Protein AF-A0A6A3NY23-F1 (afdb_monomer)

InterPro domains:
  IPR010675 RNA methyltransferase bin3, C-terminal [PF06859] (257-362)
  IPR014720 Double-stranded RNA-binding domain [PF00035] (97-161)
  IPR014720 Double-stranded RNA-binding domain [PS50137] (95-163)
  IPR014720 Double-stranded RNA-binding domain [SM00358] (96-162)
  IPR024160 Bin3-type S-adenosyl-L-methionine binding domain [PS51515] (37-373)
  IPR029063 S-adenosyl-L-methionine-dependent methyltransferase superfamily [G3DSA:3.40.50.150] (9-116)
  IPR029063 S-adenosyl-L-methionine-dependent methyltransferase superfamily [G3DSA:3.40.50.150] (186-367)
  IPR029063 S-adenosyl-L-methionine-dependent methyltransferase superfamily [SSF53335] (190-290)
  IPR039772 RNA methyltransferase Bin3-like [PTHR12315] (4-365)

Sequence (603 aa):
MASDAEGHVLGNFHAYYSFNPVHERLRFMDVQTANALRRALLVRKSTGEAHETSTVIDIGCNEGDLTIGLYDALDGRATLADANQIDDVTNFDLTNISTLNERMQKEKRQVEYVIQDEGETSHRRRYVCELLIDGKTMGHGEGVSKKVAKAKAAEVALKALDGTDHKEKKQETEAVEKVVPEQLPLTGAELSARKPLMVLGVDIDEVLIERASKKLVQLTAGDAVQFRHVNVMTSKFGKEITPFLELAKRSTAERKFDLITCFSVTMWIHLNNGDDGLWKFLETVSDLTEHLIIEPQTWKCYRNAQTRLKRMRVEVPQSFREIKVRTDVVERIDAFLLDAGRFRFKAQLGKTNWLRNVVLYSRRPVPGITGMDASELFTVAHDTLTRTVLRVRDGEQHAAGSTPLGSDAIQAVALLFAITLLPVLVRVRILYTFCWVGFTVLAHVTESEAALGLATSMGLTIMMGWYSLRALDRTTFMGILQGWFGFLSKYRPFRLLANSVDLLLHMCVPLMLAFCYLPLVRFWMTAPILIFSQLWIKLVAGGDLCLTGNDVYHIYPPRPKAFWLAVRKIELIYNFTVPMLCVLANQAGVHELVVNCFLQPSA

Secondary structure (DSSP, 8-state):
-HHHHHHHHHT--TTGGGTS-TTTTTTTS-HHHHHHHHHHHHB--STT---SSEEEEEET-TTSHHHHHHHHHHHT-S-PPPTT----TT---THHHHHHHHHHHHTT--EEEEEEE--SSTTS--EEEEEEETTEEEEEEEESSHHHHHHHHHHHHHHHHHTTGGGS----------------PPPHHHHHTBPPEEEEEEES-HHHHHHHHTS-----TT-EEEEEE--TTSTTHHHHHHHHHHHTT--TTS-SEEEEEEES-HHHHHHHHHHHHHHHHHHHHHHHEEEEEEEPPPHHHHHHHHHHHHHHT----THHHH----TTHHHHHHHHHTSTTS-SEEEEEEE-TTS-EEEEEESS--TTTSS--HHHHHHHHHHHHHHHHHHHHHHHHHHTTS-SS-HHHHHHHHHHHHHHHHHHHHT----HHHHHHHHHHHHHHTT-HHHHHHHHHHHHHHHHHHHHHHHH-HHHHHHHHHHTTGGGGGSHHHHHHHHHHHHIIIIIHHHHHHHHHGGG--GGGHHHHHHHHHHIIIIIS-S-HHHHHHHHHT-SSPPPHHHHHHHHHHHHHHHHHHHHHHHHHHHTTHHHHHHHHHHS---

Radius of gyration: 34.03 Å; Cα contacts (8 Å, |Δi|>4): 812; chains: 1; bounding box: 72×58×101 Å

Organism: NCBI:txid129364

Solvent-accessible surface area (backbone atoms only — not comparable to full-atom values): 32968 Å² total; per-residue (Å²): 118,74,74,69,49,49,32,72,64,60,63,63,55,81,69,52,48,81,83,53,43,52,69,62,76,38,36,49,46,15,72,62,46,27,50,25,48,29,49,66,58,28,35,66,90,55,102,74,66,86,67,72,43,23,34,36,38,30,46,55,30,53,59,28,63,54,50,51,50,50,48,30,39,53,72,57,70,49,88,61,54,62,76,83,62,79,76,67,73,88,54,72,59,64,53,33,45,53,54,45,50,52,51,30,57,75,70,72,48,52,77,44,77,53,71,44,77,73,30,92,43,97,88,49,42,37,18,41,17,43,26,25,50,75,87,40,83,48,16,66,13,70,23,82,38,69,67,50,2,43,27,41,7,28,46,43,27,47,55,54,52,65,65,61,69,65,83,82,65,97,69,79,88,71,77,76,70,77,75,70,72,85,67,77,72,66,52,77,69,43,55,77,36,48,33,34,49,36,37,38,29,28,21,73,46,54,69,34,26,59,52,28,64,68,57,90,73,93,72,61,90,79,38,47,80,50,60,42,64,43,52,78,91,43,89,58,33,68,63,73,48,41,67,57,36,58,73,50,65,61,58,88,94,48,62,76,22,52,34,38,38,33,61,68,33,57,53,36,46,25,41,68,47,14,60,68,36,37,52,53,48,54,48,54,55,54,67,34,29,46,28,38,37,38,27,57,57,52,46,68,56,55,54,52,52,52,52,52,38,60,75,67,70,50,91,71,62,71,32,64,76,65,55,75,73,43,90,55,41,56,60,51,52,51,52,61,48,55,32,92,91,57,28,78,38,68,31,80,53,42,66,35,98,87,75,37,51,33,36,39,38,16,58,62,75,34,65,84,63,33,61,88,46,74,66,54,54,47,48,54,49,48,51,54,48,51,54,47,32,50,55,47,56,58,48,52,73,70,48,81,82,64,73,98,77,46,73,56,45,56,50,30,53,53,54,58,54,50,54,51,46,54,36,50,75,72,70,44,77,66,57,71,67,58,48,48,51,56,46,40,53,49,18,60,77,65,69,32,60,48,27,40,10,48,37,22,42,51,31,47,33,50,27,53,48,53,53,47,38,41,71,77,36,51,66,57,38,49,26,56,61,36,38,83,49,52,79,53,37,76,42,69,70,48,40,49,51,43,53,51,50,46,47,43,63,49,43,48,49,25,50,50,34,38,70,48,30,41,86,49,37,45,71,74,52,29,57,61,49,47,49,47,54,53,48,35,40,52,59,31,43,68,62,40,62,43,60,44,50,33,68,74,30,66,33,81,78,68,67,56,61,70,54,45,53,49,54,53,48,52,45,51,49,34,41,58,46,44,33,52,50,46,39,51,37,45,76,69,40,52,52,58,51,55,51,50,66,70,69,52,76,86,127

Foldseek 3Di:
DQVLLVCLLLVLADPPCVVVPLLLVCLLLAPLVLVLCLCLFWFDPDPPDPFLAAFEEEEACRLPPNLLLNVCSSVLNDDHDHNPDPDPVVDPPLCLLVVLVVVCVVVVKDKDWDWDQPAPDPSRGWIWIFIDINNHGQFIAIDPDPSRRSSRRSVSNVVSVVVVVPPPDDDDPPPPPPPPRPRPDDPPNRVVRTRAYEYEYEHQDPVSQVSSQPDDRDGDPRHDYHYDHDDLLDPCVVVRCVVSLVSSVHDPVDQSHAEYEAEANLLSQCQQPNPVSSLVSLVSVQRRYQKYKYFDDALVVLVVSVVVSVVVVHDHDPRSVVHPCHRCVVVVSVCSQCPPPGFPWKFFSDARPVRITIMMTGNDASPSTTDDDPVVVVVVVLVVLLVLQVVQVVVLVVCPPDDPDDPLLVVLLVLLQVLLVVCLVVVHFDDPLVSLVVQCVVCVVVVRLNSLQLSLLVLVLQLVLLVVCCVVPVLLSCLVLQLVVPPNCVDPVSVVVSVVCCCVRNPVVSVSSLLRRLVSQDLVSLVSLLVSLCSSCVRRQVVQVQCSSCVSRVRPPRDDSVVVVVSSVSSNVSSNVSSVVSNVCVVVCVSVVVSVVSPDDDD

Nearest PDB structures (foldseek):
  6l8u-assembly1_A  TM=8.655E-01  e=6.697E-11  Homo sapiens
  6l8u-assembly2_B  TM=8.768E-01  e=1.064E-10  Homo sapiens
  6l8u-assembly4_D  TM=8.163E-01  e=2.815E-10  Homo sapiens
  1x49-assembly1_A  TM=6.637E-01  e=1.017E-03  Mus musculus
  7zpk-assembly1_C  TM=7.087E-01  e=2.373E-02  Mus musculus

Structure (mmCIF, N/CA/C/O backbone):
data_AF-A0A6A3NY23-F1
#
_entry.id   AF-A0A6A3NY23-F1
#
loop_
_atom_site.group_PDB
_atom_site.id
_atom_site.type_symbol
_atom_site.label_atom_id
_atom_site.label_alt_id
_atom_site.label_comp_id
_atom_site.label_asym_id
_atom_site.label_entity_id
_atom_site.label_seq_id
_atom_site.pdbx_PDB_ins_code
_atom_site.Cartn_x
_atom_site.Cartn_y
_atom_site.Cartn_z
_atom_site.occupancy
_atom_site.B_iso_or_equiv
_atom_site.auth_seq_id
_atom_site.auth_comp_id
_atom_site.auth_asym_id
_atom_site.auth_atom_id
_atom_site.pdbx_PDB_model_num
ATOM 1 N N . MET A 1 1 ? -27.025 -23.272 26.728 1.00 34.16 1 MET A N 1
ATOM 2 C CA . MET A 1 1 ? -26.032 -24.053 25.949 1.00 34.16 1 MET A CA 1
ATOM 3 C C . MET A 1 1 ? -26.017 -23.680 24.467 1.00 34.16 1 MET A C 1
ATOM 5 O O . MET A 1 1 ? -24.924 -23.549 23.943 1.00 34.16 1 MET A O 1
ATOM 9 N N . ALA A 1 2 ? -27.160 -23.462 23.795 1.00 34.22 2 ALA A N 1
ATOM 10 C CA . ALA A 1 2 ? -27.178 -23.035 22.385 1.00 34.22 2 ALA A CA 1
ATOM 11 C C . ALA A 1 2 ? -26.631 -21.604 22.150 1.00 34.22 2 ALA A C 1
ATOM 13 O O . ALA A 1 2 ? -25.872 -21.400 21.210 1.00 34.22 2 ALA A O 1
ATOM 14 N N . SER A 1 3 ? -26.917 -20.650 23.049 1.00 43.78 3 SER A N 1
ATOM 15 C CA . SER A 1 3 ? -26.448 -19.251 22.948 1.00 43.78 3 SER A CA 1
ATOM 16 C C . SER A 1 3 ? -24.926 -19.075 23.076 1.00 43.78 3 SER A C 1
ATOM 18 O O . SER A 1 3 ? -24.361 -18.142 22.521 1.00 43.78 3 SER A O 1
ATOM 20 N N . ASP A 1 4 ? -24.238 -19.975 23.790 1.00 52.00 4 ASP A N 1
ATOM 21 C CA . ASP A 1 4 ? -22.785 -19.884 24.020 1.00 52.00 4 ASP A CA 1
ATOM 22 C C . ASP A 1 4 ? -21.957 -20.360 22.813 1.00 52.00 4 ASP A C 1
ATOM 24 O O . ASP A 1 4 ? -20.786 -20.012 22.673 1.00 52.00 4 ASP A O 1
ATOM 28 N N . ALA A 1 5 ? -22.549 -21.172 21.935 1.00 62.19 5 ALA A N 1
ATOM 29 C CA . ALA A 1 5 ? -21.894 -21.689 20.738 1.00 62.19 5 ALA A CA 1
ATOM 30 C C . ALA A 1 5 ? -21.837 -20.643 19.613 1.00 62.19 5 ALA A C 1
ATOM 32 O O . ALA A 1 5 ? -20.864 -20.588 18.859 1.00 62.19 5 ALA A O 1
ATOM 33 N N . GLU A 1 6 ? -22.859 -19.792 19.537 1.00 72.69 6 GLU A N 1
ATOM 34 C CA . GLU A 1 6 ? -23.048 -18.798 18.481 1.00 72.69 6 GLU A CA 1
ATOM 35 C C . GLU A 1 6 ? -21.960 -17.713 18.498 1.00 72.69 6 GLU A C 1
ATOM 37 O O . GLU A 1 6 ? -21.368 -17.413 17.459 1.00 72.69 6 GLU A O 1
ATOM 42 N N . GLY A 1 7 ? -21.562 -17.231 19.682 1.00 76.38 7 GLY A N 1
ATOM 43 C CA . GLY A 1 7 ? -20.460 -16.268 19.816 1.00 76.38 7 GLY A CA 1
ATOM 44 C C . GLY A 1 7 ? -19.123 -16.794 19.272 1.00 76.38 7 GLY A C 1
ATOM 45 O O . GLY A 1 7 ? -18.351 -16.053 18.667 1.00 76.38 7 GLY A O 1
ATOM 46 N N . HIS A 1 8 ? -18.855 -18.100 19.382 1.00 77.94 8 HIS A N 1
ATOM 47 C CA . HIS A 1 8 ? -17.650 -18.716 18.813 1.00 77.94 8 HIS A CA 1
ATOM 48 C C . HIS A 1 8 ? -17.689 -18.867 17.285 1.00 77.94 8 HIS A C 1
ATOM 50 O O . HIS A 1 8 ? -16.620 -18.964 16.667 1.00 77.94 8 HIS A O 1
ATOM 56 N N . VAL A 1 9 ? -18.889 -18.927 16.700 1.00 83.94 9 VAL A N 1
ATOM 57 C CA . VAL A 1 9 ? -19.131 -19.011 15.252 1.00 83.94 9 VAL A CA 1
ATOM 58 C C . VAL A 1 9 ? -18.997 -17.632 14.606 1.00 83.94 9 VAL A C 1
ATOM 60 O O . VAL A 1 9 ? -18.381 -17.511 13.546 1.00 83.94 9 VAL A O 1
ATOM 63 N N . LEU A 1 10 ? -19.503 -16.593 15.273 1.00 86.38 10 LEU A N 1
ATOM 64 C CA . LEU A 1 10 ? -19.445 -15.205 14.807 1.00 86.38 10 LEU A CA 1
ATOM 65 C C . LEU A 1 10 ? -18.138 -14.490 15.173 1.00 86.38 10 LEU A C 1
ATOM 67 O O . LEU A 1 10 ? -17.772 -13.523 14.516 1.00 86.38 10 LEU A O 1
ATOM 71 N N . GLY A 1 11 ? -17.397 -14.992 16.164 1.00 82.38 11 GLY A N 1
ATOM 72 C CA . GLY A 1 11 ? -16.146 -14.381 16.617 1.00 82.38 11 GLY A CA 1
ATOM 73 C C . GLY A 1 11 ? -16.301 -13.354 17.738 1.00 82.38 11 GLY A C 1
ATOM 74 O O . GLY A 1 11 ? -15.350 -12.625 18.024 1.00 82.38 11 GLY A O 1
ATOM 75 N N . ASN A 1 12 ? -17.454 -13.328 18.402 1.00 83.94 12 ASN A N 1
ATOM 76 C CA . ASN A 1 12 ? -17.828 -12.375 19.446 1.00 83.94 12 ASN A CA 1
ATOM 77 C C . ASN A 1 12 ? -17.274 -12.836 20.803 1.00 83.94 12 ASN A C 1
ATOM 79 O O . ASN A 1 12 ? -18.002 -13.259 21.700 1.00 83.94 12 ASN A O 1
ATOM 83 N N . PHE A 1 13 ? -15.948 -12.852 20.946 1.00 78.75 13 PHE A N 1
ATOM 84 C CA . PHE A 1 13 ? -15.324 -13.252 22.209 1.00 78.75 13 PHE A CA 1
ATOM 85 C C . PHE A 1 13 ? -15.461 -12.137 23.244 1.00 78.75 13 PHE A C 1
ATOM 87 O O . PHE A 1 13 ? -14.934 -11.043 23.037 1.00 78.75 13 PHE A O 1
ATOM 94 N N . HIS A 1 14 ? -16.061 -12.440 24.394 1.00 66.75 14 HIS A N 1
ATOM 95 C CA . HIS A 1 14 ? -15.922 -11.593 25.577 1.00 66.75 14 HIS A CA 1
ATOM 96 C C . HIS A 1 14 ? -14.448 -11.503 25.991 1.00 66.75 14 HIS A C 1
ATOM 98 O O . HIS A 1 14 ? -13.706 -12.486 25.895 1.00 66.75 14 HIS A O 1
ATOM 104 N N . ALA A 1 15 ? -14.018 -10.322 26.440 1.00 65.38 15 ALA A N 1
ATOM 105 C CA . ALA A 1 15 ? -12.618 -10.028 26.744 1.00 65.38 15 ALA A CA 1
ATOM 106 C C . ALA A 1 15 ? -11.656 -10.317 25.571 1.00 65.38 15 ALA A C 1
ATOM 108 O O . ALA A 1 15 ? -10.520 -10.744 25.791 1.00 65.38 15 ALA A O 1
ATOM 109 N N . TYR A 1 16 ? -12.076 -10.078 24.323 1.00 69.12 16 TYR A N 1
ATOM 110 C CA . TYR A 1 16 ? -11.235 -10.235 23.127 1.00 69.12 16 TYR A CA 1
ATOM 111 C C . TYR A 1 16 ? -9.862 -9.555 23.252 1.00 69.12 16 TYR A C 1
ATOM 113 O O . TYR A 1 16 ? -8.829 -10.103 22.852 1.00 69.12 16 TYR A O 1
ATOM 121 N N . TYR A 1 17 ? -9.843 -8.387 23.892 1.00 67.38 17 TYR A N 1
ATOM 122 C CA . TYR A 1 17 ? -8.634 -7.607 24.125 1.00 67.38 17 TYR A CA 1
ATOM 123 C C . TYR A 1 17 ? -7.695 -8.201 25.188 1.00 67.38 17 TYR A C 1
ATOM 125 O O . TYR A 1 17 ? -6.554 -7.771 25.297 1.00 67.38 17 TYR A O 1
ATOM 133 N N . SER A 1 18 ? -8.101 -9.241 25.925 1.00 59.44 18 SER A N 1
ATOM 134 C CA . SER A 1 18 ? -7.199 -9.964 26.838 1.00 59.44 18 SER A CA 1
ATOM 135 C C . SER A 1 18 ? -6.145 -10.803 26.110 1.00 59.44 18 SER A C 1
ATOM 137 O O . SER A 1 18 ? -5.093 -11.077 26.678 1.00 59.44 18 SER A O 1
ATOM 139 N N . PHE A 1 19 ? -6.412 -11.201 24.863 1.00 62.44 19 PHE A N 1
ATOM 140 C CA . PHE A 1 19 ? -5.480 -11.953 24.015 1.00 62.44 19 PHE A CA 1
ATOM 141 C C . PHE A 1 19 ? -5.138 -11.231 22.701 1.00 62.44 19 PHE A C 1
ATOM 143 O O . PHE A 1 19 ? -4.279 -11.702 21.960 1.00 62.44 19 PHE A O 1
ATOM 150 N N . ASN A 1 20 ? -5.769 -10.085 22.411 1.00 63.12 20 ASN A N 1
ATOM 151 C CA . ASN A 1 20 ? -5.269 -9.111 21.437 1.00 63.12 20 ASN A CA 1
ATOM 152 C C . ASN A 1 20 ? -5.334 -7.691 22.040 1.00 63.12 20 ASN A C 1
ATOM 154 O O . ASN A 1 20 ? -6.296 -6.973 21.761 1.00 63.12 20 ASN A O 1
ATOM 158 N N . PRO A 1 21 ? -4.359 -7.286 22.869 1.00 68.81 21 PRO A N 1
ATOM 159 C CA . PRO A 1 21 ? -4.411 -6.020 23.599 1.00 68.81 21 PRO A CA 1
ATOM 160 C C . PRO A 1 21 ? -4.611 -4.793 22.704 1.00 68.81 21 PRO A C 1
ATOM 162 O O . PRO A 1 21 ? -4.138 -4.752 21.569 1.00 68.81 21 PRO A O 1
ATOM 165 N N . VAL A 1 22 ? -5.308 -3.782 23.227 1.00 72.00 22 VAL A N 1
ATOM 166 C CA . VAL A 1 22 ? -5.618 -2.546 22.487 1.00 72.00 22 VAL A CA 1
ATOM 167 C C . VAL A 1 22 ? -4.357 -1.768 22.134 1.00 72.00 22 VAL A C 1
ATOM 169 O O . VAL A 1 22 ? -4.216 -1.383 20.981 1.00 72.00 22 VAL A O 1
ATOM 172 N N . HIS A 1 23 ? -3.419 -1.602 23.074 1.00 69.19 23 HIS A N 1
ATOM 173 C CA . HIS A 1 23 ? -2.143 -0.925 22.801 1.00 69.19 23 HIS A CA 1
ATOM 174 C C . HIS A 1 23 ? -1.398 -1.598 21.639 1.00 69.19 23 HIS A C 1
ATOM 176 O O . HIS A 1 23 ? -0.929 -0.929 20.727 1.00 69.19 23 HIS A O 1
ATOM 182 N N . GLU A 1 24 ? -1.428 -2.930 21.573 1.00 66.88 24 GLU A N 1
ATOM 183 C CA . GLU A 1 24 ? -0.800 -3.677 20.483 1.00 66.88 24 GLU A CA 1
ATOM 184 C C . GLU A 1 24 ? -1.482 -3.506 19.136 1.00 66.88 24 GLU A C 1
ATOM 186 O O . GLU A 1 24 ? -0.828 -3.530 18.093 1.00 66.88 24 GLU A O 1
ATOM 191 N N . ARG A 1 25 ? -2.802 -3.334 19.164 1.00 72.88 25 ARG A N 1
ATOM 192 C CA . ARG A 1 25 ? -3.630 -3.001 18.007 1.00 72.88 25 ARG A CA 1
ATOM 193 C C . ARG A 1 25 ? -3.662 -1.513 17.698 1.00 72.88 25 ARG A C 1
ATOM 195 O O . ARG A 1 25 ? -4.348 -1.138 16.767 1.00 72.88 25 ARG A O 1
ATOM 202 N N . LEU A 1 26 ? -2.977 -0.672 18.458 1.00 75.25 26 LEU A N 1
ATOM 203 C CA . LEU A 1 26 ? -2.822 0.748 18.159 1.00 75.25 26 LEU A CA 1
ATOM 204 C C . LEU A 1 26 ? -1.354 1.132 18.005 1.00 75.25 26 LEU A C 1
ATOM 206 O O . LEU A 1 26 ? -1.076 2.276 17.691 1.00 75.25 26 LEU A O 1
ATOM 210 N N . ARG A 1 27 ? -0.409 0.190 18.118 1.00 72.44 27 ARG A N 1
ATOM 211 C CA . ARG A 1 27 ? 1.024 0.468 17.928 1.00 72.44 27 ARG A CA 1
ATOM 212 C C . ARG A 1 27 ? 1.359 1.061 16.556 1.00 72.44 27 ARG A C 1
ATOM 214 O O . ARG A 1 27 ? 2.344 1.761 16.410 1.00 72.44 27 ARG A O 1
ATOM 221 N N . PHE A 1 28 ? 0.556 0.735 15.539 1.00 73.69 28 PHE A N 1
ATOM 222 C CA . PHE A 1 28 ? 0.712 1.270 14.182 1.00 73.69 28 PHE A CA 1
ATOM 223 C C . PHE A 1 28 ? 0.074 2.655 14.032 1.00 73.69 28 PHE A C 1
ATOM 225 O O . PHE A 1 28 ? 0.268 3.311 13.018 1.00 73.69 28 PHE A O 1
ATOM 232 N N . MET A 1 29 ? -0.706 3.104 15.019 1.00 73.94 29 MET A N 1
ATOM 233 C CA . MET A 1 29 ? -1.035 4.512 15.210 1.00 73.94 29 MET A CA 1
ATOM 234 C C . MET A 1 29 ? 0.123 5.157 15.967 1.00 73.94 29 MET A C 1
ATOM 236 O O . MET A 1 29 ? -0.078 5.729 17.033 1.00 73.94 29 MET A O 1
ATOM 240 N N . ASP A 1 30 ? 1.341 5.022 15.445 1.00 73.31 30 ASP A N 1
ATOM 241 C CA . ASP A 1 30 ? 2.489 5.714 16.006 1.00 73.31 30 ASP A CA 1
ATOM 242 C C . ASP A 1 30 ? 2.279 7.234 15.927 1.00 73.31 30 ASP A C 1
ATOM 244 O O . ASP A 1 30 ? 1.335 7.751 15.315 1.00 73.31 30 ASP A O 1
ATOM 248 N N . VAL A 1 31 ? 3.173 7.971 16.571 1.00 72.06 31 VAL A N 1
ATOM 249 C CA . VAL A 1 31 ? 3.145 9.433 16.606 1.00 72.06 31 VAL A CA 1
ATOM 250 C C . VAL A 1 31 ? 2.949 10.045 15.212 1.00 72.06 31 VAL A C 1
ATOM 252 O O . VAL A 1 31 ? 2.150 10.969 15.041 1.00 72.06 31 VAL A O 1
ATOM 255 N N . GLN A 1 32 ? 3.653 9.540 14.201 1.00 77.75 32 GLN A N 1
ATOM 256 C CA . GLN A 1 32 ? 3.623 10.098 12.851 1.00 77.75 32 GLN A CA 1
ATOM 257 C C . GLN A 1 32 ? 2.297 9.790 12.148 1.00 77.75 32 GLN A C 1
ATOM 259 O O . GLN A 1 32 ? 1.638 10.700 11.635 1.00 77.75 32 GLN A O 1
ATOM 264 N N . THR A 1 33 ? 1.862 8.535 12.201 1.00 83.31 33 THR A N 1
ATOM 265 C CA . THR A 1 33 ? 0.630 8.028 11.595 1.00 83.31 33 THR A CA 1
ATOM 266 C C . THR A 1 33 ? -0.596 8.678 12.220 1.00 83.31 33 THR A C 1
ATOM 268 O O . THR A 1 33 ? -1.466 9.185 11.507 1.00 83.31 33 THR A O 1
ATOM 271 N N . ALA A 1 34 ? -0.662 8.740 13.552 1.00 84.06 34 ALA A N 1
ATOM 272 C CA . ALA A 1 34 ? -1.765 9.378 14.261 1.00 84.06 34 ALA A CA 1
ATOM 273 C C . ALA A 1 34 ? -1.874 10.864 13.897 1.00 84.06 34 ALA A C 1
ATOM 275 O O . ALA A 1 34 ? -2.971 11.353 13.630 1.00 84.06 34 ALA A O 1
ATOM 276 N N . ASN A 1 35 ? -0.749 11.576 13.801 1.00 83.25 35 ASN A N 1
ATOM 277 C CA . ASN A 1 35 ? -0.734 12.982 13.402 1.00 83.25 35 ASN A CA 1
ATOM 278 C C . ASN A 1 35 ? -1.137 13.198 11.942 1.00 83.25 35 ASN A C 1
ATOM 280 O O . ASN A 1 35 ? -1.889 14.127 11.636 1.00 83.25 35 ASN A O 1
ATOM 284 N N . ALA A 1 36 ? -0.647 12.362 11.031 1.00 86.81 36 ALA A N 1
ATOM 285 C CA . ALA A 1 36 ? -0.999 12.442 9.622 1.00 86.81 36 ALA A CA 1
ATOM 286 C C . ALA A 1 36 ? -2.494 12.163 9.399 1.00 86.81 36 ALA A C 1
ATOM 288 O O . ALA A 1 36 ? -3.165 12.935 8.708 1.00 86.81 36 ALA A O 1
ATOM 289 N N . LEU A 1 37 ? -3.050 11.138 10.056 1.00 90.00 37 LEU A N 1
ATOM 290 C CA . LEU A 1 37 ? -4.489 10.867 10.048 1.00 90.00 37 LEU A CA 1
ATOM 291 C C . LEU A 1 37 ? -5.278 12.000 10.702 1.00 90.00 37 LEU A C 1
ATOM 293 O O . LEU A 1 37 ? -6.267 12.447 10.131 1.00 90.00 37 LEU A O 1
ATOM 297 N N . ARG A 1 38 ? -4.829 12.537 11.840 1.00 89.12 38 ARG A N 1
ATOM 298 C CA . ARG A 1 38 ? -5.486 13.670 12.507 1.00 89.12 38 ARG A CA 1
ATOM 299 C C . ARG A 1 38 ? -5.587 14.883 11.588 1.00 89.12 38 ARG A C 1
ATOM 301 O O . ARG A 1 38 ? -6.661 15.465 11.461 1.00 89.12 38 ARG A O 1
ATOM 308 N N . ARG A 1 39 ? -4.506 15.249 10.897 1.00 87.56 39 ARG A N 1
ATOM 309 C CA . ARG A 1 39 ? -4.518 16.359 9.930 1.00 87.56 39 ARG A CA 1
ATOM 310 C C . ARG A 1 39 ? -5.385 16.063 8.716 1.00 87.56 39 ARG A C 1
ATOM 312 O O . ARG A 1 39 ? -6.080 16.951 8.234 1.00 87.56 39 ARG A O 1
ATOM 319 N N . ALA A 1 40 ? -5.362 14.831 8.217 1.00 88.75 40 ALA A N 1
ATOM 320 C CA . ALA A 1 40 ? -6.176 14.448 7.070 1.00 88.75 40 ALA A CA 1
ATOM 321 C C . ALA A 1 40 ? -7.676 14.421 7.391 1.00 88.75 40 ALA A C 1
ATOM 323 O O . ALA A 1 40 ? -8.481 14.826 6.553 1.00 88.75 40 ALA A O 1
ATOM 324 N N . LEU A 1 41 ? -8.041 13.973 8.592 1.00 91.25 41 LEU A N 1
ATOM 325 C CA . LEU A 1 41 ? -9.423 13.748 8.998 1.00 91.25 41 LEU A CA 1
ATOM 326 C C . LEU A 1 41 ? -10.046 14.965 9.677 1.00 91.25 41 LEU A C 1
ATOM 328 O O . LEU A 1 41 ? -11.214 15.256 9.409 1.00 91.25 41 LEU A O 1
ATOM 332 N N . LEU A 1 42 ? -9.312 15.656 10.555 1.00 91.19 42 LEU A N 1
ATOM 333 C CA . LEU A 1 42 ? -9.873 16.658 11.466 1.00 91.19 42 LEU A CA 1
ATOM 334 C C . LEU A 1 42 ? -9.602 18.102 11.042 1.00 91.19 42 LEU A C 1
ATOM 336 O O . LEU A 1 42 ? -10.396 18.966 11.386 1.00 91.19 42 LEU A O 1
ATOM 340 N N . VAL A 1 43 ? -8.533 18.405 10.306 1.00 87.69 43 VAL A N 1
ATOM 341 C CA . VAL A 1 43 ? -8.190 19.801 9.975 1.00 87.69 43 VAL A CA 1
ATOM 342 C C . VAL A 1 43 ? -8.906 20.245 8.700 1.00 87.69 43 VAL A C 1
ATOM 344 O O . VAL A 1 43 ? -8.802 19.579 7.669 1.00 87.69 43 VAL A O 1
ATOM 347 N N . ARG A 1 44 ? -9.608 21.387 8.747 1.00 83.56 44 ARG A N 1
ATOM 348 C CA . ARG A 1 44 ? -10.186 22.002 7.541 1.00 83.56 44 ARG A CA 1
ATOM 349 C C . ARG A 1 44 ? -9.091 22.549 6.627 1.00 83.56 44 ARG A C 1
ATOM 351 O O . ARG A 1 44 ? -8.275 23.357 7.066 1.00 83.56 44 ARG A O 1
ATOM 358 N N . LYS A 1 45 ? -9.085 22.162 5.349 1.00 67.19 45 LYS A N 1
ATOM 359 C CA . LYS A 1 45 ? -8.039 22.578 4.389 1.00 67.19 45 LYS A CA 1
ATOM 360 C C . LYS A 1 45 ? -8.354 23.870 3.629 1.00 67.19 45 LYS A C 1
ATOM 362 O O . LYS A 1 45 ? -7.438 24.478 3.084 1.00 67.19 45 LYS A O 1
ATOM 367 N N . SER A 1 46 ? -9.618 24.303 3.564 1.00 58.19 46 SER A N 1
ATOM 368 C CA . SER A 1 46 ? -10.008 25.555 2.889 1.00 58.19 46 SER A CA 1
ATOM 369 C C . SER A 1 46 ? -11.345 26.113 3.391 1.00 58.19 46 SER A C 1
ATOM 371 O O . SER A 1 46 ? -12.156 25.382 3.955 1.00 58.19 46 SER A O 1
ATOM 373 N N . THR A 1 47 ? -11.610 27.397 3.124 1.00 48.88 47 THR A N 1
ATOM 374 C CA . THR A 1 47 ? -12.868 28.111 3.433 1.00 48.88 47 THR A CA 1
ATOM 375 C C . THR A 1 47 ? -14.085 27.652 2.607 1.00 48.88 47 THR A C 1
ATOM 377 O O . THR A 1 47 ? -15.124 28.305 2.643 1.00 48.88 47 THR A O 1
ATOM 380 N N . GLY A 1 48 ? -13.984 26.527 1.888 1.00 46.19 48 GLY A N 1
ATOM 381 C CA . GLY A 1 48 ? -15.055 25.934 1.079 1.00 46.19 48 GLY A CA 1
ATOM 382 C C . GLY A 1 48 ? -15.199 24.412 1.219 1.00 46.19 48 GLY A C 1
ATOM 383 O O . GLY A 1 48 ? -15.856 23.797 0.383 1.00 46.19 48 GLY A O 1
ATOM 384 N N . GLU A 1 49 ? -14.585 23.777 2.227 1.00 55.50 49 GLU A N 1
ATOM 385 C CA . GLU A 1 49 ? -14.868 22.364 2.522 1.00 55.50 49 GLU A CA 1
ATOM 386 C C . GLU A 1 49 ? -16.299 22.200 3.051 1.00 55.50 49 GLU A C 1
ATOM 388 O O . GLU A 1 49 ? -16.673 22.808 4.050 1.00 55.50 49 GLU A O 1
ATOM 393 N N . ALA A 1 50 ? -17.087 21.358 2.375 1.00 54.88 50 ALA A N 1
ATOM 394 C CA . ALA A 1 50 ? -18.505 21.147 2.670 1.00 54.88 50 ALA A CA 1
ATOM 395 C C . ALA A 1 50 ? -18.767 20.405 3.998 1.00 54.88 50 ALA A C 1
ATOM 397 O O . ALA A 1 50 ? -19.855 20.512 4.557 1.00 54.88 50 ALA A O 1
ATOM 398 N N . HIS A 1 51 ? -17.784 19.657 4.513 1.00 69.69 51 HIS A N 1
ATOM 399 C CA . HIS A 1 51 ? -17.982 18.781 5.668 1.00 69.69 51 HIS A CA 1
ATOM 400 C C . HIS A 1 51 ? -17.786 19.524 6.999 1.00 69.69 51 HIS A C 1
ATOM 402 O O . HIS A 1 51 ? -16.667 19.906 7.360 1.00 69.69 51 HIS A O 1
ATOM 408 N N . GLU A 1 52 ? -18.860 19.668 7.778 1.00 81.00 52 GLU A N 1
ATOM 409 C CA . GLU A 1 52 ? -18.792 20.297 9.105 1.00 81.00 52 GLU A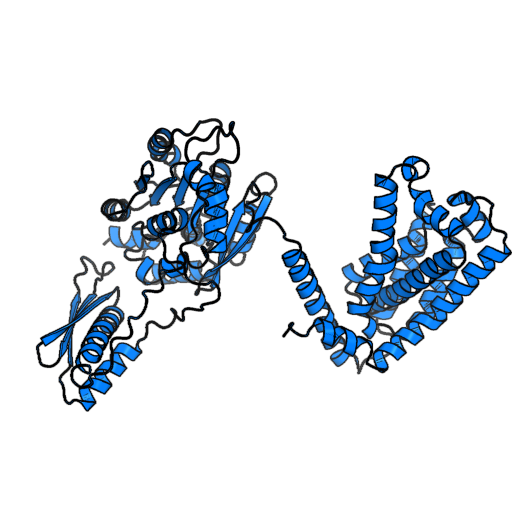 CA 1
ATOM 410 C C . GLU A 1 52 ? -18.089 19.422 10.157 1.00 81.00 52 GLU A C 1
ATOM 412 O O . GLU A 1 52 ? -17.495 19.970 11.089 1.00 81.00 52 GLU A O 1
ATOM 417 N N . THR A 1 53 ? -18.120 18.096 9.989 1.00 91.50 53 THR A N 1
ATOM 418 C CA . THR A 1 53 ? -17.629 17.078 10.936 1.00 91.50 53 THR A CA 1
ATOM 419 C C . THR A 1 53 ? -16.656 16.091 10.274 1.00 91.50 53 THR A C 1
ATOM 421 O O . THR A 1 53 ? -16.506 16.056 9.048 1.00 91.50 53 THR A O 1
ATOM 424 N N . SER A 1 54 ? -15.962 15.304 11.098 1.00 93.75 54 SER A N 1
ATOM 425 C CA . SER A 1 54 ? -15.175 14.138 10.692 1.00 93.75 54 SER A CA 1
ATOM 426 C C . SER A 1 54 ? -15.835 12.866 11.216 1.00 93.75 54 SER A C 1
ATOM 428 O O . SER A 1 54 ? -16.242 12.824 12.376 1.00 93.75 54 SER A O 1
ATOM 430 N N . THR A 1 55 ? -15.963 11.841 10.380 1.00 96.00 55 THR A N 1
ATOM 431 C CA . THR A 1 55 ? -16.761 10.639 10.667 1.00 96.00 55 THR A CA 1
ATOM 432 C C . THR A 1 55 ? -15.928 9.364 10.574 1.00 96.00 55 THR A C 1
ATOM 434 O O . THR A 1 55 ? -15.303 9.087 9.550 1.00 96.00 55 THR A O 1
ATOM 437 N N . VAL A 1 56 ? -15.954 8.561 11.638 1.00 97.56 56 VAL A N 1
ATOM 438 C CA . VAL A 1 56 ? -15.241 7.283 11.747 1.00 97.56 56 VAL A CA 1
ATOM 439 C C . VAL A 1 56 ? -16.220 6.180 12.135 1.00 97.56 56 VAL A C 1
ATOM 441 O O . VAL A 1 56 ? -17.060 6.387 13.010 1.00 97.56 56 VAL A O 1
ATOM 444 N N . ILE A 1 57 ? -16.106 5.002 11.522 1.00 98.12 57 ILE A N 1
ATOM 445 C CA . ILE A 1 57 ? -16.809 3.796 11.984 1.00 98.12 57 ILE A CA 1
ATOM 446 C C . ILE A 1 57 ? -15.851 2.617 12.138 1.00 98.12 57 ILE A C 1
ATOM 448 O O . ILE A 1 57 ? -15.061 2.319 11.241 1.00 98.12 57 ILE A O 1
ATOM 452 N N . ASP A 1 58 ? -15.961 1.936 13.272 1.00 98.06 58 ASP A N 1
ATOM 453 C CA . ASP A 1 58 ? -15.221 0.724 13.600 1.00 98.06 58 ASP A CA 1
ATOM 454 C C . ASP A 1 58 ? -16.139 -0.496 13.514 1.00 98.06 58 ASP A C 1
ATOM 456 O O . ASP A 1 58 ? -17.112 -0.616 14.264 1.00 98.06 58 ASP A O 1
ATOM 460 N N . ILE A 1 59 ? -15.858 -1.382 12.554 1.00 97.75 59 ILE A N 1
ATOM 461 C CA . ILE A 1 59 ? -16.681 -2.559 12.264 1.00 97.75 59 ILE A CA 1
ATOM 462 C C . ILE A 1 59 ? -16.149 -3.769 13.033 1.00 97.75 59 ILE A C 1
ATOM 464 O O . ILE A 1 59 ? -15.033 -4.231 12.787 1.00 97.75 59 ILE A O 1
ATOM 468 N N . GLY A 1 60 ? -17.001 -4.335 13.890 1.00 95.50 60 GLY A N 1
ATOM 469 C CA . GLY A 1 60 ? -16.644 -5.413 14.811 1.00 95.50 60 GLY A CA 1
ATOM 470 C C . GLY A 1 60 ? -15.969 -4.873 16.070 1.00 95.50 60 GLY A C 1
ATOM 471 O O . GLY A 1 60 ? -14.913 -5.371 16.463 1.00 95.50 60 GLY A O 1
ATOM 472 N N . CYS A 1 61 ? -16.541 -3.823 16.671 1.00 93.75 61 CYS A N 1
ATOM 473 C CA . CYS A 1 61 ? -15.927 -3.095 17.785 1.00 93.75 61 CYS A CA 1
ATOM 474 C C . CYS A 1 61 ? -15.815 -3.910 19.084 1.00 93.75 61 CYS A C 1
ATOM 476 O O . CYS A 1 61 ? -15.098 -3.506 20.011 1.00 93.75 61 CYS A O 1
ATOM 478 N N . ASN A 1 62 ? -16.495 -5.058 19.176 1.00 92.00 62 ASN A N 1
ATOM 479 C CA . ASN A 1 62 ? -16.594 -5.874 20.378 1.00 92.00 62 ASN A CA 1
ATOM 480 C C . ASN A 1 62 ? -17.081 -5.001 21.559 1.00 92.00 62 ASN A C 1
ATOM 482 O O . ASN A 1 62 ? -18.030 -4.237 21.405 1.00 92.00 62 ASN A O 1
ATOM 486 N N . GLU A 1 63 ? -16.421 -5.037 22.719 1.00 91.00 63 GLU A N 1
ATOM 487 C CA . GLU A 1 63 ? -16.734 -4.179 23.876 1.00 91.00 63 GLU A CA 1
ATOM 488 C C . GLU A 1 63 ? -16.236 -2.721 23.729 1.00 91.00 63 GLU A C 1
ATOM 490 O O . GLU A 1 63 ? -16.242 -1.970 24.704 1.00 91.00 63 GLU A O 1
ATOM 495 N N . GLY A 1 64 ? -15.776 -2.298 22.548 1.00 92.19 64 GLY A N 1
ATOM 496 C CA . GLY A 1 64 ? -15.487 -0.896 22.221 1.00 92.19 64 GLY A CA 1
ATOM 497 C C . GLY A 1 64 ? -14.120 -0.351 22.648 1.00 92.19 64 GLY A C 1
ATOM 498 O O . GLY A 1 64 ? -13.837 0.810 22.369 1.00 92.19 64 GLY A O 1
ATOM 499 N N . ASP A 1 65 ? -13.244 -1.142 23.284 1.00 89.94 65 ASP A N 1
ATOM 500 C CA . ASP A 1 65 ? -11.959 -0.619 23.790 1.00 89.94 65 ASP A CA 1
ATOM 501 C C . ASP A 1 65 ? -11.036 -0.098 22.678 1.00 89.94 65 ASP A C 1
ATOM 503 O O . ASP A 1 65 ? -10.384 0.930 22.847 1.00 89.94 65 ASP A O 1
ATOM 507 N N . LEU A 1 66 ? -10.995 -0.775 21.524 1.00 90.31 66 LEU A N 1
ATOM 508 C CA . LEU A 1 66 ? -10.212 -0.313 20.375 1.00 90.31 66 LEU A CA 1
ATOM 509 C C . LEU A 1 66 ? -10.808 0.947 19.746 1.00 90.31 66 LEU A C 1
ATOM 511 O O . LEU A 1 66 ? -10.061 1.844 19.368 1.00 90.31 66 LEU A O 1
ATOM 515 N N . THR A 1 67 ? -12.137 1.038 19.677 1.00 95.19 67 THR A N 1
ATOM 516 C CA . THR A 1 67 ? -12.847 2.219 19.174 1.00 95.19 67 THR A CA 1
ATOM 517 C C . THR A 1 67 ? -12.556 3.448 20.040 1.00 95.19 67 THR A C 1
ATOM 519 O O . THR A 1 67 ? -12.284 4.523 19.509 1.00 95.19 67 THR A O 1
ATOM 522 N N . ILE A 1 68 ? -12.558 3.284 21.368 1.00 94.00 68 ILE A N 1
ATOM 523 C CA . ILE A 1 68 ? -12.214 4.348 22.325 1.00 94.00 68 ILE A CA 1
ATOM 524 C C . ILE A 1 68 ? -10.734 4.718 22.196 1.00 94.00 68 ILE A C 1
ATOM 526 O O . ILE A 1 68 ? -10.414 5.892 22.055 1.00 94.00 68 ILE A O 1
ATOM 530 N N . GLY A 1 69 ? -9.833 3.733 22.147 1.00 89.94 69 GLY A N 1
ATOM 531 C CA . GLY A 1 69 ? -8.405 4.004 21.968 1.00 89.94 69 GLY A CA 1
ATOM 532 C C . GLY A 1 69 ? -8.083 4.697 20.637 1.00 89.94 69 GLY A C 1
ATOM 533 O O . GLY A 1 69 ? -7.219 5.569 20.589 1.00 89.94 69 GLY A O 1
ATOM 534 N N . LEU A 1 70 ? -8.806 4.368 19.560 1.00 91.62 70 LEU A N 1
ATOM 535 C CA . LEU A 1 70 ? -8.697 5.058 18.273 1.00 91.62 70 LEU A CA 1
ATOM 536 C C . LEU A 1 70 ? -9.168 6.513 18.379 1.00 91.62 70 LEU A C 1
ATOM 538 O O . LEU A 1 70 ? -8.504 7.402 17.847 1.00 91.62 70 LEU A O 1
ATOM 542 N N . TYR A 1 71 ? -10.285 6.759 19.070 1.00 94.75 71 TYR A N 1
ATOM 543 C CA . TYR A 1 71 ? -10.750 8.113 19.362 1.00 94.75 71 TYR A CA 1
ATOM 544 C C . TYR A 1 71 ? -9.687 8.901 20.137 1.00 94.75 71 TYR A C 1
ATOM 546 O O . TYR A 1 71 ? -9.291 9.973 19.687 1.00 94.75 71 TYR A O 1
ATOM 554 N N . ASP A 1 72 ? -9.150 8.345 21.224 1.00 90.75 72 ASP A N 1
ATOM 555 C CA . ASP A 1 72 ? -8.127 9.002 22.043 1.00 90.75 72 ASP A CA 1
ATOM 556 C C . ASP A 1 72 ? -6.841 9.284 21.245 1.00 90.75 72 ASP A C 1
ATOM 558 O O . ASP A 1 72 ? -6.217 10.337 21.410 1.00 90.75 72 ASP A O 1
ATOM 562 N N . ALA A 1 73 ? -6.445 8.385 20.338 1.00 87.88 73 ALA A N 1
ATOM 563 C CA . ALA A 1 73 ? -5.288 8.577 19.462 1.00 87.88 73 ALA A CA 1
ATOM 564 C C . ALA A 1 73 ? -5.514 9.707 18.448 1.00 87.88 73 ALA A C 1
ATOM 566 O O . ALA A 1 73 ? -4.659 10.586 18.276 1.00 87.88 73 ALA A O 1
ATOM 567 N N . LEU A 1 74 ? -6.681 9.730 17.803 1.00 90.19 74 LEU A N 1
ATOM 568 C CA . LEU A 1 74 ? -7.046 10.781 16.854 1.00 90.19 74 LEU A CA 1
ATOM 569 C C . LEU A 1 74 ? -7.273 12.123 17.544 1.00 90.19 74 LEU A C 1
ATOM 571 O O . LEU A 1 74 ? -6.941 13.154 16.967 1.00 90.19 74 LEU A O 1
ATOM 575 N N . ASP A 1 75 ? -7.759 12.127 18.778 1.00 88.38 75 ASP A N 1
ATOM 576 C CA . ASP A 1 75 ? -7.965 13.342 19.557 1.00 88.38 75 ASP A CA 1
ATOM 577 C C . ASP A 1 75 ? -6.678 13.869 20.218 1.00 88.38 75 ASP A C 1
ATOM 579 O O . ASP A 1 75 ? -6.608 15.024 20.625 1.00 88.38 75 ASP A O 1
ATOM 583 N N . GLY A 1 76 ? -5.619 13.055 20.261 1.00 81.19 76 GLY A N 1
ATOM 584 C CA . GLY A 1 76 ? -4.317 13.442 20.813 1.00 81.19 76 GLY A CA 1
ATOM 585 C C . GLY A 1 76 ? -4.191 13.280 22.320 1.00 81.19 76 GLY A C 1
ATOM 586 O O . GLY A 1 76 ? -3.319 13.894 22.929 1.00 81.19 76 GLY A O 1
ATOM 587 N N . ARG A 1 77 ? -5.033 12.430 22.911 1.00 76.06 77 ARG A N 1
ATOM 588 C CA . ARG A 1 77 ? -4.994 12.058 24.328 1.00 76.06 77 ARG A CA 1
ATOM 589 C C . ARG A 1 77 ? -4.341 10.706 24.595 1.00 76.06 77 ARG A C 1
ATOM 591 O O . ARG A 1 77 ? -3.945 10.457 25.731 1.00 76.06 77 ARG A O 1
ATOM 598 N N . ALA A 1 78 ? -4.191 9.853 23.583 1.00 70.38 78 ALA A N 1
ATOM 599 C CA . ALA A 1 78 ? -3.517 8.571 23.757 1.00 70.38 78 ALA A CA 1
ATOM 600 C C . ALA A 1 78 ? -2.014 8.747 24.025 1.00 70.38 78 ALA A C 1
ATOM 602 O O . ALA A 1 78 ? -1.329 9.518 23.352 1.00 70.38 78 ALA A O 1
ATOM 603 N N . THR A 1 79 ? -1.490 7.965 24.968 1.00 64.88 79 THR A N 1
ATOM 604 C CA . THR A 1 79 ? -0.052 7.699 25.069 1.00 64.88 79 THR A CA 1
ATOM 605 C C . THR A 1 79 ? 0.301 6.665 24.003 1.00 64.88 79 THR A C 1
ATOM 607 O O . THR A 1 79 ? -0.121 5.514 24.096 1.00 64.88 79 THR A O 1
ATOM 610 N N . LEU A 1 80 ? 1.012 7.090 22.960 1.00 62.78 80 LEU A N 1
ATOM 611 C CA . LEU A 1 80 ? 1.409 6.234 21.842 1.00 62.78 80 LEU A CA 1
ATOM 612 C C . LEU A 1 80 ? 2.844 5.744 22.065 1.00 62.78 80 LEU A C 1
ATOM 614 O O . LEU A 1 80 ? 3.706 6.532 22.450 1.00 62.78 80 LEU A O 1
ATOM 618 N N . ALA A 1 81 ? 3.081 4.449 21.852 1.00 51.59 81 ALA A N 1
ATOM 619 C CA . ALA A 1 81 ? 4.418 3.861 21.913 1.00 51.59 81 ALA A CA 1
ATOM 620 C C . ALA A 1 81 ? 5.225 4.205 20.646 1.00 51.59 81 ALA A C 1
ATOM 622 O O . ALA A 1 81 ? 4.648 4.443 19.582 1.00 51.59 81 ALA A O 1
ATOM 623 N N . ASP A 1 82 ? 6.556 4.222 20.755 1.00 49.06 82 ASP A N 1
ATOM 624 C CA . ASP A 1 82 ? 7.454 4.333 19.600 1.00 49.06 82 ASP A CA 1
ATOM 625 C C . ASP A 1 82 ? 7.373 3.040 18.766 1.00 49.06 82 ASP A C 1
ATOM 627 O O . ASP A 1 82 ? 7.453 1.940 19.316 1.00 49.06 82 ASP A O 1
ATOM 631 N N . ALA A 1 83 ? 7.227 3.157 17.441 1.00 44.47 83 ALA A N 1
ATOM 632 C CA . ALA A 1 83 ? 7.119 2.026 16.516 1.00 44.47 83 ALA A CA 1
ATOM 633 C C . ALA A 1 83 ? 8.327 1.065 16.578 1.00 44.47 83 ALA A C 1
ATOM 635 O O . ALA A 1 83 ? 8.205 -0.100 16.192 1.00 44.47 83 ALA A O 1
ATOM 636 N N . ASN A 1 84 ? 9.475 1.533 17.086 1.00 39.78 84 ASN A N 1
ATOM 637 C CA . ASN A 1 84 ? 10.690 0.737 17.275 1.00 39.78 84 ASN A CA 1
ATOM 638 C C . ASN A 1 84 ? 10.746 -0.032 18.609 1.00 39.78 84 ASN A C 1
ATOM 640 O O . ASN A 1 84 ? 11.642 -0.860 18.791 1.00 39.78 84 ASN A O 1
ATOM 644 N N . GLN A 1 85 ? 9.815 0.196 19.542 1.00 39.03 85 GLN A N 1
ATOM 645 C CA . GLN A 1 85 ? 9.710 -0.617 20.754 1.00 39.03 85 GLN A CA 1
ATOM 646 C C . GLN A 1 85 ? 8.968 -1.919 20.442 1.00 39.03 85 GLN A C 1
ATOM 648 O O . GLN A 1 85 ? 7.749 -1.970 20.282 1.00 39.03 85 GLN A O 1
ATOM 653 N N . ILE A 1 86 ? 9.734 -3.006 20.349 1.00 37.78 86 ILE A N 1
ATOM 654 C CA . ILE A 1 86 ? 9.191 -4.362 20.374 1.00 37.78 86 ILE A CA 1
ATOM 655 C C . ILE A 1 86 ? 8.812 -4.651 21.825 1.00 37.78 86 ILE A C 1
ATOM 657 O O . ILE A 1 86 ? 9.644 -5.115 22.602 1.00 37.78 86 ILE A O 1
ATOM 661 N N . ASP A 1 87 ? 7.561 -4.385 22.194 1.00 35.69 87 ASP A N 1
ATOM 662 C CA . ASP A 1 87 ? 7.028 -4.959 23.422 1.00 35.69 87 ASP A CA 1
ATOM 663 C C . ASP A 1 87 ? 6.904 -6.477 23.222 1.00 35.69 87 ASP A C 1
ATOM 665 O O . ASP A 1 87 ? 6.199 -6.975 22.331 1.00 35.69 87 ASP A O 1
ATOM 669 N N . ASP A 1 88 ? 7.614 -7.222 24.066 1.00 34.91 88 ASP A N 1
ATOM 670 C CA . ASP A 1 88 ? 7.679 -8.684 24.099 1.00 34.91 88 ASP A CA 1
ATOM 671 C C . ASP A 1 88 ? 6.379 -9.292 24.681 1.00 34.91 88 ASP A C 1
ATOM 673 O O . ASP A 1 88 ? 6.384 -10.164 25.548 1.00 34.91 88 ASP A O 1
ATOM 677 N N . VAL A 1 89 ? 5.210 -8.823 24.221 1.00 40.53 89 VAL A N 1
ATOM 678 C CA . VAL A 1 89 ? 3.875 -9.185 24.755 1.00 40.53 89 VAL A CA 1
ATOM 679 C C . VAL A 1 89 ? 3.466 -10.620 24.392 1.00 40.53 89 VAL A C 1
ATOM 681 O O . VAL A 1 89 ? 2.395 -11.097 24.770 1.00 40.53 89 VAL A O 1
ATOM 684 N N . THR A 1 90 ? 4.320 -11.380 23.699 1.00 36.00 90 THR A N 1
ATOM 685 C CA . THR A 1 90 ? 4.171 -12.842 23.657 1.00 36.00 90 THR A CA 1
ATOM 686 C C . THR A 1 90 ? 4.612 -13.538 24.943 1.00 36.00 90 THR A C 1
ATOM 688 O O . THR A 1 90 ? 4.216 -14.686 25.154 1.00 36.00 90 THR A O 1
ATOM 691 N N . ASN A 1 91 ? 5.309 -12.852 25.848 1.00 36.84 91 ASN A N 1
ATOM 692 C CA . ASN A 1 91 ? 5.478 -13.295 27.222 1.00 36.84 91 ASN A CA 1
ATOM 693 C C . ASN A 1 91 ? 4.419 -12.623 28.104 1.00 36.84 91 ASN A C 1
ATOM 695 O O . ASN A 1 91 ? 4.648 -11.599 28.737 1.00 36.84 91 ASN A O 1
ATOM 699 N N . PHE A 1 92 ? 3.254 -13.265 28.251 1.00 44.38 92 PHE A N 1
ATOM 700 C CA . PHE A 1 92 ? 2.664 -13.243 29.590 1.00 44.38 92 PHE A CA 1
ATOM 701 C C . PHE A 1 92 ? 3.744 -13.804 30.495 1.00 44.38 92 PHE A C 1
ATOM 703 O O . PHE A 1 92 ? 4.071 -14.985 30.346 1.00 44.38 92 PHE A O 1
ATOM 710 N N . ASP A 1 93 ? 4.328 -12.972 31.351 1.00 48.03 93 ASP A N 1
ATOM 711 C CA . ASP A 1 93 ? 5.445 -13.412 32.159 1.00 48.03 93 ASP A CA 1
ATOM 712 C C . ASP A 1 93 ? 4.939 -14.396 33.221 1.00 48.03 93 ASP A C 1
ATOM 714 O O . ASP A 1 93 ? 4.569 -14.067 34.348 1.00 48.03 93 ASP A O 1
ATOM 718 N N . LEU A 1 94 ? 4.846 -15.659 32.810 1.00 52.66 94 LEU A N 1
ATOM 719 C CA . LEU A 1 94 ? 4.554 -16.798 33.661 1.00 52.66 94 LEU A CA 1
ATOM 720 C C . LEU A 1 94 ? 5.614 -16.934 34.748 1.00 52.66 94 LEU A C 1
ATOM 722 O O . LEU A 1 94 ? 5.365 -17.654 35.721 1.00 52.66 94 LEU A O 1
ATOM 726 N N . THR A 1 95 ? 6.752 -16.244 34.604 1.00 60.00 95 THR A N 1
ATOM 727 C CA . THR A 1 95 ? 7.736 -16.180 35.662 1.00 60.00 95 THR A CA 1
ATOM 728 C C . THR A 1 95 ? 7.226 -15.398 36.863 1.00 60.00 95 THR A C 1
ATOM 730 O O . THR A 1 95 ? 7.628 -15.745 37.954 1.00 60.00 95 THR A O 1
ATOM 733 N N . ASN A 1 96 ? 6.248 -14.486 36.765 1.00 74.38 96 ASN A N 1
ATOM 734 C CA . ASN A 1 96 ? 5.719 -13.775 37.945 1.00 74.38 96 ASN A CA 1
ATOM 735 C C . ASN A 1 96 ? 5.238 -14.730 39.048 1.00 74.38 96 ASN A C 1
ATOM 737 O O . ASN A 1 96 ? 5.464 -14.492 40.233 1.00 74.38 96 ASN A O 1
ATOM 741 N N . ILE A 1 97 ? 4.633 -15.859 38.661 1.00 77.25 97 ILE A N 1
ATOM 742 C CA . ILE A 1 97 ? 4.222 -16.906 39.605 1.00 77.25 97 ILE A CA 1
ATOM 743 C C . ILE A 1 97 ? 5.455 -17.580 40.225 1.00 77.25 97 ILE A C 1
ATOM 745 O O . ILE A 1 97 ? 5.494 -17.783 41.437 1.00 77.25 97 ILE A O 1
ATOM 749 N N . SER A 1 98 ? 6.460 -17.945 39.420 1.00 77.81 98 SER A N 1
ATOM 750 C CA . SER A 1 98 ? 7.676 -18.596 39.927 1.00 77.81 98 SER A CA 1
ATOM 751 C C . SER A 1 98 ? 8.557 -17.651 40.742 1.00 77.81 98 SER A C 1
ATOM 753 O O . SER A 1 98 ? 9.014 -18.051 41.800 1.00 77.81 98 SER A O 1
ATOM 755 N N . THR A 1 99 ? 8.729 -16.405 40.309 1.00 81.00 99 THR A N 1
ATOM 756 C CA . THR A 1 99 ? 9.493 -15.335 40.956 1.00 81.00 99 THR A CA 1
ATOM 757 C C . THR A 1 99 ? 8.901 -15.001 42.318 1.00 81.00 99 THR A C 1
ATOM 759 O O . THR A 1 99 ? 9.626 -14.962 43.311 1.00 81.00 99 THR A O 1
ATOM 762 N N . LEU A 1 100 ? 7.575 -14.843 42.406 1.00 84.44 100 LEU A N 1
ATOM 763 C CA . LEU A 1 100 ? 6.907 -14.630 43.687 1.00 84.44 100 LEU A CA 1
ATOM 764 C C . LEU A 1 100 ? 7.047 -15.847 44.605 1.00 84.44 100 LEU A C 1
ATOM 766 O O . LEU A 1 100 ? 7.396 -15.688 45.771 1.00 84.44 100 LEU A O 1
ATOM 770 N N . ASN A 1 101 ? 6.818 -17.060 44.095 1.00 82.88 101 ASN A N 1
ATOM 771 C CA . ASN A 1 101 ? 6.938 -18.272 44.907 1.00 82.88 101 ASN A CA 1
ATOM 772 C C . ASN A 1 101 ? 8.379 -18.496 45.394 1.00 82.88 101 ASN A C 1
ATOM 774 O O . ASN A 1 101 ? 8.574 -18.848 46.553 1.00 82.88 101 ASN A O 1
ATOM 778 N N . GLU A 1 102 ? 9.385 -18.256 44.551 1.00 84.19 102 GLU A N 1
ATOM 779 C CA . GLU A 1 102 ? 10.800 -18.367 44.913 1.00 84.19 102 GLU A CA 1
ATOM 780 C C . GLU A 1 102 ? 11.180 -17.331 45.980 1.00 84.19 102 GLU A C 1
ATOM 782 O O . GLU A 1 102 ? 11.846 -17.667 46.963 1.00 84.19 102 GLU A O 1
ATOM 787 N N . ARG A 1 103 ? 10.716 -16.083 45.837 1.00 83.75 103 ARG A N 1
ATOM 788 C CA . ARG A 1 103 ? 10.944 -15.022 46.825 1.00 83.75 103 ARG A CA 1
ATOM 789 C C . ARG A 1 103 ? 10.295 -15.350 48.167 1.00 83.75 103 ARG A C 1
ATOM 791 O O . ARG A 1 103 ? 10.957 -15.293 49.198 1.00 83.75 103 ARG A O 1
ATOM 798 N N . MET A 1 104 ? 9.034 -15.768 48.161 1.00 86.81 104 MET A N 1
ATOM 799 C CA . MET A 1 104 ? 8.316 -16.112 49.391 1.00 86.81 104 MET A CA 1
ATOM 800 C C . MET A 1 104 ? 8.876 -17.373 50.055 1.00 86.81 104 MET A C 1
ATOM 802 O O . MET A 1 104 ? 8.939 -17.441 51.281 1.00 86.81 104 MET A O 1
ATOM 806 N N . GLN A 1 105 ? 9.385 -18.333 49.276 1.00 79.81 105 GLN A N 1
ATOM 807 C CA . GLN A 1 105 ? 10.102 -19.492 49.807 1.00 79.81 105 GLN A CA 1
ATOM 808 C C . GLN A 1 105 ? 11.415 -19.088 50.499 1.00 79.81 105 GLN A C 1
ATOM 810 O O . GLN A 1 105 ? 11.711 -19.614 51.574 1.00 79.81 105 GLN A O 1
ATOM 815 N N . LYS A 1 106 ? 12.179 -18.135 49.937 1.00 82.94 106 LYS A N 1
ATOM 816 C CA . LYS A 1 106 ? 13.376 -17.559 50.587 1.00 82.94 106 LYS A CA 1
ATOM 817 C C . LYS A 1 106 ? 13.020 -16.826 51.884 1.00 82.94 106 LYS A C 1
ATOM 819 O O . LYS A 1 106 ? 13.722 -16.978 52.879 1.00 82.94 106 LYS A O 1
ATOM 824 N N . GLU A 1 107 ? 11.909 -16.095 51.890 1.00 82.62 107 GLU A N 1
ATOM 825 C CA . GLU A 1 107 ? 11.403 -15.355 53.056 1.00 82.62 107 GLU A CA 1
ATOM 826 C C . GLU A 1 107 ? 10.653 -16.240 54.077 1.00 82.62 107 GLU A C 1
ATOM 828 O O . GLU A 1 107 ? 10.264 -15.753 55.135 1.00 82.62 107 GLU A O 1
ATOM 833 N N . LYS A 1 108 ? 10.477 -17.544 53.802 1.00 83.00 108 LYS A N 1
ATOM 834 C CA . LYS A 1 108 ? 9.689 -18.503 54.609 1.00 83.00 108 LYS A CA 1
ATOM 835 C C . LYS A 1 108 ? 8.232 -18.075 54.841 1.00 83.00 108 LYS A C 1
ATOM 837 O O . LYS A 1 108 ? 7.656 -18.379 55.884 1.00 83.00 108 LYS A O 1
ATOM 842 N N . ARG A 1 109 ? 7.636 -17.398 53.862 1.00 84.50 109 ARG A N 1
ATOM 843 C CA . ARG A 1 109 ? 6.252 -16.912 53.895 1.00 84.50 109 ARG A CA 1
ATOM 844 C C . ARG A 1 109 ? 5.334 -17.846 53.122 1.00 84.50 109 ARG A C 1
ATOM 846 O O . ARG A 1 109 ? 5.720 -18.397 52.088 1.00 84.50 109 ARG A O 1
ATOM 853 N N . GLN A 1 110 ? 4.120 -18.045 53.620 1.00 80.81 110 GLN A N 1
ATOM 854 C CA . GLN A 1 110 ? 3.153 -18.941 52.993 1.00 80.81 110 GLN A CA 1
ATOM 855 C C . GLN A 1 110 ? 2.363 -18.193 51.920 1.00 80.81 110 GLN A C 1
ATOM 857 O O . GLN A 1 110 ? 1.733 -17.182 52.214 1.00 80.81 110 GLN A O 1
ATOM 862 N N . VAL A 1 111 ? 2.358 -18.718 50.692 1.00 87.38 111 VAL A N 1
ATOM 863 C CA . VAL A 1 111 ? 1.571 -18.1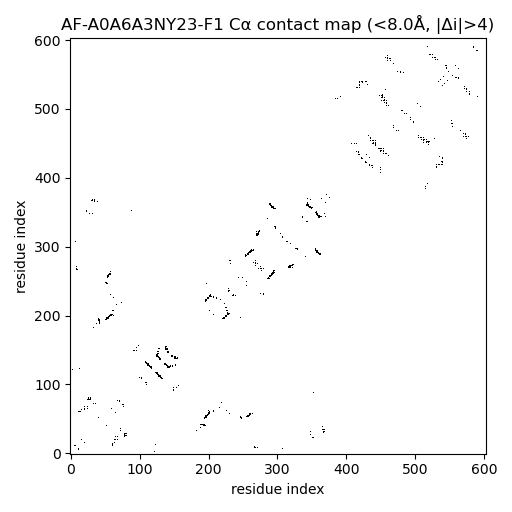72 49.576 1.00 87.38 111 VAL A CA 1
ATOM 864 C C . VAL A 1 111 ? 0.379 -19.073 49.292 1.00 87.38 111 VAL A C 1
ATOM 866 O O . VAL A 1 111 ? 0.540 -20.269 49.046 1.00 87.38 111 VAL A O 1
ATOM 869 N N . GLU A 1 112 ? -0.811 -18.489 49.264 1.00 89.12 112 GLU A N 1
ATOM 870 C CA . GLU A 1 112 ? -2.050 -19.159 48.890 1.00 89.12 112 GLU A CA 1
ATOM 871 C C . GLU A 1 112 ? -2.717 -18.432 47.718 1.00 89.12 112 GLU A C 1
ATOM 873 O O . GLU A 1 112 ? -2.808 -17.208 47.688 1.00 89.12 112 GLU A O 1
ATOM 878 N N . TYR A 1 113 ? -3.187 -19.200 46.734 1.00 86.38 113 TYR A N 1
ATOM 879 C CA . TYR A 1 113 ? -3.926 -18.674 45.587 1.00 86.38 113 TYR A CA 1
ATOM 880 C C . TYR A 1 113 ? -5.371 -19.165 45.660 1.00 86.38 113 TYR A C 1
ATOM 882 O O . TYR A 1 113 ? -5.654 -20.315 45.304 1.00 86.38 113 TYR A O 1
ATOM 890 N N . VAL A 1 114 ? -6.281 -18.289 46.070 1.00 87.62 114 VAL A N 1
ATOM 891 C CA . VAL A 1 114 ? -7.717 -18.556 46.136 1.00 87.62 114 VAL A CA 1
ATOM 892 C C . VAL A 1 114 ? -8.326 -18.185 44.792 1.00 87.62 114 VAL A C 1
ATOM 894 O O . VAL A 1 114 ? -8.466 -17.014 44.453 1.00 87.62 114 VAL A O 1
ATOM 897 N N . ILE A 1 115 ? -8.651 -19.200 43.988 1.00 82.56 115 ILE A N 1
ATOM 898 C CA . ILE A 1 115 ? -9.254 -18.998 42.668 1.00 82.56 115 ILE A CA 1
ATOM 899 C C . ILE A 1 115 ? -10.735 -19.340 42.717 1.00 82.56 115 ILE A C 1
ATOM 901 O O . ILE A 1 115 ? -11.093 -20.491 42.976 1.00 82.56 115 ILE A O 1
ATOM 905 N N . GLN A 1 116 ? -11.566 -18.378 42.343 1.00 82.81 116 GLN A N 1
ATOM 906 C CA . GLN A 1 116 ? -12.992 -18.559 42.123 1.00 82.81 116 GLN A CA 1
ATOM 907 C C . GLN A 1 116 ? -13.292 -18.531 40.621 1.00 82.81 116 GLN A C 1
ATOM 909 O O . GLN A 1 116 ? -12.669 -17.796 39.851 1.00 82.81 116 GLN A O 1
ATOM 914 N N . ASP A 1 117 ? -14.196 -19.406 40.187 1.00 74.94 117 ASP A N 1
ATOM 915 C CA . ASP A 1 117 ? -14.776 -19.349 38.845 1.00 74.94 117 ASP A CA 1
ATOM 916 C C . ASP A 1 117 ? -16.071 -18.545 38.968 1.00 74.94 117 ASP A C 1
ATOM 918 O O . ASP A 1 117 ? -17.093 -19.078 39.389 1.00 74.94 117 ASP A O 1
ATOM 922 N N . GLU A 1 118 ? -16.004 -17.252 38.665 1.00 72.88 118 GLU A N 1
ATOM 923 C CA . GLU A 1 118 ? -17.166 -16.354 38.634 1.00 72.88 118 GLU A CA 1
ATOM 924 C C . GLU A 1 118 ? -17.817 -16.331 37.243 1.00 72.88 118 GLU A C 1
ATOM 926 O O . GLU A 1 118 ? -18.550 -15.409 36.881 1.00 72.88 118 GLU A O 1
ATOM 931 N N . GLY A 1 119 ? -17.513 -17.328 36.409 1.00 49.97 119 GLY A N 1
ATOM 932 C CA . GLY A 1 119 ? -18.118 -17.456 35.100 1.00 49.97 119 GLY A CA 1
ATOM 933 C C . GLY A 1 119 ? -19.570 -17.904 35.175 1.00 49.97 119 GLY A C 1
ATOM 934 O O . GLY A 1 119 ? -19.889 -18.925 35.776 1.00 49.97 119 GLY A O 1
ATOM 935 N N . GLU A 1 120 ? -20.451 -17.190 34.478 1.00 45.03 120 GLU A N 1
ATOM 936 C CA . GLU A 1 120 ? -21.867 -17.564 34.370 1.00 45.03 120 GLU A CA 1
ATOM 937 C C . GLU A 1 120 ? -22.067 -18.892 33.609 1.00 45.03 120 GLU A C 1
ATOM 939 O O . GLU A 1 120 ? -23.036 -19.610 33.850 1.00 45.03 120 GLU A O 1
ATOM 944 N N . THR A 1 121 ? -21.154 -19.242 32.687 1.00 41.75 121 THR A N 1
ATOM 945 C CA . THR A 1 121 ? -21.180 -20.497 31.911 1.00 41.75 121 THR A CA 1
ATOM 946 C C . THR A 1 121 ? -19.773 -21.033 31.611 1.00 41.75 121 THR A C 1
ATOM 948 O O . THR A 1 121 ? -18.767 -20.334 31.745 1.00 41.75 121 THR A O 1
ATOM 951 N N . SER A 1 122 ? -19.673 -22.283 31.133 1.00 40.09 122 SER A N 1
ATOM 952 C CA . SER A 1 122 ? -18.402 -22.969 30.838 1.00 40.09 122 SER A CA 1
ATOM 953 C C . SER A 1 122 ? -17.526 -22.305 29.767 1.00 40.09 122 SER A C 1
ATOM 955 O O . SER A 1 122 ? -16.353 -22.674 29.666 1.00 40.09 122 SER A O 1
ATOM 957 N N . HIS A 1 123 ? -18.067 -21.351 28.999 1.00 42.19 123 HIS A N 1
ATOM 958 C CA . HIS A 1 123 ? -17.373 -20.534 27.992 1.00 42.19 123 HIS A CA 1
ATOM 959 C C . HIS A 1 123 ? -17.298 -19.039 28.369 1.00 42.19 123 HIS A C 1
ATOM 961 O O . HIS A 1 123 ? -16.646 -18.268 27.673 1.00 42.19 123 HIS A O 1
ATOM 967 N N . ARG A 1 124 ? -17.886 -18.650 29.510 1.00 43.88 124 ARG A N 1
ATOM 968 C CA . ARG A 1 124 ? -17.791 -17.330 30.158 1.00 43.88 124 ARG A CA 1
ATOM 969 C C . ARG A 1 124 ? -16.904 -17.391 31.402 1.00 43.88 124 ARG A C 1
ATOM 971 O O . ARG A 1 124 ? -17.183 -16.727 32.390 1.00 43.88 124 ARG A O 1
ATOM 978 N N . ARG A 1 125 ? -15.867 -18.235 31.397 1.00 46.75 125 ARG A N 1
ATOM 979 C CA . ARG A 1 125 ? -15.057 -18.473 32.599 1.00 46.75 125 ARG A CA 1
ATOM 980 C C . ARG A 1 125 ? -14.252 -17.230 32.951 1.00 46.75 125 ARG A C 1
ATOM 982 O O . ARG A 1 125 ? -13.248 -16.927 32.304 1.00 46.75 125 ARG A O 1
ATOM 989 N N . ARG A 1 126 ? -14.710 -16.519 33.974 1.00 60.00 126 ARG A N 1
ATOM 990 C CA . ARG A 1 126 ? -13.984 -15.431 34.612 1.00 60.00 126 ARG A CA 1
ATOM 991 C C . ARG A 1 126 ? -13.344 -16.016 35.855 1.00 60.00 126 ARG A C 1
ATOM 993 O O . ARG A 1 126 ? -14.014 -16.258 36.851 1.00 60.00 126 ARG A O 1
ATOM 1000 N N . TYR A 1 127 ? -12.049 -16.294 35.768 1.00 69.56 127 TYR A N 1
ATOM 1001 C CA . TYR A 1 127 ? -11.300 -16.697 36.943 1.00 69.56 127 TYR A CA 1
ATOM 1002 C C . TYR A 1 127 ? -10.858 -15.451 37.677 1.00 69.56 127 TYR A C 1
ATOM 1004 O O . TYR A 1 127 ? -10.085 -14.661 37.133 1.00 69.56 127 TYR A O 1
ATOM 1012 N N . VAL A 1 128 ? -11.344 -15.311 38.899 1.00 76.44 128 VAL A N 1
ATOM 1013 C CA . VAL A 1 128 ? -10.878 -14.316 39.853 1.00 76.44 128 VAL A CA 1
ATOM 1014 C C . VAL A 1 128 ? -9.917 -15.025 40.794 1.00 76.44 128 VAL A C 1
ATOM 1016 O O . VAL A 1 128 ? -10.223 -16.096 41.316 1.00 76.44 128 VAL A O 1
ATOM 1019 N N . CYS A 1 129 ? -8.711 -14.490 40.933 1.00 84.94 129 CYS A N 1
ATOM 1020 C CA . CYS A 1 129 ? -7.687 -15.020 41.817 1.00 84.94 129 CYS A CA 1
ATOM 1021 C C . CYS A 1 129 ? -7.335 -13.964 42.857 1.00 84.94 129 CYS A C 1
ATOM 1023 O O . CYS A 1 129 ? -6.758 -12.931 42.513 1.00 84.94 129 CYS A O 1
ATOM 1025 N N . GLU A 1 130 ? -7.606 -14.275 44.119 1.00 90.06 130 GLU A N 1
ATOM 1026 C CA . GLU A 1 130 ? -7.017 -13.578 45.254 1.00 90.06 130 GLU A CA 1
ATOM 1027 C C . GLU A 1 130 ? -5.755 -14.318 45.696 1.00 90.06 130 GLU A C 1
ATOM 1029 O O . GLU A 1 130 ? -5.746 -15.540 45.866 1.00 90.06 130 GLU A O 1
ATOM 1034 N N . LEU A 1 131 ? -4.661 -13.581 45.838 1.00 89.38 131 LEU A N 1
ATOM 1035 C CA . LEU A 1 131 ? -3.384 -14.092 46.309 1.00 89.38 131 LEU A CA 1
ATOM 1036 C C . LEU A 1 131 ? -3.163 -13.617 47.737 1.00 89.38 131 LEU A C 1
ATOM 1038 O O . LEU A 1 131 ? -3.079 -12.411 47.982 1.00 89.38 131 LEU A O 1
ATOM 1042 N N . LEU A 1 132 ? -3.045 -14.566 48.660 1.00 87.50 132 LEU A N 1
ATOM 1043 C CA . LEU A 1 132 ? -2.773 -14.313 50.064 1.00 87.50 132 LEU A CA 1
ATOM 1044 C C . LEU A 1 132 ? -1.326 -14.673 50.395 1.00 87.50 132 LEU A C 1
ATOM 1046 O O . LEU A 1 132 ? -0.830 -15.721 49.984 1.00 87.50 132 LEU A O 1
ATOM 1050 N N . ILE A 1 133 ? -0.664 -13.812 51.161 1.00 88.12 133 ILE A N 1
ATOM 1051 C CA . ILE A 1 133 ? 0.645 -14.095 51.754 1.00 88.12 133 ILE A CA 1
ATOM 1052 C C . ILE A 1 133 ? 0.485 -13.996 53.269 1.00 88.12 133 ILE A C 1
ATOM 1054 O O . ILE A 1 133 ? 0.051 -12.959 53.771 1.00 88.12 133 ILE A O 1
ATOM 1058 N N . ASP A 1 134 ? 0.776 -15.084 53.981 1.00 84.88 134 ASP A N 1
ATOM 1059 C CA . ASP A 1 134 ? 0.569 -15.230 55.432 1.00 84.88 134 ASP A CA 1
ATOM 1060 C C . ASP A 1 134 ? -0.864 -14.863 55.877 1.00 84.88 134 ASP A C 1
ATOM 1062 O O . ASP A 1 134 ? -1.083 -14.206 56.894 1.00 84.88 134 ASP A O 1
ATOM 1066 N N . GLY A 1 135 ? -1.861 -15.248 55.070 1.00 76.56 135 GLY A N 1
ATOM 1067 C CA . GLY A 1 135 ? -3.282 -15.006 55.345 1.00 76.56 135 GLY A CA 1
ATOM 1068 C C . GLY A 1 135 ? -3.790 -13.593 55.026 1.00 76.56 135 GLY A C 1
ATOM 1069 O O . GLY A 1 135 ? -4.964 -13.313 55.258 1.00 76.56 135 GLY A O 1
ATOM 1070 N N . LYS A 1 136 ? -2.956 -12.701 54.471 1.00 85.19 136 LYS A N 1
ATOM 1071 C CA . LYS A 1 136 ? -3.362 -11.355 54.030 1.00 85.19 136 LYS A CA 1
ATOM 1072 C C . LYS A 1 136 ? -3.448 -11.277 52.508 1.00 85.19 136 LYS A C 1
ATOM 1074 O O . LYS A 1 136 ? -2.492 -11.653 51.837 1.00 85.19 136 LYS A O 1
ATOM 1079 N N . THR A 1 137 ? -4.539 -10.736 51.963 1.00 87.25 137 THR A N 1
ATOM 1080 C CA . THR A 1 137 ? -4.686 -10.503 50.515 1.00 87.25 137 THR A CA 1
ATOM 1081 C C . THR A 1 137 ? -3.668 -9.466 50.033 1.00 87.25 137 THR A C 1
ATOM 1083 O O . THR A 1 137 ? -3.672 -8.318 50.478 1.00 87.25 137 THR A O 1
ATOM 1086 N N . MET A 1 138 ? -2.779 -9.891 49.137 1.00 85.31 138 MET A N 1
ATOM 1087 C CA . MET A 1 138 ? -1.662 -9.107 48.599 1.00 85.31 138 MET A CA 1
ATOM 1088 C C . MET A 1 138 ? -1.770 -8.871 47.089 1.00 85.31 138 MET A C 1
ATOM 1090 O O . MET A 1 138 ? -1.087 -7.995 46.568 1.00 85.31 138 MET A O 1
ATOM 1094 N N . GLY A 1 139 ? -2.620 -9.616 46.379 1.00 84.94 139 GLY A N 1
ATOM 1095 C CA . GLY A 1 139 ? -2.806 -9.437 44.943 1.00 84.94 139 GLY A CA 1
ATOM 1096 C C . GLY A 1 139 ? -4.171 -9.903 44.457 1.00 84.94 139 GLY A C 1
ATOM 1097 O O . GLY A 1 139 ? -4.687 -10.917 44.918 1.00 84.94 139 GLY A O 1
ATOM 1098 N N . HIS A 1 140 ? -4.733 -9.161 43.505 1.00 86.31 140 HIS A N 1
ATOM 1099 C CA . HIS A 1 140 ? -5.979 -9.491 42.811 1.00 86.31 140 HIS A CA 1
ATOM 1100 C C . HIS A 1 140 ? -5.694 -9.641 41.323 1.00 86.31 140 HIS A C 1
ATOM 1102 O O . HIS A 1 140 ? -5.010 -8.803 40.733 1.00 86.31 140 HIS A O 1
ATOM 1108 N N . GLY A 1 141 ? -6.207 -10.698 40.702 1.00 77.94 141 GLY A N 1
ATOM 1109 C CA . GLY A 1 141 ? -5.977 -10.954 39.287 1.00 77.94 141 GLY A CA 1
ATOM 1110 C C . GLY A 1 141 ? -7.147 -11.646 38.616 1.00 77.94 141 GLY A C 1
ATOM 1111 O O . GLY A 1 141 ? -7.668 -12.640 39.112 1.00 77.94 141 GLY A O 1
ATOM 1112 N N . GLU A 1 142 ? -7.518 -11.155 37.435 1.00 69.75 142 GLU A N 1
ATOM 1113 C CA . GLU A 1 142 ? -8.634 -11.700 36.663 1.00 69.75 142 GLU A CA 1
ATOM 1114 C C . GLU A 1 142 ? -8.211 -12.152 35.266 1.00 69.75 142 GLU A C 1
ATOM 1116 O O . GLU A 1 142 ? -7.467 -11.465 34.548 1.00 69.75 142 GLU A O 1
ATOM 1121 N N . GLY A 1 143 ? -8.715 -13.309 34.838 1.00 62.81 143 GLY A N 1
ATOM 1122 C CA . GLY A 1 143 ? -8.392 -13.831 33.519 1.00 62.81 143 GLY A CA 1
ATOM 1123 C C . GLY A 1 143 ? -9.286 -14.957 33.024 1.00 62.81 143 GLY A C 1
ATOM 1124 O O . GLY A 1 143 ? -9.973 -15.640 33.776 1.00 62.81 143 GLY A O 1
ATOM 1125 N N . VAL A 1 144 ? -9.190 -15.200 31.718 1.00 51.09 144 VAL A N 1
ATOM 1126 C CA . VAL A 1 144 ? -9.908 -16.270 31.002 1.00 51.09 144 VAL A CA 1
ATOM 1127 C C . VAL A 1 144 ? -9.400 -17.683 31.335 1.00 51.09 144 VAL A C 1
ATOM 1129 O O . VAL A 1 144 ? -9.958 -18.684 30.893 1.00 51.09 144 VAL A O 1
ATOM 1132 N N . SER A 1 145 ? -8.321 -17.792 32.117 1.00 62.75 145 SER A N 1
ATOM 1133 C CA . SER A 1 145 ? -7.843 -19.054 32.683 1.00 62.75 145 SER A CA 1
ATOM 1134 C C . SER A 1 145 ? -7.325 -18.847 34.103 1.00 62.75 145 SER A C 1
ATOM 1136 O O . SER A 1 145 ? -6.784 -17.787 34.424 1.00 62.75 145 SER A O 1
ATOM 1138 N N . LYS A 1 146 ? -7.390 -19.904 34.924 1.00 70.19 146 LYS A N 1
ATOM 1139 C CA . LYS A 1 146 ? -6.794 -19.939 36.271 1.00 70.19 146 LYS A CA 1
ATOM 1140 C C . LYS A 1 146 ? -5.327 -19.494 36.270 1.00 70.19 146 LYS A C 1
ATOM 1142 O O . LYS A 1 146 ? -4.872 -18.873 37.221 1.00 70.19 146 LYS A O 1
ATOM 1147 N N . LYS A 1 147 ? -4.589 -19.803 35.195 1.00 70.19 147 LYS A N 1
ATOM 1148 C CA . LYS A 1 147 ? -3.169 -19.462 35.034 1.00 70.19 147 LYS A CA 1
ATOM 1149 C C . LYS A 1 147 ? -2.954 -17.959 34.820 1.00 70.19 147 LYS A C 1
ATOM 1151 O O . LYS A 1 147 ? -2.060 -17.391 35.429 1.00 70.19 147 LYS A O 1
ATOM 1156 N N . VAL A 1 148 ? -3.794 -17.324 34.000 1.00 63.94 148 VAL A N 1
ATOM 1157 C CA . VAL A 1 148 ? -3.736 -15.874 33.728 1.00 63.94 148 VAL A CA 1
ATOM 1158 C C . VAL A 1 148 ? -4.168 -15.073 34.956 1.00 63.94 148 VAL A C 1
ATOM 1160 O O . VAL A 1 148 ? -3.496 -14.114 35.319 1.00 63.94 148 VAL A O 1
ATOM 1163 N N . ALA A 1 149 ? -5.243 -15.500 35.626 1.00 75.25 149 ALA A N 1
ATOM 1164 C CA . ALA A 1 149 ? -5.698 -14.884 36.871 1.00 75.25 149 ALA A CA 1
ATOM 1165 C C . ALA A 1 149 ? -4.600 -14.931 37.952 1.00 75.25 149 ALA A C 1
ATOM 1167 O O . ALA A 1 149 ? -4.280 -13.910 38.553 1.00 75.25 149 ALA A O 1
ATOM 1168 N N . LYS A 1 150 ? -3.936 -16.087 38.110 1.00 82.12 150 LYS A N 1
ATOM 1169 C CA . LYS A 1 150 ? -2.788 -16.258 39.016 1.00 82.12 150 LYS A CA 1
ATOM 1170 C C . LYS A 1 150 ? -1.595 -15.374 38.672 1.00 82.12 150 LYS A C 1
ATOM 1172 O O . LYS A 1 150 ? -1.018 -14.783 39.574 1.00 82.12 150 LYS A O 1
ATOM 1177 N N . ALA A 1 151 ? -1.216 -15.293 37.397 1.00 76.50 151 ALA A N 1
ATOM 1178 C CA . ALA A 1 151 ? -0.062 -14.499 36.976 1.00 76.50 151 ALA A CA 1
ATOM 1179 C C . ALA A 1 151 ? -0.266 -13.002 37.253 1.00 76.50 151 ALA A C 1
ATOM 1181 O O . ALA A 1 151 ? 0.638 -12.355 37.772 1.00 76.50 151 ALA A O 1
ATOM 1182 N N . LYS A 1 152 ? -1.472 -12.478 36.995 1.00 73.56 152 LYS A N 1
ATOM 1183 C CA . LYS A 1 152 ? -1.824 -11.088 37.320 1.00 73.56 152 LYS A CA 1
ATOM 1184 C C . LYS A 1 152 ? -1.881 -10.830 38.824 1.00 73.56 152 LYS A C 1
ATOM 1186 O O . LYS A 1 152 ? -1.371 -9.818 39.283 1.00 73.56 152 LYS A O 1
ATOM 1191 N N . ALA A 1 153 ? -2.450 -11.757 39.598 1.00 84.69 153 ALA A N 1
ATOM 1192 C CA . ALA A 1 153 ? -2.462 -11.638 41.055 1.00 84.69 153 ALA A CA 1
ATOM 1193 C C . ALA A 1 153 ? -1.030 -11.646 41.629 1.00 84.69 153 ALA A C 1
ATOM 1195 O O . ALA A 1 153 ? -0.724 -10.873 42.534 1.00 84.69 153 ALA A O 1
ATOM 1196 N N . ALA A 1 154 ? -0.137 -12.466 41.060 1.00 84.25 154 ALA A N 1
ATOM 1197 C CA . ALA A 1 154 ? 1.275 -12.517 41.434 1.00 84.25 154 ALA A CA 1
ATOM 1198 C C . ALA A 1 154 ? 2.041 -11.237 41.071 1.00 84.25 154 ALA A C 1
ATOM 1200 O O . ALA A 1 154 ? 2.841 -10.765 41.871 1.00 84.25 154 ALA A O 1
ATOM 1201 N N . GLU A 1 155 ? 1.763 -10.640 39.912 1.00 82.88 155 GLU A N 1
ATOM 1202 C CA . GLU A 1 155 ? 2.343 -9.354 39.507 1.00 82.88 155 GLU A CA 1
ATOM 1203 C C . GLU A 1 155 ? 1.970 -8.224 40.482 1.00 82.88 155 GLU A C 1
ATOM 1205 O O . GLU A 1 155 ? 2.834 -7.459 40.911 1.00 82.88 155 GLU A O 1
ATOM 1210 N N . VAL A 1 156 ? 0.691 -8.136 40.872 1.00 82.94 156 VAL A N 1
ATOM 1211 C CA . VAL A 1 156 ? 0.216 -7.137 41.847 1.00 82.94 156 VAL A CA 1
ATOM 1212 C C . VAL A 1 156 ? 0.891 -7.339 43.206 1.00 82.94 156 VAL A C 1
ATOM 1214 O O . VAL A 1 156 ? 1.334 -6.368 43.819 1.00 82.94 156 VAL A O 1
ATOM 1217 N N . ALA A 1 157 ? 1.029 -8.592 43.647 1.00 85.56 157 ALA A N 1
ATOM 1218 C CA . ALA A 1 157 ? 1.695 -8.918 44.902 1.00 85.56 157 ALA A CA 1
ATOM 1219 C C . ALA A 1 157 ? 3.198 -8.588 44.878 1.00 85.56 157 ALA A C 1
ATOM 1221 O O . ALA A 1 157 ? 3.700 -8.019 45.843 1.00 85.56 157 ALA A O 1
ATOM 1222 N N . LEU A 1 158 ? 3.909 -8.882 43.783 1.00 83.69 158 LEU A N 1
ATOM 1223 C CA . LEU A 1 158 ? 5.325 -8.526 43.618 1.00 83.69 158 LEU A CA 1
ATOM 1224 C C . LEU A 1 158 ? 5.536 -7.012 43.704 1.00 83.69 158 LEU A C 1
ATOM 1226 O O . LEU A 1 158 ? 6.349 -6.563 44.505 1.00 83.69 158 LEU A O 1
ATOM 1230 N N . LYS A 1 159 ? 4.721 -6.221 42.993 1.00 83.06 159 LYS A N 1
ATOM 1231 C CA . LYS A 1 159 ? 4.780 -4.750 43.057 1.00 83.06 159 LYS A CA 1
ATOM 1232 C C . LYS A 1 159 ? 4.535 -4.215 44.469 1.00 83.06 159 LYS A C 1
ATOM 1234 O O . LYS A 1 159 ? 5.188 -3.263 44.891 1.00 83.06 159 LYS A O 1
ATOM 1239 N N . ALA A 1 160 ? 3.611 -4.824 45.213 1.00 83.00 160 ALA A N 1
ATOM 1240 C CA . ALA A 1 160 ? 3.349 -4.450 46.600 1.00 83.00 160 ALA A CA 1
ATOM 1241 C C . ALA A 1 160 ? 4.526 -4.788 47.535 1.00 83.00 160 ALA A C 1
ATOM 1243 O O . ALA A 1 160 ? 4.789 -4.033 48.470 1.00 83.00 160 ALA A O 1
ATOM 1244 N N . LEU A 1 161 ? 5.237 -5.890 47.276 1.00 79.69 161 LEU A N 1
ATOM 1245 C CA . LEU A 1 161 ? 6.407 -6.326 48.045 1.00 79.69 161 LEU A CA 1
ATOM 1246 C C . LEU A 1 161 ? 7.656 -5.489 47.732 1.00 79.69 161 LEU A C 1
ATOM 1248 O O . LEU A 1 161 ? 8.383 -5.105 48.648 1.00 79.69 161 LEU A O 1
ATOM 1252 N N . ASP A 1 162 ? 7.861 -5.130 46.466 1.00 77.00 162 ASP A N 1
ATOM 1253 C CA . ASP A 1 162 ? 8.928 -4.218 46.035 1.00 77.00 162 ASP A CA 1
ATOM 1254 C C . ASP A 1 162 ? 8.731 -2.805 46.607 1.00 77.00 162 ASP A C 1
ATOM 1256 O O . ASP A 1 162 ? 9.689 -2.128 46.975 1.00 77.00 162 ASP A O 1
ATOM 1260 N N . GLY A 1 163 ? 7.475 -2.382 46.783 1.00 61.75 163 GLY A N 1
ATOM 1261 C CA . GLY A 1 163 ? 7.132 -1.136 47.469 1.00 61.75 163 GLY A CA 1
ATOM 1262 C C . GLY A 1 163 ? 7.384 -1.148 48.985 1.00 61.75 163 GLY A C 1
ATOM 1263 O O . GLY A 1 163 ? 7.463 -0.077 49.590 1.00 61.75 163 GLY A O 1
ATOM 1264 N N . THR A 1 164 ? 7.523 -2.321 49.620 1.00 49.97 164 THR A N 1
ATOM 1265 C CA . THR A 1 164 ? 7.765 -2.437 51.073 1.00 49.97 164 THR A CA 1
ATOM 1266 C C . THR A 1 164 ? 9.240 -2.434 51.484 1.00 49.97 164 THR A C 1
ATOM 1268 O O . THR A 1 164 ? 9.520 -2.095 52.634 1.00 49.97 164 THR A O 1
ATOM 1271 N N . ASP A 1 165 ? 10.180 -2.692 50.568 1.00 41.69 165 ASP A N 1
ATOM 1272 C CA . ASP A 1 165 ? 11.629 -2.692 50.858 1.00 41.69 165 ASP A CA 1
ATOM 1273 C C . ASP A 1 165 ? 12.252 -1.279 50.947 1.00 41.69 165 ASP A C 1
ATOM 1275 O O . ASP A 1 165 ? 13.389 -1.110 51.386 1.00 41.69 165 ASP A O 1
ATOM 1279 N N . HIS A 1 166 ? 11.502 -0.222 50.618 1.00 38.00 166 HIS A N 1
ATOM 1280 C CA . HIS A 1 166 ? 12.002 1.160 50.610 1.00 38.00 166 HIS A CA 1
ATOM 1281 C C . HIS A 1 166 ? 11.881 1.930 51.940 1.00 38.00 166 HIS A C 1
ATOM 1283 O O . HIS A 1 166 ? 12.092 3.144 51.965 1.00 38.00 166 HIS A O 1
ATOM 1289 N N . LYS A 1 167 ? 11.590 1.273 53.075 1.00 33.97 167 LYS A N 1
ATOM 1290 C CA . LYS A 1 167 ? 11.525 1.979 54.374 1.00 33.97 167 LYS A CA 1
ATOM 1291 C C . LYS A 1 167 ? 12.859 2.220 55.085 1.00 33.97 167 LYS A C 1
ATOM 1293 O O . LYS A 1 167 ? 12.868 2.987 56.041 1.00 33.97 167 LYS A O 1
ATOM 1298 N N . GLU A 1 168 ? 13.985 1.712 54.589 1.00 34.41 168 GLU A N 1
ATOM 1299 C CA . GLU A 1 168 ? 15.308 2.064 55.127 1.00 34.41 168 GLU A CA 1
ATOM 1300 C C . GLU A 1 168 ? 16.328 2.345 54.020 1.00 34.41 168 GLU A C 1
ATOM 1302 O O . GLU A 1 168 ? 17.235 1.564 53.758 1.00 34.41 168 GLU A O 1
ATOM 1307 N N . LYS A 1 169 ? 16.189 3.508 53.378 1.00 26.89 169 LYS A N 1
ATOM 1308 C CA . LYS A 1 169 ? 17.310 4.340 52.911 1.00 26.89 169 LYS A CA 1
ATOM 1309 C C . LYS A 1 169 ? 16.764 5.713 52.532 1.00 26.89 169 LYS A C 1
ATOM 1311 O O . LYS A 1 169 ? 16.111 5.879 51.509 1.00 26.89 169 LYS A O 1
ATOM 1316 N N . LYS A 1 170 ? 17.033 6.706 53.386 1.00 34.22 170 LYS A N 1
ATOM 1317 C CA . LYS A 1 170 ? 16.984 8.114 52.986 1.00 34.22 170 LYS A CA 1
ATOM 1318 C C . LYS A 1 170 ? 18.024 8.304 51.887 1.00 34.22 170 LYS A C 1
ATOM 1320 O O . LYS A 1 170 ? 19.216 8.291 52.180 1.00 34.22 170 LYS A O 1
ATOM 1325 N N . GLN A 1 171 ? 17.568 8.499 50.662 1.00 27.31 171 GLN A N 1
ATOM 1326 C CA . GLN A 1 171 ? 18.321 9.236 49.664 1.00 27.31 171 GLN A CA 1
ATOM 1327 C C . GLN A 1 171 ? 17.351 10.084 48.855 1.00 27.31 171 GLN A C 1
ATOM 1329 O O . GLN A 1 171 ? 16.186 9.735 48.685 1.00 27.31 171 GLN A O 1
ATOM 1334 N N . GLU A 1 172 ? 17.845 11.270 48.550 1.00 26.56 172 GLU A N 1
ATOM 1335 C CA . GLU A 1 172 ? 17.143 12.473 48.149 1.00 26.56 172 GLU A CA 1
ATOM 1336 C C . GLU A 1 172 ? 16.071 12.259 47.086 1.00 26.56 172 GLU A C 1
ATOM 1338 O O . GLU A 1 172 ? 16.249 11.554 46.096 1.00 26.56 172 GLU A O 1
ATOM 1343 N N . THR A 1 173 ? 14.948 12.934 47.313 1.00 25.88 173 THR A N 1
ATOM 1344 C CA . THR A 1 173 ? 13.935 13.235 46.313 1.00 25.88 173 THR A CA 1
ATOM 1345 C C . THR A 1 173 ? 14.584 14.066 45.204 1.00 25.88 173 THR A C 1
ATOM 1347 O O . THR A 1 173 ? 14.481 15.291 45.185 1.00 25.88 173 THR A O 1
ATOM 1350 N N . GLU A 1 174 ? 15.254 13.417 44.259 1.00 25.14 174 GLU A N 1
ATOM 1351 C CA . GLU A 1 174 ? 15.271 13.945 42.906 1.00 25.14 174 GLU A CA 1
ATOM 1352 C C . GLU A 1 174 ? 13.853 13.762 42.385 1.00 25.14 174 GLU A C 1
ATOM 1354 O O . GLU A 1 174 ? 13.329 12.650 42.277 1.00 25.14 174 GLU A O 1
ATOM 1359 N N . ALA A 1 175 ? 13.182 14.893 42.180 1.00 25.77 175 ALA A N 1
ATOM 1360 C CA . ALA A 1 175 ? 11.941 14.930 41.450 1.00 25.77 175 ALA A CA 1
ATOM 1361 C C . ALA A 1 175 ? 12.205 14.236 40.114 1.00 25.77 175 ALA A C 1
ATOM 1363 O O . ALA A 1 175 ? 12.853 14.800 39.237 1.00 25.77 175 ALA A O 1
ATOM 1364 N N . VAL A 1 176 ? 11.714 13.004 39.971 1.00 25.92 176 VAL A N 1
ATOM 1365 C CA . VAL A 1 176 ? 11.459 12.440 38.655 1.00 25.92 176 VAL A CA 1
ATOM 1366 C C . VAL A 1 176 ? 10.480 13.424 38.042 1.00 25.92 176 VAL A C 1
ATOM 1368 O O . VAL A 1 176 ? 9.295 13.436 38.394 1.00 25.92 176 VAL A O 1
ATOM 1371 N N . GLU A 1 177 ?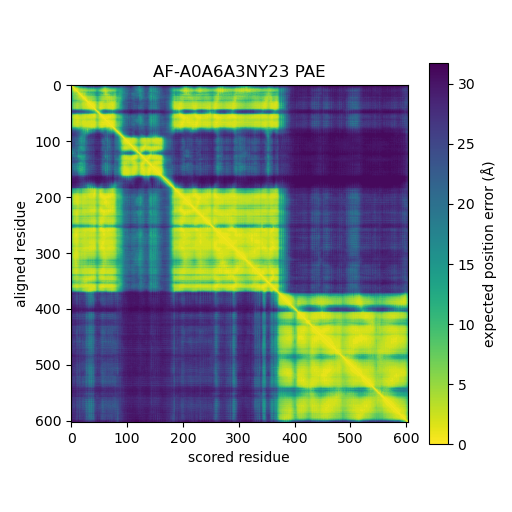 10.999 14.325 37.208 1.00 27.03 177 GLU A N 1
ATOM 1372 C CA . GLU A 1 177 ? 10.184 15.034 36.245 1.00 27.03 177 GLU A CA 1
ATOM 1373 C C . GLU A 1 177 ? 9.308 13.955 35.632 1.00 27.03 177 GLU A C 1
ATOM 1375 O O . GLU A 1 177 ? 9.795 13.003 35.017 1.00 27.03 177 GLU A O 1
ATOM 1380 N N . LYS A 1 178 ? 7.998 14.057 35.874 1.00 27.25 178 LYS A N 1
ATOM 1381 C CA . LYS A 1 178 ? 7.035 13.444 34.979 1.00 27.25 178 LYS A CA 1
ATOM 1382 C C . LYS A 1 178 ? 7.458 13.949 33.613 1.00 27.25 178 LYS A C 1
ATOM 1384 O O . LYS A 1 178 ? 7.185 15.106 33.300 1.00 27.25 178 LYS A O 1
ATOM 1389 N N . VAL A 1 179 ? 8.158 13.116 32.848 1.00 26.95 179 VAL A N 1
ATOM 1390 C CA . VAL A 1 179 ? 8.324 13.329 31.422 1.00 26.95 179 VAL A CA 1
ATOM 1391 C C . VAL A 1 179 ? 6.898 13.266 30.919 1.00 26.95 179 VAL A C 1
ATOM 1393 O O . VAL A 1 179 ? 6.309 12.195 30.780 1.00 26.95 179 VAL A O 1
ATOM 1396 N N . VAL A 1 180 ? 6.286 14.445 30.826 1.00 30.64 180 VAL A N 1
ATOM 1397 C CA . VAL A 1 180 ? 5.033 14.652 30.129 1.00 30.64 180 VAL A CA 1
ATOM 1398 C C . VAL A 1 180 ? 5.318 14.059 28.758 1.00 30.64 180 VAL A C 1
ATOM 1400 O O . VAL A 1 180 ? 6.229 14.560 28.094 1.00 30.64 180 VAL A O 1
ATOM 1403 N N . PRO A 1 181 ? 4.658 12.951 28.370 1.00 36.75 181 PRO A N 1
ATOM 1404 C CA . PRO A 1 181 ? 4.866 12.385 27.051 1.00 36.75 181 PRO A CA 1
ATOM 1405 C C . PRO A 1 181 ? 4.659 13.526 26.073 1.00 36.75 181 PRO A C 1
ATOM 1407 O O . PRO A 1 181 ? 3.697 14.277 26.251 1.00 36.75 181 PRO A O 1
ATOM 1410 N N . GLU A 1 182 ? 5.584 13.701 25.134 1.00 38.94 182 GLU A N 1
ATOM 1411 C CA . GLU A 1 182 ? 5.545 14.759 24.134 1.00 38.94 182 GLU A CA 1
ATOM 1412 C C . GLU A 1 182 ? 4.226 14.620 23.361 1.00 38.94 182 GLU A C 1
ATOM 1414 O O . GLU A 1 182 ? 4.095 13.875 22.391 1.00 38.94 182 GLU A O 1
ATOM 1419 N N . GLN A 1 183 ? 3.176 15.259 23.879 1.00 46.53 183 GLN A N 1
ATOM 1420 C CA . GLN A 1 183 ? 1.908 15.389 23.199 1.00 46.53 183 GLN A CA 1
ATOM 1421 C C . GLN A 1 183 ? 2.251 16.117 21.913 1.00 46.53 183 GLN A C 1
ATOM 1423 O O . GLN A 1 183 ? 2.985 17.103 21.937 1.00 46.53 183 GLN A O 1
ATOM 1428 N N . LEU A 1 184 ? 1.757 15.608 20.789 1.00 53.12 184 LEU A N 1
ATOM 1429 C CA . LEU A 1 184 ? 1.975 16.222 19.486 1.00 53.12 184 LEU A CA 1
ATOM 1430 C C . LEU A 1 184 ? 0.731 17.026 19.141 1.00 53.12 184 LEU A C 1
ATOM 1432 O O . LEU A 1 184 ? -0.184 16.495 18.498 1.00 53.12 184 LEU A O 1
ATOM 1436 N N . PRO A 1 185 ? 0.619 18.268 19.635 1.00 63.19 185 PRO A N 1
ATOM 1437 C CA . PRO A 1 185 ? -0.552 19.072 19.396 1.00 63.19 185 PRO A CA 1
ATOM 1438 C C . PRO A 1 185 ? -0.623 19.417 17.910 1.00 63.19 185 PRO A C 1
ATOM 1440 O O . PRO A 1 185 ? 0.376 19.722 17.255 1.00 63.19 185 PRO A O 1
ATOM 1443 N N . LEU A 1 186 ? -1.847 19.414 17.385 1.00 69.31 186 LEU A N 1
ATOM 1444 C CA . LEU A 1 186 ? -2.163 20.276 16.254 1.00 69.31 186 LEU A CA 1
ATOM 1445 C C . LEU A 1 186 ? -1.685 21.697 16.598 1.00 69.31 186 LEU A C 1
ATOM 1447 O O . LEU A 1 186 ? -1.821 22.144 17.738 1.00 69.31 186 LEU A O 1
ATOM 1451 N N . THR A 1 187 ? -1.124 22.416 15.632 1.00 79.81 187 THR A N 1
ATOM 1452 C CA . THR A 1 187 ? -0.764 23.828 15.819 1.00 79.81 187 THR A CA 1
ATOM 1453 C C . THR A 1 187 ? -1.995 24.634 16.246 1.00 79.81 187 THR A C 1
ATOM 1455 O O . THR A 1 187 ? -3.129 24.250 15.957 1.00 79.81 187 THR A O 1
ATOM 1458 N N . GLY A 1 188 ? -1.811 25.787 16.897 1.00 79.88 188 GLY A N 1
ATOM 1459 C CA . GLY A 1 188 ? -2.947 26.622 17.324 1.00 79.88 188 GLY A CA 1
ATOM 1460 C C . GLY A 1 188 ? -3.915 26.982 16.183 1.00 79.88 188 GLY A C 1
ATOM 1461 O O . GLY A 1 188 ? -5.123 27.064 16.396 1.00 79.88 188 GLY A O 1
ATOM 1462 N N . ALA A 1 189 ? -3.398 27.123 14.957 1.00 80.12 189 ALA A N 1
ATOM 1463 C CA . ALA A 1 189 ? -4.200 27.331 13.751 1.00 80.12 189 ALA A CA 1
ATOM 1464 C C . ALA A 1 189 ? -4.949 26.065 13.291 1.00 80.12 189 ALA A C 1
ATOM 1466 O O . ALA A 1 189 ? -6.087 26.143 12.840 1.00 80.12 189 ALA A O 1
ATOM 1467 N N . GLU A 1 190 ? -4.341 24.885 13.413 1.00 83.88 190 GLU A N 1
ATOM 1468 C CA . GLU A 1 190 ? -5.006 23.614 13.102 1.00 83.88 190 GLU A CA 1
ATOM 1469 C C . GLU A 1 190 ? -6.083 23.265 14.142 1.00 83.88 190 GLU A C 1
ATOM 1471 O O . GLU A 1 190 ? -7.128 22.730 13.778 1.00 83.88 190 GLU A O 1
ATOM 1476 N N . LEU A 1 191 ? -5.867 23.606 15.419 1.00 82.38 191 LEU A N 1
ATOM 1477 C CA . LEU A 1 191 ? -6.856 23.434 16.488 1.00 82.38 191 LEU A CA 1
ATOM 1478 C C . LEU A 1 191 ? -8.090 24.311 16.271 1.00 82.38 191 LEU A C 1
ATOM 1480 O O . LEU A 1 191 ? -9.210 23.831 16.429 1.00 82.38 191 LEU A O 1
ATOM 1484 N N . SER A 1 192 ? -7.911 25.572 15.869 1.00 82.44 192 SER A N 1
ATOM 1485 C CA . SER A 1 192 ? -9.042 26.459 15.562 1.00 82.44 192 SER A CA 1
ATOM 1486 C C . SER A 1 192 ? -9.817 26.021 14.313 1.00 82.44 192 SER A C 1
ATOM 1488 O O . SER A 1 192 ? -11.006 26.312 14.186 1.00 82.44 192 SER A O 1
ATOM 1490 N N . ALA A 1 193 ? -9.169 25.270 13.419 1.00 85.31 193 ALA A N 1
ATOM 1491 C CA . ALA A 1 193 ? -9.763 24.672 12.228 1.00 85.31 193 ALA A CA 1
ATOM 1492 C C . ALA A 1 193 ? -10.224 23.210 12.422 1.00 85.31 193 ALA A C 1
ATOM 1494 O O . ALA A 1 193 ? -10.625 22.571 11.443 1.00 85.31 193 ALA A O 1
ATOM 1495 N N . ARG A 1 194 ? -10.169 22.664 13.647 1.00 90.44 194 ARG A N 1
ATOM 1496 C CA . ARG A 1 194 ? -10.521 21.268 13.943 1.00 90.44 194 ARG A CA 1
ATOM 1497 C C . ARG A 1 194 ? -12.025 21.035 13.770 1.00 90.44 194 ARG A C 1
ATOM 1499 O O . ARG A 1 194 ? -12.852 21.669 14.421 1.00 90.44 194 ARG A O 1
ATOM 1506 N N . LYS A 1 195 ? -12.383 20.075 12.922 1.00 91.88 195 LYS A N 1
ATOM 1507 C CA . LYS A 1 195 ? -13.737 19.531 12.789 1.00 91.88 195 LYS A CA 1
ATOM 1508 C C . LYS A 1 195 ? -14.064 18.649 14.000 1.00 91.88 195 LYS A C 1
ATOM 1510 O O . LYS A 1 195 ? -13.195 17.882 14.420 1.00 91.88 195 LYS A O 1
ATOM 1515 N N . PRO A 1 196 ? -15.301 18.695 14.521 1.00 94.56 196 PRO A N 1
ATOM 1516 C CA . PRO A 1 196 ? -15.769 17.726 15.504 1.00 94.56 196 PRO A CA 1
ATOM 1517 C C . PRO A 1 196 ? -15.622 16.286 14.996 1.00 94.56 196 PRO A C 1
ATOM 1519 O O . PRO A 1 196 ? -15.962 16.002 13.842 1.00 94.56 196 PRO A O 1
ATOM 1522 N N . LEU A 1 197 ? -15.118 15.394 15.847 1.00 95.44 197 LEU A N 1
ATOM 1523 C CA . LEU A 1 197 ? -14.891 13.982 15.551 1.00 95.44 197 LEU A CA 1
ATOM 1524 C C . LEU A 1 197 ? -16.074 13.138 16.042 1.00 95.44 197 LEU A C 1
ATOM 1526 O O . LEU A 1 197 ? -16.378 13.092 17.233 1.00 95.44 197 LEU A O 1
ATOM 1530 N N . MET A 1 198 ? -16.723 12.455 15.106 1.00 96.62 198 MET A N 1
ATOM 1531 C CA . MET A 1 198 ? -17.851 11.555 15.327 1.00 96.62 198 MET A CA 1
ATOM 1532 C C . MET A 1 198 ? -17.380 10.121 15.094 1.00 96.62 198 MET A C 1
ATOM 1534 O O . MET A 1 198 ? -17.032 9.768 13.967 1.00 96.62 198 MET A O 1
ATOM 1538 N N . VAL A 1 199 ? -17.397 9.279 16.125 1.00 97.94 199 VAL A N 1
ATOM 1539 C CA . VAL A 1 199 ? -16.968 7.874 16.049 1.00 97.94 199 VAL A CA 1
ATOM 1540 C C . VAL A 1 199 ? -18.132 6.942 16.368 1.00 97.94 199 VAL A C 1
ATOM 1542 O O . VAL A 1 199 ? -18.829 7.114 17.368 1.00 97.94 199 VAL A O 1
ATOM 1545 N N . LEU A 1 200 ? -18.329 5.933 15.525 1.00 98.25 200 LEU A N 1
ATOM 1546 C CA . LEU A 1 200 ? -19.335 4.893 15.700 1.00 98.25 200 LEU A CA 1
ATOM 1547 C C . LEU A 1 200 ? -18.668 3.516 15.792 1.00 98.25 200 LEU A C 1
ATOM 1549 O O . LEU A 1 200 ? -18.041 3.070 14.840 1.00 98.25 200 LEU A O 1
ATOM 1553 N N . GLY A 1 201 ? -18.836 2.808 16.902 1.00 98.12 201 GLY A N 1
ATOM 1554 C CA . GLY A 1 201 ? -18.549 1.377 16.980 1.00 98.12 201 GLY A CA 1
ATOM 1555 C C . GLY A 1 201 ? -19.786 0.561 16.610 1.00 98.12 201 GLY A C 1
ATOM 1556 O O . GLY A 1 201 ? -20.885 0.850 17.091 1.00 98.12 201 GLY A O 1
ATOM 1557 N N . VAL A 1 202 ? -19.631 -0.455 15.763 1.00 97.75 202 VAL A N 1
ATOM 1558 C CA . VAL A 1 202 ? -20.708 -1.407 15.463 1.00 97.75 202 VAL A CA 1
ATOM 1559 C C . VAL A 1 202 ? -20.277 -2.846 15.692 1.00 97.75 202 VAL A C 1
ATOM 1561 O O . VAL A 1 202 ? -19.162 -3.237 15.346 1.00 97.75 202 VAL A O 1
ATOM 1564 N N . ASP A 1 203 ? -21.187 -3.651 16.226 1.00 96.75 203 ASP A N 1
ATOM 1565 C CA . ASP A 1 203 ? -20.988 -5.082 16.434 1.00 96.75 203 ASP A CA 1
ATOM 1566 C C . ASP A 1 203 ? -22.307 -5.840 16.242 1.00 96.75 203 ASP A C 1
ATOM 1568 O O . ASP A 1 203 ? -23.394 -5.264 16.338 1.00 96.75 203 ASP A O 1
ATOM 1572 N N . ILE A 1 204 ? -22.211 -7.134 15.946 1.00 94.44 204 ILE A N 1
ATOM 1573 C CA . ILE A 1 204 ? -23.366 -8.017 15.768 1.00 94.44 204 ILE A CA 1
ATOM 1574 C C . ILE A 1 204 ? -23.904 -8.534 17.112 1.00 94.44 204 ILE A C 1
ATOM 1576 O O . ILE A 1 204 ? -25.000 -9.080 17.148 1.00 94.44 204 ILE A O 1
ATOM 1580 N N . ASP A 1 205 ? -23.151 -8.385 18.204 1.00 92.38 205 ASP A N 1
ATOM 1581 C CA . ASP A 1 205 ? -23.555 -8.823 19.541 1.00 92.38 205 ASP A CA 1
ATOM 1582 C C . ASP A 1 205 ? -24.113 -7.667 20.384 1.00 92.38 205 ASP A C 1
ATOM 1584 O O . ASP A 1 205 ? -23.391 -6.750 20.785 1.00 92.38 205 ASP A O 1
ATOM 1588 N N . GLU A 1 206 ? -25.408 -7.724 20.692 1.00 92.69 206 GLU A N 1
ATOM 1589 C CA . GLU A 1 206 ? -26.092 -6.709 21.498 1.00 92.69 206 GLU A CA 1
ATOM 1590 C C . GLU A 1 206 ? -25.501 -6.568 22.909 1.00 92.69 206 GLU A C 1
ATOM 1592 O O . GLU A 1 206 ? -25.348 -5.453 23.405 1.00 92.69 206 GLU A O 1
ATOM 1597 N N . VAL A 1 207 ? -25.069 -7.669 23.533 1.00 89.94 207 VAL A N 1
ATOM 1598 C CA . VAL A 1 207 ? -24.513 -7.647 24.894 1.00 89.94 207 VAL A CA 1
ATOM 1599 C C . VAL A 1 207 ? -23.149 -6.957 24.912 1.00 89.94 207 VAL A C 1
ATOM 1601 O O . VAL A 1 207 ? -22.833 -6.232 25.861 1.00 89.94 207 VAL A O 1
ATOM 1604 N N . LEU A 1 208 ? -22.324 -7.155 23.878 1.00 90.56 208 LEU A N 1
ATOM 1605 C CA . LEU A 1 208 ? -21.046 -6.443 23.748 1.00 90.56 208 LEU A CA 1
ATOM 1606 C C . LEU A 1 208 ? -21.267 -4.941 23.558 1.00 90.56 208 LEU A C 1
ATOM 1608 O O . LEU A 1 208 ? -20.568 -4.139 24.181 1.00 90.56 208 LEU A O 1
ATOM 1612 N N . ILE A 1 209 ? -22.278 -4.564 22.774 1.00 95.31 209 ILE A N 1
ATOM 1613 C CA . ILE A 1 209 ? -22.650 -3.164 22.564 1.00 95.31 209 ILE A CA 1
ATOM 1614 C C . ILE A 1 209 ? -23.164 -2.521 23.849 1.00 95.31 209 ILE A C 1
ATOM 1616 O O . ILE A 1 209 ? -22.701 -1.440 24.199 1.00 95.31 209 ILE A O 1
ATOM 1620 N N . GLU A 1 210 ? -24.033 -3.186 24.612 1.00 93.12 210 GLU A N 1
ATOM 1621 C CA . GLU A 1 210 ? -24.485 -2.670 25.909 1.00 93.12 210 GLU A CA 1
ATOM 1622 C C . GLU A 1 210 ? -23.320 -2.408 26.873 1.00 93.12 210 GLU A C 1
ATOM 1624 O O . GLU A 1 210 ? -23.351 -1.454 27.654 1.00 93.12 210 GLU A O 1
ATOM 1629 N N . ARG A 1 211 ? -22.281 -3.252 26.838 1.00 90.94 211 ARG A N 1
ATOM 1630 C CA . ARG A 1 211 ? -21.060 -3.057 27.633 1.00 90.94 211 ARG A CA 1
ATOM 1631 C C . ARG A 1 211 ? -20.242 -1.882 27.120 1.00 90.94 211 ARG A C 1
ATOM 1633 O O . ARG A 1 211 ? -19.804 -1.072 27.933 1.00 90.94 211 ARG A O 1
ATOM 1640 N N . ALA A 1 212 ? -20.063 -1.776 25.806 1.00 93.25 212 ALA A N 1
ATOM 1641 C CA . ALA A 1 212 ? -19.361 -0.662 25.181 1.00 93.25 212 ALA A CA 1
ATOM 1642 C C . ALA A 1 212 ? -20.034 0.679 25.523 1.00 93.25 212 ALA A C 1
ATOM 1644 O O . ALA A 1 212 ? -19.370 1.607 25.978 1.00 93.25 212 ALA A O 1
ATOM 1645 N N . SER A 1 213 ? -21.366 0.751 25.433 1.00 95.00 213 SER A N 1
ATOM 1646 C CA . SER A 1 213 ? -22.165 1.941 25.755 1.00 95.00 213 SER A CA 1
ATOM 1647 C C . SER A 1 213 ? -22.098 2.378 27.222 1.00 95.00 213 SER A C 1
ATOM 1649 O O . SER A 1 213 ? -22.403 3.530 27.517 1.00 95.00 213 SER A O 1
ATOM 1651 N N . LYS A 1 214 ? -21.713 1.492 28.149 1.00 93.75 214 LYS A N 1
ATOM 1652 C CA . LYS A 1 214 ? -21.543 1.822 29.577 1.00 93.75 214 LYS A CA 1
ATOM 1653 C C . LYS A 1 214 ? -20.161 2.400 29.900 1.00 93.75 214 LYS A C 1
ATOM 1655 O O . LYS A 1 214 ? -19.957 2.865 31.021 1.00 93.75 214 LYS A O 1
ATOM 1660 N N . LYS A 1 215 ? -19.203 2.355 28.966 1.00 91.69 215 LYS A N 1
ATOM 1661 C CA . LYS A 1 215 ? -17.841 2.852 29.197 1.00 91.69 215 LYS A CA 1
ATOM 1662 C C . LYS A 1 215 ? -17.814 4.374 29.183 1.00 91.69 215 LYS A C 1
ATOM 1664 O O . LYS A 1 215 ? -18.412 5.021 28.328 1.00 91.69 215 LYS A O 1
ATOM 1669 N N . LEU A 1 216 ? -17.088 4.941 30.142 1.00 89.44 216 LEU A N 1
ATOM 1670 C CA . LEU A 1 216 ? -16.859 6.377 30.203 1.00 89.44 216 LEU A CA 1
ATOM 1671 C C . LEU A 1 216 ? -15.822 6.762 29.150 1.00 89.44 216 LEU A C 1
ATOM 1673 O O . LEU A 1 216 ? -14.697 6.269 29.177 1.00 89.44 216 LEU A O 1
ATOM 1677 N N . VAL A 1 217 ? -16.207 7.670 28.257 1.00 91.19 217 VAL A N 1
ATOM 1678 C CA . VAL A 1 217 ? -15.315 8.275 27.268 1.00 91.19 217 VAL A CA 1
ATOM 1679 C C . VAL A 1 217 ? -15.180 9.746 27.616 1.00 91.19 217 VAL A C 1
ATOM 1681 O O . VAL A 1 217 ? -16.175 10.459 27.748 1.00 91.19 217 VAL A O 1
ATOM 1684 N N . GLN A 1 218 ? -13.950 10.214 27.788 1.00 90.75 218 GLN A N 1
ATOM 1685 C CA . GLN A 1 218 ? -13.716 11.642 27.942 1.00 90.75 218 GLN A CA 1
ATOM 1686 C C . GLN A 1 218 ? -13.861 12.273 26.554 1.00 90.75 218 GLN A C 1
ATOM 1688 O O . GLN A 1 218 ? -13.079 11.948 25.673 1.00 90.75 218 GLN A O 1
ATOM 1693 N N . LEU A 1 219 ? -14.804 13.183 26.326 1.00 93.06 219 LEU A N 1
ATOM 1694 C CA . LEU A 1 219 ? -15.038 13.770 24.997 1.00 93.06 219 LEU A CA 1
ATOM 1695 C C . LEU A 1 219 ? -14.537 15.215 24.914 1.00 93.06 219 LEU A C 1
ATOM 1697 O O . LEU A 1 219 ? -14.742 16.003 25.838 1.00 93.06 219 LEU A O 1
ATOM 1701 N N . THR A 1 220 ? -13.925 15.566 23.784 1.00 91.94 220 THR A N 1
ATOM 1702 C CA . THR A 1 220 ? -13.659 16.958 23.405 1.00 91.94 220 THR A CA 1
ATOM 1703 C C . THR A 1 220 ? -14.974 17.630 23.004 1.00 91.94 220 THR A C 1
ATOM 1705 O O . THR A 1 220 ? -15.884 16.987 22.482 1.00 91.94 220 THR A O 1
ATOM 1708 N N . ALA A 1 221 ? -15.109 18.932 23.273 1.00 90.38 221 ALA A N 1
ATOM 1709 C CA . ALA A 1 221 ? -16.345 19.663 23.007 1.00 90.38 221 ALA A CA 1
ATOM 1710 C C . ALA A 1 221 ? -16.777 19.538 21.533 1.00 90.38 221 ALA A C 1
ATOM 1712 O O . ALA A 1 221 ? -16.037 19.904 20.622 1.00 90.38 221 ALA A O 1
ATOM 1713 N N . GLY A 1 222 ? -17.996 19.040 21.321 1.00 90.44 222 GLY A N 1
ATOM 1714 C CA . GLY A 1 222 ? -18.573 18.809 19.998 1.00 90.44 222 GLY A CA 1
ATOM 1715 C C . GLY A 1 222 ? -18.334 17.410 19.431 1.00 90.44 222 GLY A C 1
ATOM 1716 O O . GLY A 1 222 ? -19.033 17.054 18.493 1.00 90.44 222 GLY A O 1
ATOM 1717 N N . ASP A 1 223 ? -17.420 16.613 19.984 1.00 95.25 223 ASP A N 1
ATOM 1718 C CA . ASP A 1 223 ? -17.198 15.230 19.555 1.00 95.25 223 ASP A CA 1
ATOM 1719 C C . ASP A 1 223 ? -18.273 14.275 20.094 1.00 95.25 223 ASP A C 1
ATOM 1721 O O . ASP A 1 223 ? -18.952 14.558 21.085 1.00 95.25 223 ASP A O 1
ATOM 1725 N N . ALA A 1 224 ? -18.385 13.099 19.476 1.00 96.19 224 ALA A N 1
ATOM 1726 C CA . ALA A 1 224 ? -19.238 12.021 19.961 1.00 96.19 224 ALA A CA 1
ATOM 1727 C C . ALA A 1 224 ? -18.622 10.643 19.695 1.00 96.19 224 ALA A C 1
ATOM 1729 O O . ALA A 1 224 ? -18.089 10.390 18.617 1.00 96.19 224 ALA A O 1
ATOM 1730 N N . VAL A 1 225 ? -18.779 9.729 20.655 1.00 97.31 225 VAL A N 1
ATOM 1731 C CA . VAL A 1 225 ? -18.506 8.294 20.490 1.00 97.31 225 VAL A CA 1
ATOM 1732 C C . VAL A 1 225 ? -19.795 7.533 20.799 1.00 97.31 225 VAL A C 1
ATOM 1734 O O . VAL A 1 225 ? -20.365 7.693 21.878 1.00 97.31 225 VAL A O 1
ATOM 1737 N N . GLN A 1 226 ? -20.290 6.742 19.846 1.00 97.12 226 GLN A N 1
ATOM 1738 C CA . GLN A 1 226 ? -21.505 5.931 19.985 1.00 97.12 226 GLN A CA 1
ATOM 1739 C C . GLN A 1 226 ? -21.239 4.468 19.640 1.00 97.12 226 GLN A C 1
ATOM 1741 O O . GLN A 1 226 ? -20.334 4.160 18.872 1.00 97.12 226 GLN A O 1
ATOM 1746 N N . PHE A 1 227 ? -22.084 3.577 20.157 1.00 97.56 227 PHE A N 1
ATOM 1747 C CA . PHE A 1 227 ? -22.049 2.147 19.857 1.00 97.56 227 PHE A CA 1
ATOM 1748 C C . PHE A 1 227 ? -23.433 1.675 19.410 1.00 97.56 227 PHE A C 1
ATOM 1750 O O . PHE A 1 227 ? -24.437 2.112 19.978 1.00 97.56 227 PHE A O 1
ATOM 1757 N N . ARG A 1 228 ? -23.504 0.820 18.383 1.00 96.56 228 ARG A N 1
ATOM 1758 C CA . ARG A 1 228 ? -24.769 0.274 17.864 1.00 96.56 228 ARG A CA 1
ATOM 1759 C C . ARG A 1 228 ? -24.679 -1.211 17.539 1.00 96.56 228 ARG A C 1
ATOM 1761 O O . ARG A 1 228 ? -23.719 -1.668 16.924 1.00 96.56 228 ARG A O 1
ATOM 1768 N N . HIS A 1 229 ? -25.736 -1.933 17.895 1.00 96.38 229 HIS A N 1
ATOM 1769 C CA . HIS A 1 229 ? -25.927 -3.326 17.517 1.00 96.38 229 HIS A CA 1
ATOM 1770 C C . HIS A 1 229 ? -26.447 -3.401 16.081 1.00 96.38 229 HIS A C 1
ATOM 1772 O O . HIS A 1 229 ? -27.534 -2.907 15.778 1.00 96.38 229 HIS A O 1
ATOM 1778 N N . VAL A 1 230 ? -25.665 -3.998 15.180 1.00 95.50 230 VAL A N 1
ATOM 1779 C CA . VAL A 1 230 ? -26.065 -4.197 13.788 1.00 95.50 230 VAL A CA 1
ATOM 1780 C C . VAL A 1 230 ? -25.241 -5.279 13.092 1.00 95.50 230 VAL A C 1
ATOM 1782 O O . VAL A 1 230 ? -24.018 -5.335 13.180 1.00 95.50 230 VAL A O 1
ATOM 1785 N N . ASN A 1 231 ? -25.915 -6.102 12.285 1.00 95.25 231 ASN A N 1
ATOM 1786 C CA . ASN A 1 231 ? -25.242 -6.975 11.329 1.00 95.25 231 ASN A CA 1
ATOM 1787 C C . ASN A 1 231 ? -24.936 -6.215 10.026 1.00 95.25 231 ASN A C 1
ATOM 1789 O O . ASN A 1 231 ? -25.842 -5.952 9.223 1.00 95.25 231 ASN A O 1
ATOM 1793 N N . VAL A 1 232 ? -23.651 -5.927 9.798 1.00 95.56 232 VAL A N 1
ATOM 1794 C CA . VAL A 1 232 ? -23.133 -5.210 8.617 1.00 95.56 232 VAL A CA 1
ATOM 1795 C C . VAL A 1 232 ? -23.474 -5.880 7.279 1.00 95.56 232 VAL A C 1
ATOM 1797 O O . VAL A 1 232 ? -23.575 -5.207 6.259 1.00 95.56 232 VAL A O 1
ATOM 1800 N N . MET A 1 233 ? -23.722 -7.193 7.272 1.00 95.56 233 MET A N 1
ATOM 1801 C CA . MET A 1 233 ? -24.036 -7.953 6.055 1.00 95.56 233 MET A CA 1
ATOM 1802 C C . MET A 1 233 ? -25.495 -7.819 5.604 1.00 95.56 233 MET A C 1
ATOM 1804 O O . MET A 1 233 ? -25.859 -8.277 4.517 1.00 95.56 233 MET A O 1
ATOM 1808 N N . THR A 1 234 ? -26.353 -7.215 6.427 1.00 94.19 234 THR A N 1
ATOM 1809 C CA . THR A 1 234 ? -27.793 -7.125 6.164 1.00 94.19 234 THR A CA 1
ATOM 1810 C C . THR A 1 234 ? -28.181 -5.794 5.532 1.00 94.19 234 THR A C 1
ATOM 1812 O O . THR A 1 234 ? -27.556 -4.760 5.756 1.00 94.19 234 THR A O 1
ATOM 1815 N N . SER A 1 235 ? -29.304 -5.779 4.813 1.00 90.31 235 SER A N 1
ATOM 1816 C CA . SER A 1 235 ? -29.895 -4.544 4.276 1.00 90.31 235 SER A CA 1
ATOM 1817 C C . SER A 1 235 ? -30.323 -3.540 5.357 1.00 90.31 235 SER A C 1
ATOM 1819 O O . SER A 1 235 ? -30.584 -2.379 5.044 1.00 90.31 235 SER A O 1
ATOM 1821 N N . LYS A 1 236 ? -30.376 -3.957 6.632 1.00 91.19 236 LYS A N 1
ATOM 1822 C CA . LYS A 1 236 ? -30.658 -3.076 7.771 1.00 91.19 236 LYS A CA 1
ATOM 1823 C C . LYS A 1 236 ? -29.478 -2.170 8.118 1.00 91.19 236 LYS A C 1
ATOM 1825 O O . LYS A 1 236 ? -29.719 -1.098 8.660 1.00 91.19 236 LYS A O 1
ATOM 1830 N N . PHE A 1 237 ? -28.245 -2.535 7.748 1.00 94.25 237 PHE A N 1
ATOM 1831 C CA . PHE A 1 237 ? -27.039 -1.787 8.120 1.00 94.25 237 PHE A CA 1
ATOM 1832 C C . PHE A 1 237 ? -27.142 -0.294 7.804 1.00 94.25 237 PHE A C 1
ATOM 1834 O O . PHE A 1 237 ? -26.917 0.543 8.671 1.00 94.25 237 PHE A O 1
ATOM 1841 N N . GLY A 1 238 ? -27.592 0.040 6.591 1.00 90.44 238 GLY A N 1
ATOM 1842 C CA . GLY A 1 238 ? -27.774 1.428 6.177 1.00 90.44 238 GLY A CA 1
ATOM 1843 C C . GLY A 1 238 ? -28.778 2.206 7.032 1.00 90.44 238 GLY A C 1
ATOM 1844 O O . GLY A 1 238 ? -28.543 3.382 7.275 1.00 90.44 238 GLY A O 1
ATOM 1845 N N . LYS A 1 239 ? -29.858 1.564 7.500 1.00 91.44 239 LYS A N 1
ATOM 1846 C CA . LYS A 1 239 ? -30.885 2.200 8.341 1.00 91.44 239 LYS A CA 1
ATOM 1847 C C . LYS A 1 239 ? -30.384 2.433 9.764 1.00 91.44 239 LYS A C 1
ATOM 1849 O O . LYS A 1 239 ? -30.649 3.488 10.326 1.00 91.44 239 LYS A O 1
ATOM 1854 N N . GLU A 1 240 ? -29.631 1.484 10.314 1.00 93.31 240 GLU A N 1
ATOM 1855 C CA . GLU A 1 240 ? -29.120 1.574 11.687 1.00 93.31 240 GLU A CA 1
ATOM 1856 C C . GLU A 1 240 ? -28.058 2.663 11.858 1.00 93.31 240 GLU A C 1
ATOM 1858 O O . GLU A 1 240 ? -27.969 3.275 12.922 1.00 93.31 240 GLU A O 1
ATOM 1863 N N . ILE A 1 241 ? -27.271 2.951 10.817 1.00 94.06 241 ILE A N 1
ATOM 1864 C CA . ILE A 1 241 ? -26.264 4.021 10.864 1.00 94.06 241 ILE A CA 1
ATOM 1865 C C . ILE A 1 241 ? -26.834 5.406 10.524 1.00 94.06 241 ILE A C 1
ATOM 1867 O O . ILE A 1 241 ? -26.199 6.407 10.843 1.00 94.06 241 ILE A O 1
ATOM 1871 N N . THR A 1 242 ? -28.020 5.501 9.907 1.00 92.06 242 THR A N 1
ATOM 1872 C CA . THR A 1 242 ? -28.610 6.785 9.480 1.00 92.06 242 THR A CA 1
ATOM 1873 C C . THR A 1 242 ? -28.710 7.812 10.612 1.00 92.06 242 THR A C 1
ATOM 1875 O O . THR A 1 242 ? -28.214 8.919 10.413 1.00 92.06 242 THR A O 1
ATOM 1878 N N . PRO A 1 243 ? -29.233 7.487 11.812 1.00 92.50 243 PRO A N 1
ATOM 1879 C CA . PRO A 1 243 ? -29.358 8.495 12.866 1.00 92.50 243 PRO A CA 1
ATOM 1880 C C . PRO A 1 243 ? -28.001 9.025 13.361 1.00 92.50 243 PRO A C 1
ATOM 1882 O O . PRO A 1 243 ? -27.908 10.156 13.829 1.00 92.50 243 PRO A O 1
ATOM 1885 N N . PHE A 1 244 ? -26.929 8.230 13.246 1.00 94.38 244 PHE A N 1
ATOM 1886 C CA . PHE A 1 244 ? -25.571 8.699 13.536 1.00 94.38 244 PHE A CA 1
ATOM 1887 C C . PHE A 1 244 ? -25.071 9.676 12.462 1.00 94.38 244 PHE A C 1
ATOM 1889 O O . PHE A 1 244 ? -24.461 10.691 12.782 1.00 94.38 244 PHE A O 1
ATOM 1896 N N . LEU A 1 245 ? -25.356 9.405 11.188 1.00 92.12 245 LEU A N 1
ATOM 1897 C CA . LEU A 1 245 ? -24.967 10.283 10.081 1.00 92.12 245 LEU A CA 1
ATOM 1898 C C . LEU A 1 245 ? -25.738 11.607 10.086 1.00 92.12 245 LEU A C 1
ATOM 1900 O O . LEU A 1 245 ? -25.169 12.645 9.750 1.00 92.12 245 LEU A O 1
ATOM 1904 N N . GLU A 1 246 ? -27.003 11.581 10.506 1.00 90.62 246 GLU A N 1
ATOM 1905 C CA . GLU A 1 246 ? -27.810 12.780 10.747 1.00 90.62 246 GLU A CA 1
ATOM 1906 C C . GLU A 1 246 ? -27.212 13.628 11.875 1.00 90.62 246 GLU A C 1
ATOM 1908 O O . GLU A 1 246 ? -27.030 14.832 11.702 1.00 90.62 246 GLU A O 1
ATOM 1913 N N . LEU A 1 247 ? -26.816 12.999 12.990 1.00 88.62 247 LEU A N 1
ATOM 1914 C CA . LEU A 1 247 ? -26.101 13.673 14.079 1.00 88.62 247 LEU A CA 1
ATOM 1915 C C . LEU A 1 247 ? -24.776 14.283 13.598 1.00 88.62 247 LEU A C 1
ATOM 1917 O O . LEU A 1 247 ? -24.446 15.412 13.954 1.00 88.62 247 LEU A O 1
ATOM 1921 N N . ALA A 1 248 ? -24.043 13.558 12.754 1.00 89.50 248 ALA A N 1
ATOM 1922 C CA . ALA A 1 248 ? -22.812 14.037 12.140 1.00 89.50 248 ALA A CA 1
ATOM 1923 C C . ALA A 1 248 ? -23.046 15.095 11.044 1.00 89.50 248 ALA A C 1
ATOM 1925 O O . ALA A 1 248 ? -22.072 15.611 10.498 1.00 89.50 248 ALA A O 1
ATOM 1926 N N . LYS A 1 249 ? -24.303 15.435 10.717 1.00 88.88 249 LYS A N 1
ATOM 1927 C CA . LYS A 1 249 ? -24.686 16.372 9.649 1.00 88.88 249 LYS A CA 1
ATOM 1928 C C . LYS A 1 249 ? -24.095 16.008 8.282 1.00 88.88 249 LYS A C 1
ATOM 1930 O O . LYS A 1 249 ? -23.631 16.876 7.541 1.00 88.88 249 LYS A O 1
ATOM 1935 N N . ARG A 1 250 ? -24.072 14.716 7.945 1.00 84.38 250 ARG A N 1
ATOM 1936 C CA . ARG A 1 250 ? -23.469 14.236 6.695 1.00 84.38 250 ARG A CA 1
ATOM 1937 C C . ARG A 1 250 ? -24.451 14.315 5.523 1.00 84.38 250 ARG A C 1
ATOM 1939 O O . ARG A 1 250 ? -25.597 13.888 5.641 1.00 84.38 250 ARG A O 1
ATOM 1946 N N . SER A 1 251 ? -23.995 14.829 4.378 1.00 77.38 251 SER A N 1
ATOM 1947 C CA . SER A 1 251 ? -24.802 14.899 3.152 1.00 77.38 251 SER A CA 1
ATOM 1948 C C . SER A 1 251 ? -24.940 13.531 2.474 1.00 77.38 251 SER A C 1
ATOM 1950 O O . SER A 1 251 ? -24.042 12.693 2.535 1.00 77.38 251 SER A O 1
ATOM 1952 N N . THR A 1 252 ? -26.049 13.315 1.761 1.00 72.31 252 THR A N 1
ATOM 1953 C CA . THR A 1 252 ? -26.304 12.095 0.973 1.00 72.31 252 THR A CA 1
ATOM 1954 C C . THR A 1 252 ? -25.495 12.021 -0.322 1.00 72.31 252 THR A C 1
ATOM 1956 O O . THR A 1 252 ? -25.327 10.932 -0.866 1.00 72.31 252 THR A O 1
ATOM 1959 N N . ALA A 1 253 ? -24.987 13.155 -0.815 1.00 68.69 253 ALA A N 1
ATOM 1960 C CA . ALA A 1 253 ? -24.115 13.218 -1.992 1.00 68.69 253 ALA A CA 1
ATOM 1961 C C . ALA A 1 253 ? -22.659 12.828 -1.675 1.00 68.69 253 ALA A C 1
ATOM 1963 O O . ALA A 1 253 ? -21.833 12.686 -2.577 1.00 68.69 253 ALA A O 1
ATOM 1964 N N . GLU A 1 254 ? -22.337 12.681 -0.392 1.00 73.00 254 GLU A N 1
ATOM 1965 C CA . GLU A 1 254 ? -20.994 12.441 0.112 1.00 73.00 254 GLU A CA 1
ATOM 1966 C C . GLU A 1 254 ? -20.848 10.998 0.593 1.00 73.00 254 GLU A C 1
ATOM 1968 O O . GLU A 1 254 ? -21.819 10.314 0.925 1.00 73.00 254 GLU A O 1
ATOM 1973 N N . ARG A 1 255 ? -19.600 10.526 0.673 1.00 81.38 255 ARG A N 1
ATOM 1974 C CA . ARG A 1 255 ? -19.321 9.264 1.361 1.00 81.38 255 ARG A CA 1
ATOM 1975 C C . ARG A 1 255 ? -19.684 9.392 2.834 1.00 81.38 255 ARG A C 1
ATOM 1977 O O . ARG A 1 255 ? -19.452 10.439 3.446 1.00 81.38 255 ARG A O 1
ATOM 1984 N N . LYS A 1 256 ? -20.255 8.318 3.381 1.00 87.38 256 LYS A N 1
ATOM 1985 C CA . LYS A 1 256 ? -20.858 8.317 4.719 1.00 87.38 256 LYS A CA 1
ATOM 1986 C C . LYS A 1 256 ? -19.816 8.417 5.833 1.00 87.38 256 LYS A C 1
ATOM 1988 O O . LYS A 1 256 ? -20.134 8.976 6.873 1.00 87.38 256 LYS A O 1
ATOM 1993 N N . PHE A 1 257 ? -18.604 7.912 5.603 1.00 95.19 257 PHE A N 1
ATOM 1994 C CA . PHE A 1 257 ? -17.508 7.951 6.567 1.00 95.19 257 PHE A CA 1
ATOM 1995 C C . PHE A 1 257 ? -16.222 8.479 5.928 1.00 95.19 257 PHE A C 1
ATOM 1997 O O . PHE A 1 257 ? -15.933 8.205 4.763 1.00 95.19 257 PHE A O 1
ATOM 2004 N N . ASP A 1 258 ? -15.442 9.239 6.692 1.00 95.06 258 ASP A N 1
ATOM 2005 C CA . ASP A 1 258 ? -14.103 9.666 6.285 1.00 95.06 258 ASP A CA 1
ATOM 2006 C C . ASP A 1 258 ? -13.088 8.533 6.521 1.00 95.06 258 ASP A C 1
ATOM 2008 O O . ASP A 1 258 ? -12.201 8.322 5.695 1.00 95.06 258 ASP A O 1
ATOM 2012 N N . LEU A 1 259 ? -13.261 7.754 7.597 1.00 96.94 259 LEU A N 1
ATOM 2013 C CA . LEU A 1 259 ? -12.470 6.559 7.899 1.00 96.94 259 LEU A CA 1
ATOM 2014 C C . LEU A 1 259 ? -13.364 5.378 8.314 1.00 96.94 259 LEU A C 1
ATOM 2016 O O . LEU A 1 259 ? -14.228 5.506 9.180 1.00 96.94 259 LEU A O 1
ATOM 2020 N N . ILE A 1 260 ? -13.096 4.201 7.751 1.00 98.25 260 ILE A N 1
ATOM 2021 C CA . ILE A 1 260 ? -13.607 2.916 8.244 1.00 98.25 260 ILE A CA 1
ATOM 2022 C C . ILE A 1 260 ? -12.439 2.096 8.777 1.00 98.25 260 ILE A C 1
ATOM 2024 O O . ILE A 1 260 ? -11.407 1.983 8.111 1.00 98.25 260 ILE A O 1
ATOM 2028 N N . THR A 1 261 ? -12.615 1.478 9.943 1.00 97.50 261 THR A N 1
ATOM 2029 C CA . THR A 1 261 ? -11.682 0.489 10.484 1.00 97.50 261 THR A CA 1
ATOM 2030 C C . THR A 1 261 ? -12.298 -0.907 10.518 1.00 97.50 261 THR A C 1
ATOM 2032 O O . THR A 1 261 ? -13.484 -1.092 10.785 1.00 97.50 261 THR A O 1
ATOM 2035 N N . CYS A 1 262 ? -11.491 -1.910 10.176 1.00 97.00 262 CYS A N 1
ATOM 2036 C CA . CYS A 1 262 ? -11.882 -3.315 10.087 1.00 97.00 262 CYS A CA 1
ATOM 2037 C C . CYS A 1 262 ? -10.794 -4.192 10.716 1.00 97.00 262 CYS A C 1
ATOM 2039 O O . CYS A 1 262 ? -9.971 -4.803 10.022 1.00 97.00 262 CYS A O 1
ATOM 2041 N N . PHE A 1 263 ? -10.772 -4.257 12.046 1.00 93.12 263 PHE A N 1
ATOM 2042 C CA . PHE A 1 263 ? -9.747 -4.993 12.780 1.00 93.12 263 PHE A CA 1
ATOM 2043 C C . PHE A 1 263 ? -10.170 -6.426 13.067 1.00 93.12 263 PHE A C 1
ATOM 2045 O O . PHE A 1 263 ? -11.004 -6.685 13.925 1.00 93.12 263 PHE A O 1
ATOM 2052 N N . SER A 1 264 ? -9.527 -7.400 12.418 1.00 91.75 264 SER A N 1
ATOM 2053 C CA . SER A 1 264 ? -9.792 -8.824 12.662 1.00 91.75 264 SER A CA 1
ATOM 2054 C C . SER A 1 264 ? -11.255 -9.261 12.463 1.00 91.75 264 SER A C 1
ATOM 2056 O O . SER A 1 264 ? -11.718 -10.204 13.111 1.00 91.75 264 SER A O 1
ATOM 2058 N N . VAL A 1 265 ? -11.980 -8.627 11.544 1.00 95.19 265 VAL A N 1
ATOM 2059 C CA . VAL A 1 265 ? -13.385 -8.965 11.256 1.00 95.19 265 VAL A CA 1
ATOM 2060 C C . VAL A 1 265 ? -13.556 -9.769 9.960 1.00 95.19 265 VAL A C 1
ATOM 2062 O O . VAL A 1 265 ? -14.475 -10.580 9.844 1.00 95.19 265 VAL A O 1
ATOM 2065 N N . THR A 1 266 ? -12.638 -9.623 8.997 1.00 96.81 266 THR A N 1
ATOM 2066 C CA . THR A 1 266 ? -12.781 -10.193 7.642 1.00 96.81 266 THR A CA 1
ATOM 2067 C C . THR A 1 266 ? -12.905 -11.709 7.639 1.00 96.81 266 THR A C 1
ATOM 2069 O O . THR A 1 266 ? -13.736 -12.246 6.911 1.00 96.81 266 THR A O 1
ATOM 2072 N N . MET A 1 267 ? -12.146 -12.410 8.487 1.00 96.19 267 MET A N 1
ATOM 2073 C CA . MET A 1 267 ? -12.267 -13.864 8.621 1.00 96.19 267 MET A CA 1
ATOM 2074 C C . MET A 1 267 ? -13.660 -14.300 9.057 1.00 96.19 267 MET A C 1
ATOM 2076 O O . MET A 1 267 ? -14.178 -15.279 8.532 1.00 96.19 267 MET A O 1
ATOM 2080 N N . TRP A 1 268 ? -14.262 -13.600 10.014 1.00 96.06 268 TRP A N 1
ATOM 2081 C CA . TRP A 1 268 ? -15.568 -13.970 10.552 1.00 96.06 268 TRP A CA 1
ATOM 2082 C C . TRP A 1 268 ? -16.678 -13.733 9.541 1.00 96.06 268 TRP A C 1
ATOM 2084 O O . TRP A 1 268 ? -17.549 -14.586 9.372 1.00 96.06 268 TRP A O 1
ATOM 2094 N N . ILE A 1 269 ? -16.589 -12.634 8.796 1.00 97.00 269 ILE A N 1
ATOM 2095 C CA . ILE A 1 269 ? -17.489 -12.355 7.677 1.00 97.00 269 ILE A CA 1
ATOM 2096 C C . ILE A 1 269 ? -17.364 -13.441 6.613 1.00 97.00 269 ILE A C 1
ATOM 2098 O O . ILE A 1 269 ? -18.373 -14.005 6.194 1.00 97.00 269 ILE A O 1
ATOM 2102 N N . HIS A 1 270 ? -16.135 -13.781 6.231 1.00 97.50 270 HIS A N 1
ATOM 2103 C CA . HIS A 1 270 ? -15.859 -14.781 5.210 1.00 97.50 270 HIS A CA 1
ATOM 2104 C C . HIS A 1 270 ? -16.336 -16.182 5.624 1.00 97.50 270 HIS A C 1
ATOM 2106 O O . HIS A 1 270 ? -17.028 -16.854 4.864 1.00 97.50 270 HIS A O 1
ATOM 2112 N N . LEU A 1 271 ? -16.041 -16.605 6.857 1.00 95.94 271 LEU A N 1
ATOM 2113 C CA . LEU A 1 271 ? -16.499 -17.882 7.407 1.00 95.94 271 LEU A CA 1
ATOM 2114 C C . LEU A 1 271 ? -18.027 -18.000 7.377 1.00 95.94 271 LEU A C 1
ATOM 2116 O O . LEU A 1 271 ? -18.547 -19.019 6.929 1.00 95.94 271 LEU A O 1
ATOM 2120 N N . ASN A 1 272 ? -18.746 -16.958 7.797 1.00 95.25 272 ASN A N 1
ATOM 2121 C CA . ASN A 1 272 ? -20.204 -17.000 7.933 1.00 95.25 272 ASN A CA 1
ATOM 2122 C C . ASN A 1 272 ? -20.978 -16.725 6.634 1.00 95.25 272 ASN A C 1
ATOM 2124 O O . ASN A 1 272 ? -22.145 -17.090 6.554 1.00 95.25 272 ASN A O 1
ATOM 2128 N N . ASN A 1 273 ? -20.355 -16.108 5.624 1.00 95.88 273 ASN A N 1
ATOM 2129 C CA . ASN A 1 273 ? -21.050 -15.670 4.404 1.00 95.88 273 ASN A CA 1
ATOM 2130 C C . ASN A 1 273 ? -20.394 -16.155 3.095 1.00 95.88 273 ASN A C 1
ATOM 2132 O O . ASN A 1 273 ? -20.874 -15.820 2.014 1.00 95.88 273 ASN A O 1
ATOM 2136 N N . GLY A 1 274 ? -19.316 -16.941 3.170 1.00 96.69 274 GLY A N 1
ATOM 2137 C CA . GLY A 1 274 ? -18.599 -17.462 2.003 1.00 96.69 274 GLY A CA 1
ATOM 2138 C C . GLY A 1 274 ? -17.822 -16.391 1.230 1.00 96.69 274 GLY A C 1
ATOM 2139 O O . GLY A 1 274 ? -17.762 -15.228 1.642 1.00 96.69 274 GLY A O 1
ATOM 2140 N N . ASP A 1 275 ? -17.209 -16.802 0.113 1.00 96.81 275 ASP A N 1
ATOM 2141 C CA . ASP A 1 275 ? -16.382 -15.919 -0.725 1.00 96.81 275 ASP A CA 1
ATOM 2142 C C . ASP A 1 275 ? -17.195 -14.682 -1.179 1.00 96.81 275 ASP A C 1
ATOM 2144 O O . ASP A 1 275 ? -16.742 -13.548 -1.033 1.00 96.81 275 ASP A O 1
ATOM 2148 N N . ASP A 1 276 ? -18.438 -14.885 -1.636 1.00 96.75 276 ASP A N 1
ATOM 2149 C CA . ASP A 1 276 ? -19.337 -13.808 -2.087 1.00 96.75 276 ASP A CA 1
ATOM 2150 C C . ASP A 1 276 ? -19.660 -12.807 -0.971 1.00 96.75 276 ASP A C 1
ATOM 2152 O O . ASP A 1 276 ? -19.722 -11.596 -1.195 1.00 96.75 276 ASP A O 1
ATOM 2156 N N . GLY A 1 277 ? -19.835 -13.301 0.256 1.00 96.94 277 GLY A N 1
ATOM 2157 C CA . GLY A 1 277 ? -20.055 -12.462 1.424 1.00 96.94 277 GLY A CA 1
ATOM 2158 C C . GLY A 1 277 ? -18.852 -11.586 1.758 1.00 96.94 277 GLY A C 1
ATOM 2159 O O . GLY A 1 277 ? -19.028 -10.407 2.064 1.00 96.94 277 GLY A O 1
ATOM 2160 N N . LEU A 1 278 ? -17.632 -12.122 1.655 1.00 98.12 278 LEU A N 1
ATOM 2161 C CA . LEU A 1 278 ? -16.410 -11.335 1.833 1.00 98.12 278 LEU A CA 1
ATOM 2162 C C . LEU A 1 278 ? -16.323 -10.212 0.791 1.00 98.12 278 LEU A C 1
ATOM 2164 O O . LEU A 1 278 ? -16.071 -9.064 1.156 1.00 98.12 278 LEU A O 1
ATOM 2168 N N . TRP A 1 279 ? -16.572 -10.512 -0.485 1.00 97.81 279 TRP A N 1
ATOM 2169 C CA . TRP A 1 279 ? -16.501 -9.507 -1.550 1.00 97.81 279 TRP A CA 1
ATOM 2170 C C . TRP A 1 279 ? -17.578 -8.438 -1.415 1.00 97.81 279 TRP A C 1
ATOM 2172 O O . TRP A 1 279 ? -17.270 -7.251 -1.499 1.00 97.81 279 TRP A O 1
ATOM 2182 N N . LYS A 1 280 ? -18.813 -8.832 -1.094 1.00 97.94 280 LYS A N 1
ATOM 2183 C CA . LYS A 1 280 ? -19.908 -7.893 -0.830 1.00 97.94 280 LYS A CA 1
ATOM 2184 C C . LYS A 1 280 ? -19.621 -6.986 0.366 1.00 97.94 280 LYS A C 1
ATOM 2186 O O . LYS A 1 280 ? -19.954 -5.800 0.342 1.00 97.94 280 LYS A O 1
ATOM 2191 N N . PHE A 1 281 ? -19.004 -7.523 1.416 1.00 98.25 281 PHE A N 1
ATOM 2192 C CA . PHE A 1 281 ? -18.573 -6.730 2.561 1.00 98.25 281 PHE A CA 1
ATOM 2193 C C . PHE A 1 281 ? -17.517 -5.698 2.167 1.00 98.25 281 PHE A C 1
ATOM 2195 O O . PHE A 1 281 ? -17.683 -4.514 2.458 1.00 98.25 281 PHE A O 1
ATOM 2202 N N . LEU A 1 282 ? -16.456 -6.138 1.484 1.00 98.19 282 LEU A N 1
ATOM 2203 C CA . LEU A 1 282 ? -15.364 -5.266 1.052 1.00 98.19 282 LEU A CA 1
ATOM 2204 C C . LEU A 1 282 ? -15.854 -4.189 0.085 1.00 98.19 282 LEU A C 1
ATOM 2206 O O . LEU A 1 282 ? -15.417 -3.045 0.179 1.00 98.19 282 LEU A O 1
ATOM 2210 N N . GLU A 1 283 ? -16.793 -4.522 -0.797 1.00 97.12 283 GLU A N 1
ATOM 2211 C CA . GLU A 1 283 ? -17.486 -3.554 -1.644 1.00 97.12 283 GLU A CA 1
ATOM 2212 C C . GLU A 1 283 ? -18.246 -2.520 -0.811 1.00 97.12 283 GLU A C 1
ATOM 2214 O O . GLU A 1 283 ? -17.997 -1.324 -0.949 1.00 97.12 283 GLU A O 1
ATOM 2219 N N . THR A 1 284 ? -19.081 -2.980 0.124 1.00 96.25 284 THR A N 1
ATOM 2220 C CA . THR A 1 284 ? -19.874 -2.106 1.000 1.00 96.25 284 THR A CA 1
ATOM 2221 C C . THR A 1 284 ? -18.988 -1.114 1.754 1.00 96.25 284 THR A C 1
ATOM 2223 O O . THR A 1 284 ? -19.261 0.084 1.742 1.00 96.25 284 THR A O 1
ATOM 2226 N N . VAL A 1 285 ? -17.900 -1.568 2.387 1.00 96.50 285 VAL A N 1
ATOM 2227 C CA . VAL A 1 285 ? -17.000 -0.656 3.119 1.00 96.50 285 VAL A CA 1
ATOM 2228 C C . VAL A 1 285 ? -16.222 0.261 2.176 1.00 96.50 285 VAL A C 1
ATOM 2230 O O . VAL A 1 285 ? -16.042 1.434 2.491 1.00 96.50 285 VAL A O 1
ATOM 2233 N N . SER A 1 286 ? -15.819 -0.224 0.997 1.00 95.94 286 SER A N 1
ATOM 2234 C CA . SER A 1 286 ? -15.117 0.590 -0.005 1.00 95.94 286 SER A CA 1
ATOM 2235 C C . SER A 1 286 ? -15.979 1.740 -0.521 1.00 95.94 286 SER A C 1
ATOM 2237 O O . SER A 1 286 ? -15.468 2.834 -0.771 1.00 95.94 286 SER A O 1
ATOM 2239 N N . ASP A 1 287 ? -17.278 1.512 -0.694 1.00 94.12 287 ASP A N 1
ATOM 2240 C CA . ASP A 1 287 ? -18.211 2.512 -1.218 1.00 94.12 287 ASP A CA 1
ATOM 2241 C C . ASP A 1 287 ? -18.571 3.567 -0.168 1.00 94.12 287 ASP A C 1
ATOM 2243 O O . ASP A 1 287 ? -18.795 4.734 -0.497 1.00 94.12 287 ASP A O 1
ATOM 2247 N N . LEU A 1 288 ? -18.566 3.177 1.106 1.00 94.75 288 LEU A N 1
ATOM 2248 C CA . LEU A 1 288 ? -18.931 4.041 2.222 1.00 94.75 288 LEU A CA 1
ATOM 2249 C C . LEU A 1 288 ? -17.819 4.991 2.679 1.00 94.75 288 LEU A C 1
ATOM 2251 O O . LEU A 1 288 ? -18.146 5.950 3.381 1.00 94.75 288 LEU A O 1
ATOM 2255 N N . THR A 1 289 ? -16.556 4.754 2.298 1.00 95.56 289 THR A N 1
ATOM 2256 C CA . THR A 1 289 ? -15.403 5.456 2.887 1.00 95.56 289 THR A CA 1
ATOM 2257 C C . THR A 1 289 ? -14.410 6.069 1.908 1.00 95.56 289 THR A C 1
ATOM 2259 O O . THR A 1 289 ? -14.220 5.601 0.780 1.00 95.56 289 THR A O 1
ATOM 2262 N N . GLU A 1 290 ? -13.736 7.116 2.378 1.00 93.31 290 GLU A N 1
ATOM 2263 C CA . GLU A 1 290 ? -12.557 7.693 1.731 1.00 93.31 290 GLU A CA 1
ATOM 2264 C C . GLU A 1 290 ? -11.265 6.953 2.122 1.00 93.31 290 GLU A C 1
ATOM 2266 O O . GLU A 1 290 ? -10.430 6.662 1.257 1.00 93.31 290 GLU A O 1
ATOM 2271 N N . HIS A 1 291 ? -11.136 6.607 3.407 1.00 96.12 291 HIS A N 1
ATOM 2272 C CA . HIS A 1 291 ? -10.007 5.882 3.989 1.00 96.12 291 HIS A CA 1
ATOM 2273 C C . HIS A 1 291 ? -10.476 4.569 4.635 1.00 96.12 291 HIS A C 1
ATOM 2275 O O . HIS A 1 291 ? -11.475 4.540 5.355 1.00 96.12 291 HIS A O 1
ATOM 2281 N N . LEU A 1 292 ? -9.758 3.472 4.401 1.00 97.88 292 LEU A N 1
ATOM 2282 C CA . LEU A 1 292 ? -10.030 2.158 4.986 1.00 97.88 292 LEU A CA 1
ATOM 2283 C C . LEU A 1 292 ? -8.768 1.623 5.660 1.00 97.88 292 LEU A C 1
ATOM 2285 O O . LEU A 1 292 ? -7.765 1.400 4.988 1.00 97.88 292 LEU A O 1
ATOM 2289 N N . ILE A 1 293 ? -8.829 1.359 6.963 1.00 97.00 293 ILE A N 1
ATOM 2290 C CA . ILE A 1 293 ? -7.786 0.617 7.679 1.00 97.00 293 ILE A CA 1
ATOM 2291 C C . ILE A 1 293 ? -8.294 -0.793 7.952 1.00 97.00 293 ILE A C 1
ATOM 2293 O O . ILE A 1 293 ? -9.364 -0.981 8.531 1.00 97.00 293 ILE A O 1
ATOM 2297 N N . ILE A 1 294 ? -7.525 -1.800 7.547 1.00 96.44 294 ILE A N 1
ATOM 2298 C CA . ILE A 1 294 ? -7.927 -3.202 7.665 1.00 96.44 294 ILE A CA 1
ATOM 2299 C C . ILE A 1 294 ? -6.786 -4.074 8.195 1.00 96.44 294 ILE A C 1
ATOM 2301 O O . ILE A 1 294 ? -5.630 -3.934 7.794 1.00 96.44 294 ILE A O 1
ATOM 2305 N N . GLU A 1 295 ? -7.134 -5.003 9.088 1.00 94.31 295 GLU A N 1
ATOM 2306 C CA . GLU A 1 295 ? -6.252 -6.067 9.585 1.00 94.31 295 GLU A CA 1
ATOM 2307 C C . GLU A 1 295 ? -6.812 -7.431 9.137 1.00 94.31 295 GLU A C 1
ATOM 2309 O O . GLU A 1 295 ? -7.566 -8.067 9.890 1.00 94.31 295 GLU A O 1
ATOM 2314 N N . PRO A 1 296 ? -6.507 -7.889 7.907 1.00 94.88 296 PRO A N 1
ATOM 2315 C CA . PRO A 1 296 ? -6.993 -9.169 7.410 1.00 94.88 296 PRO A CA 1
ATOM 2316 C C . PRO A 1 296 ? -6.296 -10.340 8.113 1.00 94.88 296 PRO A C 1
ATOM 2318 O O . PRO A 1 296 ? -5.072 -10.365 8.271 1.00 94.88 296 PRO A O 1
ATOM 2321 N N . GLN A 1 297 ? -7.067 -11.349 8.529 1.00 92.81 297 GLN A N 1
ATOM 2322 C CA . GLN A 1 297 ? -6.484 -12.550 9.130 1.00 92.81 297 GLN A CA 1
ATOM 2323 C C . GLN A 1 297 ? -6.063 -13.581 8.082 1.00 92.81 297 GLN A C 1
ATOM 2325 O O . GLN A 1 297 ? -6.762 -13.830 7.103 1.00 92.81 297 GLN A O 1
ATOM 2330 N N . THR A 1 298 ? -4.929 -14.236 8.332 1.00 91.94 298 THR A N 1
ATOM 2331 C CA . THR A 1 298 ? -4.376 -15.271 7.448 1.00 91.94 298 THR A CA 1
ATOM 2332 C C . THR A 1 298 ? -5.159 -16.580 7.537 1.00 91.94 298 THR A C 1
ATOM 2334 O O . THR A 1 298 ? -5.819 -16.865 8.539 1.00 91.94 298 THR A O 1
ATOM 2337 N N . TRP A 1 299 ? -4.992 -17.463 6.548 1.00 93.62 299 TRP A N 1
ATOM 2338 C CA . TRP A 1 299 ? -5.620 -18.793 6.538 1.00 93.62 299 TRP A CA 1
ATOM 2339 C C . TRP A 1 299 ? -5.286 -19.663 7.764 1.00 93.62 299 TRP A C 1
ATOM 2341 O O . TRP A 1 299 ? -6.050 -20.550 8.156 1.00 93.62 299 TRP A O 1
ATOM 2351 N N . LYS A 1 300 ? -4.154 -19.407 8.435 1.00 89.12 300 LYS A N 1
ATOM 2352 C CA . LYS A 1 300 ? -3.819 -20.062 9.709 1.00 89.12 300 LYS A CA 1
ATOM 2353 C C . LYS A 1 300 ? -4.893 -19.793 10.773 1.00 89.12 300 LYS A C 1
ATOM 2355 O O . LYS A 1 300 ? -5.267 -20.717 11.493 1.00 89.12 300 LYS A O 1
ATOM 2360 N N . CYS A 1 301 ? -5.428 -18.574 10.837 1.00 89.38 301 CYS A N 1
ATOM 2361 C CA . CYS A 1 301 ? -6.495 -18.203 11.767 1.00 89.38 301 CYS A CA 1
ATOM 2362 C C . CYS A 1 301 ? -7.808 -18.943 11.461 1.00 89.38 301 CYS A C 1
ATOM 2364 O O . CYS A 1 301 ? -8.437 -19.446 12.393 1.00 89.38 301 CYS A O 1
ATOM 2366 N N . TYR A 1 302 ? -8.156 -19.107 10.178 1.00 93.06 302 TYR A N 1
ATOM 2367 C CA . TYR A 1 302 ? -9.338 -19.866 9.743 1.00 93.06 302 TYR A CA 1
ATOM 2368 C C . TYR A 1 302 ? -9.270 -21.316 10.235 1.00 93.06 302 TYR A C 1
ATOM 2370 O O . TYR A 1 302 ? -10.187 -21.798 10.903 1.00 93.06 302 TYR A O 1
ATOM 2378 N N . ARG A 1 303 ? -8.138 -21.994 9.992 1.00 90.75 303 ARG A N 1
ATOM 2379 C CA . ARG A 1 303 ? -7.920 -23.381 10.442 1.00 90.75 303 ARG A CA 1
ATOM 2380 C C . ARG A 1 303 ? -8.008 -23.519 11.962 1.00 90.75 303 ARG A C 1
ATOM 2382 O O . ARG A 1 303 ? -8.593 -24.483 12.459 1.00 90.75 303 ARG A O 1
ATOM 2389 N N . ASN A 1 304 ? -7.462 -22.556 12.705 1.00 88.75 304 ASN A N 1
ATOM 2390 C CA . ASN A 1 304 ? -7.536 -22.544 14.167 1.00 88.75 304 ASN A CA 1
ATOM 2391 C C . ASN A 1 304 ? -8.984 -22.393 14.664 1.00 88.75 304 ASN A C 1
ATOM 2393 O O . ASN A 1 304 ? -9.398 -23.128 15.564 1.00 88.75 304 ASN A O 1
ATOM 2397 N N . ALA A 1 305 ? -9.765 -21.494 14.058 1.00 88.69 305 ALA A N 1
ATOM 2398 C CA . ALA A 1 305 ? -11.175 -21.299 14.388 1.00 88.69 305 ALA A CA 1
ATOM 2399 C C . ALA A 1 305 ? -12.007 -22.561 14.103 1.00 88.69 305 ALA A C 1
ATOM 2401 O O . ALA A 1 305 ? -12.711 -23.043 14.991 1.00 88.69 305 ALA A O 1
ATOM 2402 N N . GLN A 1 306 ? -11.854 -23.157 12.917 1.00 89.56 306 GLN A N 1
ATOM 2403 C CA . GLN A 1 306 ? -12.528 -24.405 12.536 1.00 89.56 306 GLN A CA 1
ATOM 2404 C C . GLN A 1 306 ? -12.163 -25.568 13.468 1.00 89.56 306 GLN A C 1
ATOM 2406 O O . GLN A 1 306 ? -13.035 -26.316 13.910 1.00 89.56 306 GLN A O 1
ATOM 2411 N N . THR A 1 307 ? -10.880 -25.705 13.816 1.00 87.31 307 THR A N 1
ATOM 2412 C CA . THR A 1 307 ? -10.410 -26.748 14.742 1.00 87.31 307 THR A CA 1
ATOM 2413 C C . THR A 1 307 ? -11.044 -26.589 16.121 1.00 87.31 307 THR A C 1
ATOM 2415 O O . THR A 1 307 ? -11.483 -27.577 16.712 1.00 87.31 307 THR A O 1
ATOM 2418 N N . ARG A 1 308 ? -11.130 -25.355 16.633 1.00 86.94 308 ARG A N 1
ATOM 2419 C CA . ARG A 1 308 ? -11.792 -25.058 17.909 1.00 86.94 308 ARG A CA 1
ATOM 2420 C C . ARG A 1 308 ? -13.277 -25.425 17.863 1.00 86.94 308 ARG A C 1
ATOM 2422 O O . ARG A 1 308 ? -13.730 -26.151 18.741 1.00 86.94 308 ARG A O 1
ATOM 2429 N N . LEU A 1 309 ? -14.002 -24.998 16.831 1.00 87.31 309 LEU A N 1
ATOM 2430 C CA . LEU A 1 309 ? -15.437 -25.274 16.677 1.00 87.31 309 LEU A CA 1
ATOM 2431 C C . LEU A 1 309 ? -15.728 -26.777 16.559 1.00 87.31 309 LEU A C 1
ATOM 2433 O O . LEU A 1 309 ? -16.625 -27.290 17.226 1.00 87.31 309 LEU A O 1
ATOM 2437 N N . LYS A 1 310 ? -14.893 -27.516 15.816 1.00 86.56 310 LYS A N 1
ATOM 2438 C CA . LYS A 1 310 ? -14.980 -28.981 15.721 1.00 86.56 310 LYS A CA 1
ATOM 2439 C C . LYS A 1 310 ? -14.792 -29.660 17.081 1.00 86.56 310 LYS A C 1
ATOM 2441 O O . LYS A 1 310 ? -15.530 -30.586 17.402 1.00 86.56 310 LYS A O 1
ATOM 2446 N N . ARG A 1 311 ? -13.827 -29.206 17.893 1.00 87.19 311 ARG A N 1
ATOM 2447 C CA . ARG A 1 311 ? -13.606 -29.731 19.257 1.00 87.19 311 ARG A CA 1
ATOM 2448 C C . ARG A 1 311 ? -14.790 -29.453 20.178 1.00 87.19 311 ARG A C 1
ATOM 2450 O O . ARG A 1 311 ? -15.127 -30.305 20.991 1.00 87.19 311 ARG A O 1
ATOM 2457 N N . MET A 1 312 ? -15.418 -28.291 20.024 1.00 83.12 312 MET A N 1
ATOM 2458 C CA . MET A 1 312 ? -16.602 -27.897 20.789 1.00 83.12 312 MET A CA 1
ATOM 2459 C C . MET A 1 312 ? -17.888 -28.587 20.316 1.00 83.12 312 MET A C 1
ATOM 2461 O O . MET A 1 312 ? -18.909 -28.449 20.978 1.00 83.12 312 MET A O 1
ATOM 2465 N N . ARG A 1 313 ? -17.843 -29.346 19.208 1.00 86.19 313 ARG A N 1
ATOM 2466 C CA . ARG A 1 313 ? -19.009 -30.010 18.598 1.00 86.19 313 ARG A CA 1
ATOM 2467 C C . ARG A 1 313 ? -20.138 -29.025 18.270 1.00 86.19 313 ARG A C 1
ATOM 2469 O O . ARG A 1 313 ? -21.310 -29.353 18.402 1.00 86.19 313 ARG A O 1
ATOM 2476 N N . VAL A 1 314 ? -19.755 -27.821 17.852 1.00 84.69 314 VAL A N 1
ATOM 2477 C CA . VAL A 1 314 ? -20.679 -26.761 17.445 1.00 84.69 314 VAL A CA 1
ATOM 2478 C C . VAL A 1 314 ? -21.017 -26.942 15.970 1.00 84.69 314 VAL A C 1
ATOM 2480 O O . VAL A 1 314 ? -20.119 -27.153 15.149 1.00 84.69 314 VAL A O 1
ATOM 2483 N N . GLU A 1 315 ? -22.302 -26.859 15.633 1.00 84.88 315 GLU A N 1
ATOM 2484 C CA . GLU A 1 315 ? -22.735 -26.796 14.240 1.00 84.88 315 GLU A CA 1
ATOM 2485 C C . GLU A 1 315 ? -22.303 -25.465 13.625 1.00 84.88 315 GLU A C 1
ATOM 2487 O O . GLU A 1 315 ? -22.472 -24.401 14.215 1.00 84.88 315 GLU A O 1
ATOM 2492 N N . VAL A 1 316 ? -21.694 -25.537 12.442 1.00 88.19 316 VAL A N 1
ATOM 2493 C CA . VAL A 1 316 ? -21.195 -24.366 11.715 1.00 88.19 316 VAL A CA 1
ATOM 2494 C C . VAL A 1 316 ? -21.965 -24.199 10.407 1.00 88.19 316 VAL A C 1
ATOM 2496 O O . VAL A 1 316 ? -22.328 -25.215 9.802 1.00 88.19 316 VAL A O 1
ATOM 2499 N N . PRO A 1 317 ? -22.172 -22.957 9.936 1.00 88.25 317 PRO A N 1
ATOM 2500 C CA . PRO A 1 317 ? -22.776 -22.686 8.636 1.00 88.25 317 PRO A CA 1
ATOM 2501 C C . PRO A 1 317 ? -22.104 -23.451 7.488 1.00 88.25 317 PRO A C 1
ATOM 2503 O O . PRO A 1 317 ? -20.894 -23.696 7.504 1.00 88.25 317 PRO A O 1
ATOM 2506 N N . GLN A 1 318 ? -22.884 -23.794 6.458 1.00 86.50 318 GLN A N 1
ATOM 2507 C CA . GLN A 1 318 ? -22.402 -24.531 5.282 1.00 86.50 318 GLN A CA 1
ATOM 2508 C C . GLN A 1 318 ? -21.234 -23.817 4.582 1.00 86.50 318 GLN A C 1
ATOM 2510 O O . GLN A 1 318 ? -20.276 -24.473 4.164 1.00 86.50 318 GLN A O 1
ATOM 2515 N N . SER A 1 319 ? -21.249 -22.480 4.575 1.00 89.44 319 SER A N 1
ATOM 2516 C CA . SER A 1 319 ? -20.190 -21.622 4.035 1.00 89.44 319 SER A CA 1
ATOM 2517 C C . SER A 1 319 ? -18.792 -21.974 4.553 1.00 89.44 319 SER A C 1
ATOM 2519 O O . SER A 1 319 ? -17.833 -21.927 3.788 1.00 89.44 319 SER A O 1
ATOM 2521 N N . PHE A 1 320 ? -18.649 -22.439 5.802 1.00 89.38 320 PHE A N 1
ATOM 2522 C CA . PHE A 1 320 ? -17.354 -22.841 6.373 1.00 89.38 320 PHE A CA 1
ATOM 2523 C C . PHE A 1 320 ? -16.664 -23.951 5.567 1.00 89.38 320 PHE A C 1
ATOM 2525 O O . PHE A 1 320 ? -15.441 -24.094 5.647 1.00 89.38 320 PHE A O 1
ATOM 2532 N N . ARG A 1 321 ? -17.434 -24.772 4.841 1.00 87.88 321 ARG A N 1
ATOM 2533 C CA . ARG A 1 321 ? -16.941 -25.905 4.044 1.00 87.88 321 ARG A CA 1
ATOM 2534 C C . ARG A 1 321 ? -16.746 -25.550 2.568 1.00 87.88 321 ARG A C 1
ATOM 2536 O O . ARG A 1 321 ? -16.011 -26.256 1.881 1.00 87.88 321 ARG A O 1
ATOM 2543 N N . GLU A 1 322 ? -17.365 -24.471 2.099 1.00 92.19 322 GLU A N 1
ATOM 2544 C CA . GLU A 1 322 ? -17.447 -24.109 0.677 1.00 92.19 322 GLU A CA 1
ATOM 2545 C C . GLU A 1 322 ? -16.454 -23.025 0.249 1.00 92.19 322 GLU A C 1
ATOM 2547 O O . GLU A 1 322 ? -16.242 -22.851 -0.948 1.00 92.19 322 GLU A O 1
ATOM 2552 N N . ILE A 1 323 ? -15.798 -22.352 1.203 1.00 94.44 323 ILE A N 1
ATOM 2553 C CA . ILE A 1 323 ? -14.785 -21.319 0.935 1.00 94.44 323 ILE A CA 1
ATOM 2554 C C . ILE A 1 323 ? -13.706 -21.830 -0.025 1.00 94.44 323 ILE A C 1
ATOM 2556 O O . ILE A 1 323 ? -13.022 -22.835 0.250 1.00 94.44 323 ILE A O 1
ATOM 2560 N N . LYS A 1 324 ? -13.527 -21.105 -1.133 1.00 94.31 324 LYS A N 1
ATOM 2561 C CA . LYS A 1 324 ? -12.522 -21.379 -2.167 1.00 94.31 324 LYS A CA 1
ATOM 2562 C C . LYS A 1 324 ? -11.291 -20.503 -1.990 1.00 94.31 324 LYS A C 1
ATOM 2564 O O . LYS A 1 324 ? -10.187 -20.967 -2.270 1.00 94.31 324 LYS A O 1
ATOM 2569 N N . VAL A 1 325 ? -11.460 -19.280 -1.491 1.00 92.94 325 VAL A N 1
ATOM 2570 C CA . VAL A 1 325 ? -10.365 -18.348 -1.214 1.00 92.94 325 VAL A CA 1
ATOM 2571 C C . VAL A 1 325 ? -9.710 -18.727 0.111 1.00 92.94 325 VAL A C 1
ATOM 2573 O O . VAL A 1 325 ? -10.302 -18.581 1.178 1.00 92.94 325 VAL A O 1
ATOM 2576 N N . ARG A 1 326 ? -8.490 -19.272 0.056 1.00 92.69 326 ARG A N 1
ATOM 2577 C CA . ARG A 1 326 ? -7.872 -19.939 1.213 1.00 92.69 326 ARG A CA 1
ATOM 2578 C C . ARG A 1 326 ? -6.526 -19.337 1.572 1.00 92.69 326 ARG A C 1
ATOM 2580 O O . ARG A 1 326 ? -6.456 -18.344 2.288 1.00 92.69 326 ARG A O 1
ATOM 2587 N N . THR A 1 327 ? -5.447 -19.970 1.127 1.00 89.19 327 THR A N 1
ATOM 2588 C CA . THR A 1 327 ? -4.074 -19.613 1.500 1.00 89.19 327 THR A CA 1
ATOM 2589 C C . THR A 1 327 ? -3.668 -18.227 1.021 1.00 89.19 327 THR A C 1
ATOM 2591 O O . THR A 1 327 ? -2.813 -17.624 1.651 1.00 89.19 327 THR A O 1
ATOM 2594 N N . ASP A 1 328 ? -4.314 -17.742 -0.036 1.00 89.44 328 ASP A N 1
ATOM 2595 C CA . ASP A 1 328 ? -4.104 -16.461 -0.708 1.00 89.44 328 ASP A CA 1
ATOM 2596 C C . ASP A 1 328 ? -5.148 -15.393 -0.319 1.00 89.44 328 ASP A C 1
ATOM 2598 O O . ASP A 1 328 ? -5.353 -14.416 -1.036 1.00 89.44 328 ASP A O 1
ATOM 2602 N N . VAL A 1 329 ? -5.879 -15.583 0.789 1.00 93.12 329 VAL A N 1
ATOM 2603 C CA . VAL A 1 329 ? -6.979 -14.681 1.175 1.00 93.12 329 VAL A CA 1
ATOM 2604 C C . VAL A 1 329 ? -6.522 -13.240 1.397 1.00 93.12 329 VAL A C 1
ATOM 2606 O O . VAL A 1 329 ? -7.247 -12.318 1.040 1.00 93.12 329 VAL A O 1
ATOM 2609 N N . VAL A 1 330 ? -5.327 -13.020 1.951 1.00 92.88 330 VAL A N 1
ATOM 2610 C CA . VAL A 1 330 ? -4.819 -11.664 2.215 1.00 92.88 330 VAL A CA 1
ATOM 2611 C C . VAL A 1 330 ? -4.479 -10.967 0.899 1.00 92.88 330 VAL A C 1
ATOM 2613 O O . VAL A 1 330 ? -4.855 -9.816 0.695 1.00 92.88 330 VAL A O 1
ATOM 2616 N N . GLU A 1 331 ? -3.838 -11.688 -0.014 1.00 92.31 331 GLU A N 1
ATOM 2617 C CA . GLU A 1 331 ? -3.448 -11.232 -1.344 1.00 92.31 331 GLU A CA 1
ATOM 2618 C C . GLU A 1 331 ? -4.676 -10.940 -2.212 1.00 92.31 331 GLU A C 1
ATOM 2620 O O . GLU A 1 331 ? -4.708 -9.941 -2.926 1.00 92.31 331 GLU A O 1
ATOM 2625 N N . ARG A 1 332 ? -5.730 -11.762 -2.122 1.00 94.12 332 ARG A N 1
ATOM 2626 C CA . ARG A 1 332 ? -6.985 -11.502 -2.840 1.00 94.12 332 ARG A CA 1
ATOM 2627 C C . ARG A 1 332 ? -7.752 -10.307 -2.287 1.00 94.12 332 ARG A C 1
ATOM 2629 O O . ARG A 1 332 ? -8.340 -9.574 -3.074 1.00 94.12 332 ARG A O 1
ATOM 2636 N N . ILE A 1 333 ? -7.749 -10.099 -0.968 1.00 96.94 333 ILE A N 1
ATOM 2637 C CA . ILE A 1 333 ? -8.323 -8.889 -0.360 1.00 96.94 333 ILE A CA 1
ATOM 2638 C C . ILE A 1 333 ? -7.571 -7.649 -0.858 1.00 96.94 333 ILE A C 1
ATOM 2640 O O . ILE A 1 333 ? -8.208 -6.676 -1.252 1.00 96.94 333 ILE A O 1
ATOM 2644 N N . ASP A 1 334 ? -6.238 -7.697 -0.887 1.00 93.56 334 ASP A N 1
ATOM 2645 C CA . ASP A 1 334 ? -5.400 -6.603 -1.388 1.00 93.56 334 ASP A CA 1
ATOM 2646 C C . ASP A 1 334 ? -5.691 -6.286 -2.861 1.00 93.56 334 ASP A C 1
ATOM 2648 O O . ASP A 1 334 ? -6.001 -5.145 -3.201 1.00 93.56 334 ASP A O 1
ATOM 2652 N N . ALA A 1 335 ? -5.688 -7.307 -3.722 1.00 92.75 335 ALA A N 1
ATOM 2653 C CA . ALA A 1 335 ? -6.007 -7.157 -5.139 1.00 92.75 335 ALA A CA 1
ATOM 2654 C C . ALA A 1 335 ? -7.419 -6.592 -5.362 1.00 92.75 335 ALA A C 1
ATOM 2656 O O . ALA A 1 335 ? -7.600 -5.722 -6.208 1.00 92.75 335 ALA A O 1
ATOM 2657 N N . PHE A 1 336 ? -8.407 -7.042 -4.580 1.00 96.12 336 PHE A N 1
ATOM 2658 C CA . PHE A 1 336 ? -9.774 -6.529 -4.657 1.00 96.12 336 PHE A CA 1
ATOM 2659 C C . PHE A 1 336 ? -9.849 -5.043 -4.288 1.00 96.12 336 PHE A C 1
ATOM 2661 O O . PHE A 1 336 ? -10.501 -4.273 -4.984 1.00 96.12 336 PHE A O 1
ATOM 2668 N N . LEU A 1 337 ? -9.191 -4.620 -3.206 1.00 96.50 337 LEU A N 1
ATOM 2669 C CA . LEU A 1 337 ? -9.240 -3.232 -2.728 1.00 96.50 337 LEU A CA 1
ATOM 2670 C C . LEU A 1 337 ? -8.468 -2.257 -3.633 1.00 96.50 337 LEU A C 1
ATOM 2672 O O . LEU A 1 337 ? -8.808 -1.072 -3.676 1.00 96.50 337 LEU A O 1
ATOM 2676 N N . LEU A 1 338 ? -7.470 -2.753 -4.366 1.00 92.75 338 LEU A N 1
ATOM 2677 C CA . LEU A 1 338 ? -6.681 -1.996 -5.344 1.00 92.75 338 LEU A CA 1
ATOM 2678 C C . LEU A 1 338 ? -7.253 -2.027 -6.767 1.00 92.75 338 LEU A C 1
ATOM 2680 O O . LEU A 1 338 ? -6.662 -1.430 -7.669 1.00 92.75 338 LEU A O 1
ATOM 2684 N N . ASP A 1 339 ? -8.383 -2.703 -6.981 1.00 90.06 339 ASP A N 1
ATOM 2685 C CA . ASP A 1 339 ? -9.024 -2.742 -8.290 1.00 90.06 339 ASP A CA 1
ATOM 2686 C C . ASP A 1 339 ? -9.491 -1.346 -8.742 1.00 90.06 339 ASP A C 1
ATOM 2688 O O . ASP A 1 339 ? -9.774 -0.440 -7.940 1.00 90.06 339 ASP A O 1
ATOM 2692 N N . ALA A 1 340 ? -9.563 -1.160 -10.060 1.00 78.94 340 ALA A N 1
ATOM 2693 C CA . ALA A 1 340 ? -9.886 0.122 -10.665 1.00 78.94 340 ALA A CA 1
ATOM 2694 C C . ALA A 1 340 ? -11.234 0.661 -10.147 1.00 78.94 340 ALA A C 1
ATOM 2696 O O . ALA A 1 340 ? -12.268 0.006 -10.220 1.00 78.94 340 ALA A O 1
ATOM 2697 N N . GLY A 1 341 ? -11.230 1.894 -9.632 1.00 79.44 341 GLY A N 1
ATOM 2698 C CA . GLY A 1 341 ? -12.428 2.547 -9.085 1.00 79.44 341 GLY A CA 1
ATOM 2699 C C . GLY A 1 341 ? -12.625 2.389 -7.571 1.00 79.44 341 GLY A C 1
ATOM 2700 O O . GLY A 1 341 ? -13.489 3.065 -6.998 1.00 79.44 341 GLY A O 1
ATOM 2701 N N . ARG A 1 342 ? -11.798 1.588 -6.886 1.00 90.75 342 ARG A N 1
ATOM 2702 C CA . ARG A 1 342 ? -11.771 1.498 -5.417 1.00 90.75 342 ARG A CA 1
ATOM 2703 C C . ARG A 1 342 ? -10.696 2.420 -4.837 1.00 90.75 342 ARG A C 1
ATOM 2705 O O . ARG A 1 342 ? -10.846 3.643 -4.923 1.00 90.75 342 ARG A O 1
ATOM 2712 N N . PHE A 1 343 ? -9.633 1.890 -4.245 1.00 93.94 343 PHE A N 1
ATOM 2713 C CA . PHE A 1 343 ? -8.597 2.702 -3.611 1.00 93.94 343 PHE A CA 1
ATOM 2714 C C . PHE A 1 343 ? -7.404 2.912 -4.542 1.00 93.94 343 PHE A C 1
ATOM 2716 O O . PHE A 1 343 ? -6.989 2.012 -5.263 1.00 93.94 343 PHE A O 1
ATOM 2723 N N . ARG A 1 344 ? -6.847 4.126 -4.531 1.00 89.31 344 ARG A N 1
ATOM 2724 C CA . ARG A 1 344 ? -5.711 4.503 -5.387 1.00 89.31 344 ARG A CA 1
ATOM 2725 C C . ARG A 1 344 ? -4.377 4.411 -4.655 1.00 89.31 344 ARG A C 1
ATOM 2727 O O . ARG A 1 344 ? -3.339 4.234 -5.284 1.00 89.31 344 ARG A O 1
ATOM 2734 N N . PHE A 1 345 ? -4.406 4.580 -3.340 1.00 91.25 345 PHE A N 1
ATOM 2735 C CA . PHE A 1 345 ? -3.225 4.613 -2.499 1.00 91.25 345 PHE A CA 1
ATOM 2736 C C . PHE A 1 345 ? -3.296 3.505 -1.457 1.00 91.25 345 PHE A C 1
ATOM 2738 O O . PHE A 1 345 ? -4.373 3.188 -0.948 1.00 91.25 345 PHE A O 1
ATOM 2745 N N . LYS A 1 346 ? -2.130 2.955 -1.124 1.00 93.19 346 LYS A N 1
ATOM 2746 C CA . LYS A 1 346 ? -1.944 1.927 -0.105 1.00 93.19 346 LYS A CA 1
ATOM 2747 C C . LYS A 1 346 ? -0.715 2.261 0.725 1.00 93.19 346 LYS A C 1
ATOM 2749 O O . LYS A 1 346 ? 0.293 2.679 0.164 1.00 93.19 346 LYS A O 1
ATOM 2754 N N . ALA A 1 347 ? -0.799 2.035 2.029 1.00 89.31 347 ALA A N 1
ATOM 2755 C CA . ALA A 1 347 ? 0.338 2.085 2.937 1.00 89.31 347 ALA A CA 1
ATOM 2756 C C . ALA A 1 347 ? 0.254 0.953 3.962 1.00 89.31 347 ALA A C 1
ATOM 2758 O O . ALA A 1 347 ? -0.815 0.648 4.495 1.00 89.31 347 ALA A O 1
ATOM 2759 N N . GLN A 1 348 ? 1.396 0.333 4.242 1.00 88.25 348 GLN A N 1
ATOM 2760 C CA . GLN A 1 348 ? 1.541 -0.628 5.327 1.00 88.25 348 GLN A CA 1
ATOM 2761 C C . GLN A 1 348 ? 1.802 0.163 6.613 1.00 88.25 348 GLN A C 1
ATOM 2763 O O . GLN A 1 348 ? 2.874 0.733 6.755 1.00 88.25 348 GLN A O 1
ATOM 2768 N N . LEU A 1 349 ? 0.840 0.205 7.539 1.00 82.44 349 LEU A N 1
ATOM 2769 C CA . LEU A 1 349 ? 0.991 0.966 8.791 1.00 82.44 349 LEU A CA 1
ATOM 2770 C C . LEU A 1 349 ? 1.857 0.229 9.816 1.00 82.44 349 LEU A C 1
ATOM 2772 O O . LEU A 1 349 ? 2.449 0.826 10.702 1.00 82.44 349 LEU A O 1
ATOM 2776 N N . GLY A 1 350 ? 1.905 -1.098 9.720 1.00 74.75 350 GLY A N 1
ATOM 2777 C CA . GLY A 1 350 ? 2.727 -1.911 10.601 1.00 74.75 350 GLY A CA 1
ATOM 2778 C C . GLY A 1 350 ? 2.284 -3.360 10.638 1.00 74.75 350 GLY A C 1
ATOM 2779 O O . GLY A 1 350 ? 1.408 -3.795 9.880 1.00 74.75 350 GLY A O 1
ATOM 2780 N N . LYS A 1 351 ? 2.905 -4.124 11.532 1.00 71.69 351 LYS A N 1
ATOM 2781 C CA . LYS A 1 351 ? 2.619 -5.539 11.736 1.00 71.69 351 LYS A CA 1
ATOM 2782 C C . LYS A 1 351 ? 2.411 -5.804 13.220 1.00 71.69 351 LYS A C 1
ATOM 2784 O O . LYS A 1 351 ? 3.201 -5.397 14.060 1.00 71.69 351 LYS A O 1
ATOM 2789 N N . THR A 1 352 ? 1.323 -6.488 13.531 1.00 68.56 352 THR A N 1
ATOM 2790 C CA . THR A 1 352 ? 1.010 -6.939 14.895 1.00 68.56 352 THR A CA 1
ATOM 2791 C C . THR A 1 352 ? 1.949 -8.072 15.335 1.00 68.56 352 THR A C 1
ATOM 2793 O O . THR A 1 352 ? 2.486 -8.791 14.488 1.00 68.56 352 THR A O 1
ATOM 2796 N N . ASN A 1 353 ? 2.077 -8.318 16.646 1.00 63.22 353 ASN A N 1
ATOM 2797 C CA . ASN A 1 353 ? 2.912 -9.407 17.196 1.00 63.22 353 ASN A CA 1
ATOM 2798 C C . ASN A 1 353 ? 2.518 -10.813 16.717 1.00 63.22 353 ASN A C 1
ATOM 2800 O O . ASN A 1 353 ? 3.332 -11.729 16.668 1.00 63.22 353 ASN A O 1
ATOM 2804 N N . TRP A 1 354 ? 1.278 -10.996 16.271 1.00 68.44 354 TRP A N 1
ATOM 2805 C CA . TRP A 1 354 ? 0.810 -12.229 15.630 1.00 68.44 354 TRP A CA 1
ATOM 2806 C C . TRP A 1 354 ? 0.989 -12.219 14.102 1.00 68.44 354 TRP A C 1
ATOM 2808 O O . TRP A 1 354 ? 0.282 -12.929 13.381 1.00 68.44 354 TRP A O 1
ATOM 2818 N N . LEU A 1 355 ? 1.942 -11.422 13.614 1.00 70.19 355 LEU A N 1
ATOM 2819 C CA . LEU A 1 355 ? 2.380 -11.310 12.227 1.00 70.19 355 LEU A CA 1
ATOM 2820 C C . LEU A 1 355 ? 1.267 -10.934 11.233 1.00 70.19 355 LEU A C 1
ATOM 2822 O O . LEU A 1 355 ? 1.358 -11.286 10.056 1.00 70.19 355 LEU A O 1
ATOM 2826 N N . ARG A 1 356 ? 0.225 -10.220 11.680 1.00 79.00 356 ARG A N 1
ATOM 2827 C CA . ARG A 1 356 ? -0.837 -9.702 10.801 1.00 79.00 356 ARG A CA 1
ATOM 2828 C C . ARG A 1 356 ? -0.542 -8.262 10.406 1.00 79.00 356 ARG A C 1
ATOM 2830 O O . ARG A 1 356 ? -0.243 -7.433 11.267 1.00 79.00 356 ARG A O 1
ATOM 2837 N N . ASN A 1 357 ? -0.638 -8.007 9.110 1.00 84.81 357 ASN A N 1
ATOM 2838 C CA . ASN A 1 357 ? -0.433 -6.703 8.500 1.00 84.81 357 ASN A CA 1
ATOM 2839 C C . ASN A 1 357 ? -1.628 -5.793 8.794 1.00 84.81 357 ASN A C 1
ATOM 2841 O O . ASN A 1 357 ? -2.772 -6.218 8.642 1.00 84.81 357 ASN A O 1
ATOM 2845 N N . VAL A 1 358 ? -1.351 -4.544 9.160 1.00 89.25 358 VAL A N 1
ATOM 2846 C CA . VAL A 1 358 ? -2.351 -3.474 9.219 1.00 89.25 358 VAL A CA 1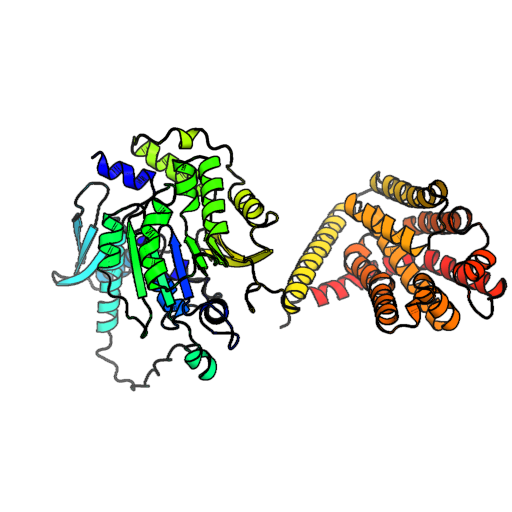
ATOM 2847 C C . VAL A 1 358 ? -2.094 -2.528 8.060 1.00 89.25 358 VAL A C 1
ATOM 2849 O O . VAL A 1 358 ? -0.982 -2.024 7.899 1.00 89.25 358 VAL A O 1
ATOM 2852 N N . VAL A 1 359 ? -3.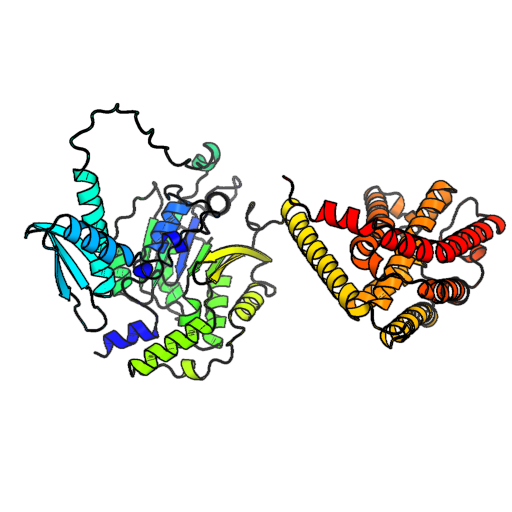104 -2.344 7.217 1.00 93.44 359 VAL A N 1
ATOM 2853 C CA . VAL A 1 359 ? -2.958 -1.666 5.927 1.00 93.44 359 VAL A CA 1
ATOM 2854 C C . VAL A 1 359 ? -3.978 -0.543 5.821 1.00 93.44 359 VAL A C 1
ATOM 2856 O O . VAL A 1 359 ? -5.160 -0.762 6.085 1.00 93.44 359 VAL A O 1
ATOM 2859 N N . LEU A 1 360 ? -3.516 0.636 5.409 1.00 95.12 360 LEU A N 1
ATOM 2860 C CA . LEU A 1 360 ? -4.351 1.754 4.990 1.00 95.12 360 LEU A CA 1
ATOM 2861 C C . LEU A 1 360 ? -4.551 1.690 3.475 1.00 95.12 360 LEU A C 1
ATOM 2863 O O . LEU A 1 360 ? -3.580 1.724 2.722 1.00 95.12 360 LEU A O 1
ATOM 2867 N N . TYR A 1 361 ? -5.803 1.685 3.039 1.00 96.69 361 TYR A N 1
ATOM 2868 C CA . TYR A 1 361 ? -6.214 1.939 1.664 1.00 96.69 361 TYR A CA 1
ATOM 2869 C C . TYR A 1 361 ? -6.912 3.288 1.599 1.00 96.69 361 TYR A C 1
ATOM 2871 O O . TYR A 1 361 ? -7.699 3.643 2.478 1.00 96.69 361 TYR A O 1
ATOM 2879 N N . SER A 1 362 ? -6.614 4.066 0.566 1.00 94.69 362 SER A N 1
ATOM 2880 C CA . SER A 1 362 ? -7.092 5.435 0.483 1.00 94.69 362 SER A CA 1
ATOM 2881 C C . SER A 1 362 ? -7.409 5.875 -0.941 1.00 94.69 362 SER A C 1
ATOM 2883 O O . SER A 1 362 ? -6.719 5.526 -1.902 1.00 94.69 362 SER A O 1
ATOM 2885 N N . ARG A 1 363 ? -8.485 6.651 -1.093 1.00 91.12 363 ARG A N 1
ATOM 2886 C CA . ARG A 1 363 ? -8.882 7.263 -2.372 1.00 91.12 363 ARG A CA 1
ATOM 2887 C C . ARG A 1 363 ? -8.130 8.569 -2.639 1.00 91.12 363 ARG A C 1
ATOM 2889 O O . ARG A 1 363 ? -7.839 8.883 -3.794 1.00 91.12 363 ARG A O 1
ATOM 2896 N N . ARG A 1 364 ? -7.738 9.280 -1.578 1.00 86.62 364 ARG A N 1
ATOM 2897 C CA . ARG A 1 364 ? -6.906 10.496 -1.603 1.00 86.62 364 ARG A CA 1
ATOM 2898 C C . ARG A 1 364 ? -5.565 10.272 -0.902 1.00 86.62 364 ARG A C 1
ATOM 2900 O O . ARG A 1 364 ? -5.493 9.459 0.012 1.00 86.62 364 ARG A O 1
ATOM 2907 N N . PRO A 1 365 ? -4.498 10.988 -1.270 1.00 85.06 365 PRO A N 1
ATOM 2908 C CA . PRO A 1 365 ? -3.255 10.896 -0.519 1.00 85.06 365 PRO A CA 1
ATOM 2909 C C . PRO A 1 365 ? -3.453 11.433 0.907 1.00 85.06 365 PRO A C 1
ATOM 2911 O O . PRO A 1 365 ? -4.120 12.450 1.119 1.00 85.06 365 PRO A O 1
ATOM 2914 N N . VAL A 1 366 ? -2.851 10.750 1.872 1.00 85.75 366 VAL A N 1
ATOM 2915 C CA . VAL A 1 366 ? -2.726 11.148 3.277 1.00 85.75 366 VAL A CA 1
ATOM 2916 C C . VAL A 1 366 ? -1.267 11.556 3.474 1.00 85.75 366 VAL A C 1
ATOM 2918 O O . VAL A 1 366 ? -0.413 10.674 3.564 1.00 85.75 366 VAL A O 1
ATOM 2921 N N . PRO A 1 367 ? -0.942 12.861 3.470 1.00 78.56 367 PRO A N 1
ATOM 2922 C CA . PRO A 1 367 ? 0.438 13.326 3.598 1.00 78.56 367 PRO A CA 1
ATOM 2923 C C . PRO A 1 367 ? 1.111 12.746 4.845 1.00 78.56 367 PRO A C 1
ATOM 2925 O O . PRO A 1 367 ? 0.528 12.795 5.925 1.00 78.56 367 PRO A O 1
ATOM 2928 N N . GLY A 1 368 ? 2.314 12.192 4.684 1.00 73.56 368 GLY A N 1
ATOM 2929 C CA . GLY A 1 368 ? 3.040 11.497 5.753 1.00 73.56 368 GLY A CA 1
ATOM 2930 C C . GLY A 1 368 ? 2.678 10.017 5.937 1.00 73.56 368 GLY A C 1
ATOM 2931 O O . GLY A 1 368 ? 3.265 9.380 6.796 1.00 73.56 368 GLY A O 1
ATOM 2932 N N . ILE A 1 369 ? 1.733 9.467 5.156 1.00 74.88 369 ILE A N 1
ATOM 2933 C CA . ILE A 1 369 ? 1.410 8.024 5.159 1.00 74.88 369 ILE A CA 1
ATOM 2934 C C . ILE A 1 369 ? 1.277 7.470 3.737 1.00 74.88 369 ILE A C 1
ATOM 2936 O O . ILE A 1 369 ? 1.874 6.463 3.386 1.00 74.88 369 ILE A O 1
ATOM 2940 N N . THR A 1 370 ? 0.445 8.097 2.902 1.00 63.62 370 THR A N 1
ATOM 2941 C CA . THR A 1 370 ? 0.189 7.682 1.516 1.00 63.62 370 THR A CA 1
ATOM 2942 C C . THR A 1 370 ? 0.617 8.789 0.561 1.00 63.62 370 THR A C 1
ATOM 2944 O O . THR A 1 370 ? -0.187 9.560 0.035 1.00 63.62 370 THR A O 1
ATOM 2947 N N . GLY A 1 371 ? 1.927 8.864 0.359 1.00 53.94 371 GLY A N 1
ATOM 2948 C CA . GLY A 1 371 ? 2.601 9.674 -0.645 1.00 53.94 371 GLY A CA 1
ATOM 2949 C C . GLY A 1 371 ? 4.076 9.303 -0.623 1.00 53.94 371 GLY A C 1
ATOM 2950 O O . GLY A 1 371 ? 4.690 9.448 0.424 1.00 53.94 371 GLY A O 1
ATOM 2951 N N . MET A 1 372 ? 4.615 8.793 -1.737 1.00 48.88 372 MET A N 1
ATOM 2952 C CA . MET A 1 372 ? 6.040 8.460 -1.827 1.00 48.88 372 MET A CA 1
ATOM 2953 C C . MET A 1 372 ? 6.858 9.724 -1.573 1.00 48.88 372 MET A C 1
ATOM 2955 O O . MET A 1 372 ? 6.887 10.621 -2.420 1.00 48.88 372 MET A O 1
ATOM 2959 N N . ASP A 1 373 ? 7.513 9.790 -0.420 1.00 54.09 373 ASP A N 1
ATOM 2960 C CA . ASP A 1 373 ? 8.606 10.728 -0.220 1.00 54.09 373 ASP A CA 1
ATOM 2961 C C . ASP A 1 373 ? 9.834 10.218 -0.999 1.00 54.09 373 ASP A C 1
ATOM 2963 O O . ASP A 1 373 ? 10.002 9.013 -1.219 1.00 54.09 373 ASP A O 1
ATOM 2967 N N . ALA A 1 374 ? 10.709 11.121 -1.438 1.00 51.56 374 ALA A N 1
ATOM 2968 C CA . ALA A 1 374 ? 11.941 10.778 -2.147 1.00 51.56 374 ALA A CA 1
ATOM 2969 C C . ALA A 1 374 ? 12.817 9.802 -1.338 1.00 51.56 374 ALA A C 1
ATOM 2971 O O . ALA A 1 374 ? 13.520 8.982 -1.927 1.00 51.56 374 ALA A O 1
ATOM 2972 N N . SER A 1 375 ? 12.718 9.859 -0.005 1.00 52.47 375 SER A N 1
ATOM 2973 C CA . SER A 1 375 ? 13.359 8.927 0.924 1.00 52.47 375 SER A CA 1
ATOM 2974 C C . SER A 1 375 ? 12.874 7.485 0.735 1.00 52.47 375 SER A C 1
ATOM 2976 O O . SER A 1 375 ? 13.693 6.584 0.611 1.00 52.47 375 SER A O 1
ATOM 2978 N N . GLU A 1 376 ? 11.567 7.250 0.593 1.00 57.19 376 GLU A N 1
ATOM 2979 C CA . GLU A 1 376 ? 11.026 5.897 0.400 1.00 57.19 376 GLU A CA 1
ATOM 2980 C C . GLU A 1 376 ? 11.300 5.353 -1.001 1.00 57.19 376 GLU A C 1
ATOM 2982 O O . GLU A 1 376 ? 11.600 4.171 -1.152 1.00 57.19 376 GLU A O 1
ATOM 2987 N N . LEU A 1 377 ? 11.252 6.200 -2.039 1.00 56.81 377 LEU A N 1
ATOM 2988 C CA . LEU A 1 377 ? 11.699 5.796 -3.375 1.00 56.81 377 LEU A CA 1
ATOM 2989 C C . LEU A 1 377 ? 13.176 5.384 -3.340 1.00 56.81 377 LEU A C 1
ATOM 2991 O O . LEU A 1 377 ? 13.552 4.396 -3.970 1.00 56.81 377 LEU A O 1
ATOM 2995 N N . PHE A 1 378 ? 13.996 6.115 -2.579 1.00 63.81 378 PHE A N 1
ATOM 2996 C CA . PHE A 1 378 ? 15.391 5.770 -2.351 1.00 63.81 378 PHE A CA 1
ATOM 2997 C C . PHE A 1 378 ? 15.528 4.464 -1.563 1.00 63.81 378 PHE A C 1
ATOM 2999 O O . PHE A 1 378 ? 16.331 3.631 -1.961 1.00 63.81 378 PHE A O 1
ATOM 3006 N N . THR A 1 379 ? 14.716 4.217 -0.531 1.00 68.69 379 THR A N 1
ATOM 3007 C CA . THR A 1 379 ? 14.714 2.950 0.220 1.00 68.69 379 THR A CA 1
ATOM 3008 C C . THR A 1 379 ? 14.291 1.768 -0.649 1.00 68.69 379 THR A C 1
ATOM 3010 O O . THR A 1 379 ? 14.950 0.736 -0.634 1.00 68.69 379 THR A O 1
ATOM 3013 N N . VAL A 1 380 ? 13.234 1.906 -1.455 1.00 68.56 380 VAL A N 1
ATOM 3014 C CA . VAL A 1 380 ? 12.775 0.854 -2.378 1.00 68.56 380 VAL A CA 1
ATOM 3015 C C . VAL A 1 380 ? 13.827 0.585 -3.449 1.00 68.56 380 VAL A C 1
ATOM 3017 O O . VAL A 1 380 ? 14.108 -0.576 -3.755 1.00 68.56 380 VAL A O 1
ATOM 3020 N N . ALA A 1 381 ? 14.431 1.635 -4.011 1.00 69.31 381 ALA A N 1
ATOM 3021 C CA . ALA A 1 381 ? 15.531 1.493 -4.956 1.00 69.31 381 ALA A CA 1
ATOM 3022 C C . ALA A 1 381 ? 16.742 0.821 -4.291 1.00 69.31 381 ALA A C 1
ATOM 3024 O O . ALA A 1 381 ? 17.279 -0.131 -4.847 1.00 69.31 381 ALA A O 1
ATOM 3025 N N . HIS A 1 382 ? 17.130 1.252 -3.088 1.00 78.81 382 HIS A N 1
ATOM 3026 C CA . HIS A 1 382 ? 18.241 0.695 -2.314 1.00 78.81 382 HIS A CA 1
ATOM 3027 C C . HIS A 1 382 ? 18.030 -0.785 -1.988 1.00 78.81 382 HIS A C 1
ATOM 3029 O O . HIS A 1 382 ? 18.914 -1.588 -2.278 1.00 78.81 382 HIS A O 1
ATOM 3035 N N . ASP A 1 383 ? 16.849 -1.177 -1.506 1.00 71.50 383 ASP A N 1
ATOM 3036 C CA . ASP A 1 383 ? 16.518 -2.576 -1.202 1.00 71.50 383 ASP A CA 1
ATOM 3037 C C . ASP A 1 383 ? 16.487 -3.443 -2.469 1.00 71.50 383 ASP A C 1
ATOM 3039 O O . ASP A 1 383 ? 17.061 -4.534 -2.510 1.00 71.50 383 ASP A O 1
ATOM 3043 N N . THR A 1 384 ? 15.888 -2.937 -3.552 1.00 75.44 384 THR A N 1
ATOM 3044 C CA . THR A 1 384 ? 15.839 -3.647 -4.842 1.00 75.44 384 THR A CA 1
ATOM 3045 C C . THR A 1 384 ? 17.244 -3.883 -5.396 1.00 75.44 384 THR A C 1
ATOM 3047 O O . THR A 1 384 ? 17.559 -4.983 -5.862 1.00 75.44 384 THR A O 1
ATOM 3050 N N . LEU A 1 385 ? 18.108 -2.870 -5.325 1.00 80.31 385 LEU A N 1
ATOM 3051 C CA . LEU A 1 385 ? 19.490 -2.955 -5.791 1.00 80.31 385 LEU A CA 1
ATOM 3052 C C . LEU A 1 385 ? 20.329 -3.877 -4.919 1.00 80.31 385 LEU A C 1
ATOM 3054 O O . LEU A 1 385 ? 21.023 -4.739 -5.453 1.00 80.31 385 LEU A O 1
ATOM 3058 N N . THR A 1 386 ? 20.200 -3.754 -3.601 1.00 80.00 386 THR A N 1
ATOM 3059 C CA . THR A 1 386 ? 20.857 -4.626 -2.625 1.00 80.00 386 THR A CA 1
ATOM 3060 C C . THR A 1 386 ? 20.509 -6.086 -2.890 1.00 80.00 386 THR A C 1
ATOM 3062 O O . THR A 1 386 ? 21.398 -6.920 -3.057 1.00 80.00 386 THR A O 1
ATOM 3065 N N . ARG A 1 387 ? 19.218 -6.400 -3.035 1.00 78.00 387 ARG A N 1
ATOM 3066 C CA . ARG A 1 387 ? 18.746 -7.760 -3.324 1.00 78.00 387 ARG A CA 1
ATOM 3067 C C . ARG A 1 387 ? 19.291 -8.301 -4.644 1.00 78.00 387 ARG A C 1
ATOM 3069 O O . ARG A 1 387 ? 19.673 -9.467 -4.715 1.00 78.00 387 ARG A O 1
ATOM 3076 N N . THR A 1 388 ? 19.325 -7.465 -5.681 1.00 84.00 388 THR A N 1
ATOM 3077 C CA . THR A 1 388 ? 19.823 -7.857 -7.007 1.00 84.00 388 THR A CA 1
ATOM 3078 C C . THR A 1 388 ? 21.317 -8.170 -6.961 1.00 84.00 388 THR A C 1
ATOM 3080 O O . THR A 1 388 ? 21.734 -9.218 -7.446 1.00 84.00 388 THR A O 1
ATOM 3083 N N . VAL A 1 389 ? 22.116 -7.307 -6.326 1.00 86.00 389 VAL A N 1
ATOM 3084 C CA . VAL A 1 389 ? 23.567 -7.499 -6.190 1.00 86.00 389 VAL A CA 1
ATOM 3085 C C . VAL A 1 389 ? 23.893 -8.749 -5.374 1.00 86.00 389 VAL A C 1
ATOM 3087 O O . VAL A 1 389 ? 24.737 -9.539 -5.791 1.00 86.00 389 VAL A O 1
ATOM 3090 N N . LEU A 1 390 ? 23.201 -8.973 -4.253 1.00 80.00 390 LEU A N 1
ATOM 3091 C CA . LEU A 1 390 ? 23.400 -10.172 -3.434 1.00 80.00 390 LEU A CA 1
ATOM 3092 C C . LEU A 1 390 ? 23.061 -11.455 -4.208 1.00 80.00 390 LEU A C 1
ATOM 3094 O O . LEU A 1 390 ? 23.843 -12.399 -4.181 1.00 80.00 390 LEU A O 1
ATOM 3098 N N . ARG A 1 391 ? 21.963 -11.464 -4.982 1.00 84.62 391 ARG A N 1
ATOM 3099 C CA . ARG A 1 391 ? 21.603 -12.607 -5.843 1.00 84.62 391 ARG A CA 1
ATOM 3100 C C . ARG A 1 391 ? 22.708 -12.935 -6.853 1.00 84.62 391 ARG A C 1
ATOM 3102 O O . ARG A 1 391 ? 23.029 -14.105 -7.037 1.00 84.62 391 ARG A O 1
ATOM 3109 N N . VAL A 1 392 ? 23.271 -11.922 -7.513 1.00 84.12 392 VAL A N 1
ATOM 3110 C CA . VAL A 1 392 ? 24.344 -12.106 -8.509 1.00 84.12 392 VAL A CA 1
ATOM 3111 C C . VAL A 1 392 ? 25.629 -12.609 -7.845 1.00 84.12 392 VAL A C 1
ATOM 3113 O O . VAL A 1 392 ? 26.285 -13.502 -8.379 1.00 84.12 392 VAL A O 1
ATOM 3116 N N . ARG A 1 393 ? 25.956 -12.089 -6.655 1.00 79.94 393 ARG A N 1
ATOM 3117 C CA . ARG A 1 393 ? 27.113 -12.517 -5.856 1.00 79.94 393 ARG A CA 1
ATOM 3118 C C . ARG A 1 393 ? 27.036 -13.996 -5.471 1.00 79.94 393 ARG A C 1
ATOM 3120 O O . ARG A 1 393 ? 28.023 -14.715 -5.615 1.00 79.94 393 ARG A O 1
ATOM 3127 N N . ASP A 1 394 ? 25.870 -14.452 -5.022 1.00 73.62 394 ASP A N 1
ATOM 3128 C CA . ASP A 1 394 ? 25.649 -15.857 -4.663 1.00 73.62 394 ASP A CA 1
ATOM 3129 C C . ASP A 1 394 ? 25.730 -16.773 -5.899 1.00 73.62 394 ASP A C 1
ATOM 3131 O O . ASP A 1 394 ? 26.318 -17.857 -5.847 1.00 73.62 394 ASP A O 1
ATOM 3135 N N . GLY A 1 395 ? 25.205 -16.317 -7.043 1.00 67.06 395 GLY A N 1
ATOM 3136 C CA . GLY A 1 395 ? 25.285 -17.032 -8.321 1.00 67.06 395 GLY A CA 1
ATOM 3137 C C . GLY A 1 395 ? 26.721 -17.241 -8.817 1.00 67.06 395 GLY A C 1
ATOM 3138 O O . GLY A 1 395 ? 27.071 -18.337 -9.262 1.00 67.06 395 GLY A O 1
ATOM 3139 N N . GLU A 1 396 ? 27.593 -16.237 -8.678 1.00 67.81 396 GLU A N 1
ATOM 3140 C CA . GLU A 1 396 ? 29.000 -16.329 -9.092 1.00 67.81 396 GLU A CA 1
ATOM 3141 C C . GLU A 1 396 ? 29.777 -17.388 -8.292 1.00 67.81 396 GLU A C 1
ATOM 3143 O O . GLU A 1 396 ? 30.537 -18.170 -8.875 1.00 67.81 396 GLU A O 1
ATOM 3148 N N . GLN A 1 397 ? 29.540 -17.480 -6.978 1.00 58.88 397 GLN A N 1
ATOM 3149 C CA . GLN A 1 397 ? 30.175 -18.492 -6.123 1.00 58.88 397 GLN A CA 1
ATOM 3150 C C . GLN A 1 397 ? 29.807 -19.922 -6.541 1.00 58.88 397 GLN A C 1
ATOM 3152 O O . GLN A 1 397 ? 30.619 -20.838 -6.403 1.00 58.88 397 GLN A O 1
ATOM 3157 N N . HIS A 1 398 ? 28.605 -20.123 -7.084 1.00 55.25 398 HIS A N 1
ATOM 3158 C CA . HIS A 1 398 ? 28.144 -21.419 -7.581 1.00 55.25 398 HIS A CA 1
ATOM 3159 C C . HIS A 1 398 ? 28.601 -21.725 -9.019 1.00 55.25 398 HIS A C 1
ATOM 3161 O O . HIS A 1 398 ? 28.783 -22.893 -9.368 1.00 55.25 398 HIS A O 1
ATOM 3167 N N . ALA A 1 399 ? 28.837 -20.707 -9.853 1.00 56.41 399 ALA A N 1
ATOM 3168 C CA . ALA A 1 399 ? 29.177 -20.865 -11.271 1.00 56.41 399 ALA A CA 1
ATOM 3169 C C . ALA A 1 399 ? 30.669 -21.135 -11.557 1.00 56.41 399 ALA A C 1
ATOM 3171 O O . ALA A 1 399 ? 31.003 -21.559 -12.671 1.00 56.41 399 ALA A O 1
ATOM 3172 N N . ALA A 1 400 ? 31.558 -20.954 -10.571 1.00 51.66 400 ALA A N 1
ATOM 3173 C CA . ALA A 1 400 ? 33.017 -21.105 -10.686 1.00 51.66 400 ALA A CA 1
ATOM 3174 C C . ALA A 1 400 ? 33.518 -22.504 -11.135 1.00 51.66 400 ALA A C 1
ATOM 3176 O O . ALA A 1 400 ? 34.714 -22.684 -11.359 1.00 51.66 400 ALA A O 1
ATOM 3177 N N . GLY A 1 401 ? 32.624 -23.488 -11.303 1.00 46.28 401 GLY A N 1
ATOM 3178 C CA . GLY A 1 401 ? 32.928 -24.840 -11.793 1.00 46.28 401 GLY A CA 1
ATOM 3179 C C . GLY A 1 401 ? 32.365 -25.209 -13.176 1.00 46.28 401 GLY A C 1
ATOM 3180 O O . GLY A 1 401 ? 32.459 -26.375 -13.554 1.00 46.28 401 GLY A O 1
ATOM 3181 N N . SER A 1 402 ? 31.754 -24.284 -13.929 1.00 52.00 402 SER A N 1
ATOM 3182 C CA . SER A 1 402 ? 31.034 -24.607 -15.179 1.00 52.00 402 SER A CA 1
ATOM 3183 C C . SER A 1 402 ? 31.750 -24.161 -16.468 1.00 52.00 402 SER A C 1
ATOM 3185 O O . SER A 1 402 ? 32.482 -23.174 -16.506 1.00 52.00 402 SER A O 1
ATOM 3187 N N . THR A 1 403 ? 31.569 -24.935 -17.544 1.00 54.62 403 THR A N 1
ATOM 3188 C CA . THR A 1 403 ? 32.237 -24.762 -18.848 1.00 54.62 403 THR A CA 1
ATOM 3189 C C . THR A 1 403 ? 31.848 -23.464 -19.580 1.00 54.62 403 THR A C 1
ATOM 3191 O O . THR A 1 403 ? 30.687 -23.063 -19.528 1.00 54.62 403 THR A O 1
ATOM 3194 N N . PRO A 1 404 ? 32.762 -22.857 -20.367 1.00 54.62 404 PRO A N 1
ATOM 3195 C CA . PRO A 1 404 ? 32.644 -21.482 -20.878 1.00 54.62 404 PRO A CA 1
ATOM 3196 C C . PRO A 1 404 ? 31.570 -21.219 -21.952 1.00 54.62 404 PRO A C 1
ATOM 3198 O O . PRO A 1 404 ? 31.401 -20.067 -22.343 1.00 54.62 404 PRO A O 1
ATOM 3201 N N . LEU A 1 405 ? 30.837 -22.230 -22.434 1.00 63.00 405 LEU A N 1
ATOM 3202 C CA . LEU A 1 405 ? 29.771 -22.050 -23.430 1.00 63.00 405 LEU A CA 1
ATOM 3203 C C . LEU A 1 405 ? 28.534 -22.900 -23.083 1.00 63.00 405 LEU A C 1
ATOM 3205 O O . LEU A 1 405 ? 28.237 -23.905 -23.725 1.00 63.00 405 LEU A O 1
ATOM 3209 N N . GLY A 1 406 ? 27.844 -22.519 -22.008 1.00 78.00 406 GLY A N 1
ATOM 3210 C CA . GLY A 1 406 ? 26.570 -23.123 -21.609 1.00 78.00 406 GLY A CA 1
ATOM 3211 C C . GLY A 1 406 ? 25.407 -22.750 -22.540 1.00 78.00 406 GLY A C 1
ATOM 3212 O O . GLY A 1 406 ? 25.513 -21.844 -23.369 1.00 78.00 406 GLY A O 1
ATOM 3213 N N . SER A 1 407 ? 24.266 -23.425 -22.374 1.00 85.81 407 SER A N 1
ATOM 3214 C CA . SER A 1 407 ? 23.026 -23.148 -23.120 1.00 85.81 407 SER A CA 1
ATOM 3215 C C . SER A 1 407 ? 22.565 -21.691 -22.999 1.00 85.81 407 SER A C 1
ATOM 3217 O O . SER A 1 407 ? 22.071 -21.126 -23.974 1.00 85.81 407 SER A O 1
ATOM 3219 N N . ASP A 1 408 ? 22.790 -21.068 -21.839 1.00 89.38 408 ASP A N 1
ATOM 3220 C CA . ASP A 1 408 ? 22.452 -19.665 -21.577 1.00 89.38 408 ASP A CA 1
ATOM 3221 C C . ASP A 1 408 ? 23.234 -18.692 -22.480 1.00 89.38 408 ASP A C 1
ATOM 3223 O O . ASP A 1 408 ? 22.660 -17.785 -23.079 1.00 89.38 408 ASP A O 1
ATOM 3227 N N . ALA A 1 409 ? 24.533 -18.938 -22.692 1.00 91.25 409 ALA A N 1
ATOM 3228 C CA . ALA A 1 409 ? 25.358 -18.118 -23.580 1.00 91.25 409 ALA A CA 1
ATOM 3229 C C . ALA A 1 409 ? 24.877 -18.186 -25.039 1.00 91.25 409 ALA A C 1
ATOM 3231 O O . ALA A 1 409 ? 24.822 -17.167 -25.730 1.00 91.25 409 ALA A O 1
ATOM 3232 N N . ILE A 1 410 ? 24.486 -19.377 -25.502 1.00 92.50 410 ILE A N 1
ATOM 3233 C CA . ILE A 1 410 ? 23.954 -19.581 -26.857 1.00 92.50 410 ILE A CA 1
ATOM 3234 C C . ILE A 1 410 ? 22.628 -18.834 -27.021 1.00 92.50 410 ILE A C 1
ATOM 3236 O O . ILE A 1 410 ? 22.440 -18.119 -28.009 1.00 92.50 410 ILE A O 1
ATOM 3240 N N . GLN A 1 411 ? 21.731 -18.960 -26.041 1.00 92.94 411 GLN A N 1
ATOM 3241 C CA . GLN A 1 411 ? 20.459 -18.246 -26.026 1.00 92.94 411 GLN A CA 1
ATOM 3242 C C . GLN A 1 411 ? 20.674 -16.730 -26.052 1.00 92.94 411 GLN A C 1
ATOM 3244 O O . GLN A 1 411 ? 20.083 -16.049 -26.887 1.00 92.94 411 GLN A O 1
ATOM 3249 N N . ALA A 1 412 ? 21.561 -16.198 -25.211 1.00 94.50 412 ALA A N 1
ATOM 3250 C CA . ALA A 1 412 ? 21.851 -14.771 -25.145 1.00 94.50 412 ALA A CA 1
ATOM 3251 C C . ALA A 1 412 ? 22.362 -14.205 -26.482 1.00 94.50 412 ALA A C 1
ATOM 3253 O O . ALA A 1 412 ? 21.893 -13.160 -26.937 1.00 94.50 412 ALA A O 1
ATOM 3254 N N . VAL A 1 413 ? 23.276 -14.914 -27.155 1.00 95.00 413 VAL A N 1
ATOM 3255 C CA . VAL A 1 413 ? 23.788 -14.515 -28.478 1.00 95.00 413 VAL A CA 1
ATOM 3256 C C . VAL A 1 413 ? 22.692 -14.576 -29.546 1.00 95.00 413 VAL A C 1
ATOM 3258 O O . VAL A 1 413 ? 22.583 -13.665 -30.369 1.00 95.00 413 VAL A O 1
ATOM 3261 N N . ALA A 1 414 ? 21.845 -15.610 -29.524 1.00 93.56 414 ALA A N 1
ATOM 3262 C CA . ALA A 1 414 ? 20.720 -15.723 -30.450 1.00 93.56 414 ALA A CA 1
ATOM 3263 C C . ALA A 1 414 ? 19.716 -14.571 -30.269 1.00 93.56 414 ALA A C 1
ATOM 3265 O O . ALA A 1 414 ? 19.300 -13.954 -31.253 1.00 93.56 414 ALA A O 1
ATOM 3266 N N . LEU A 1 415 ? 19.380 -14.235 -29.019 1.00 93.56 415 LEU A N 1
ATOM 3267 C CA . LEU A 1 415 ? 18.517 -13.102 -28.679 1.00 93.56 415 LEU A CA 1
ATOM 3268 C C . LEU A 1 415 ? 19.114 -11.771 -29.153 1.00 93.56 415 LEU A C 1
ATOM 3270 O O . LEU A 1 415 ? 18.408 -10.956 -29.751 1.00 93.56 415 LEU A O 1
ATOM 3274 N N . LEU A 1 416 ? 20.417 -11.572 -28.941 1.00 94.56 416 LEU A N 1
ATOM 3275 C CA . LEU A 1 416 ? 21.126 -10.369 -29.371 1.00 94.56 416 LEU A CA 1
ATOM 3276 C C . LEU A 1 416 ? 21.025 -10.173 -30.889 1.00 94.56 416 LEU A C 1
ATOM 3278 O O . LEU A 1 416 ? 20.694 -9.086 -31.361 1.00 94.56 416 LEU A O 1
ATOM 3282 N N . PHE A 1 417 ? 21.257 -11.223 -31.677 1.00 92.62 417 PHE A N 1
ATOM 3283 C CA . PHE A 1 417 ? 21.165 -11.118 -33.133 1.00 92.62 417 PHE A CA 1
ATOM 3284 C C . PHE A 1 417 ? 19.723 -10.992 -33.634 1.00 92.62 417 PHE A C 1
ATOM 3286 O O . PHE A 1 417 ? 19.487 -10.234 -34.578 1.00 92.62 417 PHE A O 1
ATOM 3293 N N . ALA A 1 418 ? 18.746 -11.625 -32.979 1.00 90.19 418 ALA A N 1
ATOM 3294 C CA . ALA A 1 418 ? 17.330 -11.482 -33.327 1.00 90.19 418 ALA A CA 1
ATOM 3295 C C . ALA A 1 418 ? 16.853 -10.018 -33.263 1.00 90.19 418 ALA A C 1
ATOM 3297 O O . ALA A 1 418 ? 16.073 -9.575 -34.108 1.00 90.19 418 ALA A O 1
ATOM 3298 N N . ILE A 1 419 ? 17.385 -9.227 -32.330 1.00 89.44 419 ILE A N 1
ATOM 3299 C CA . ILE A 1 419 ? 17.051 -7.802 -32.192 1.00 89.44 419 ILE A CA 1
ATOM 3300 C C . ILE A 1 419 ? 17.476 -6.965 -33.395 1.00 89.44 419 ILE A C 1
ATOM 3302 O O . ILE A 1 419 ? 16.816 -5.978 -33.712 1.00 89.44 419 ILE A O 1
ATOM 3306 N N . THR A 1 420 ? 18.523 -7.367 -34.118 1.00 83.00 420 THR A N 1
ATOM 3307 C CA . THR A 1 420 ? 18.911 -6.675 -35.359 1.00 83.00 420 THR A CA 1
ATOM 3308 C C . THR A 1 420 ? 17.948 -6.937 -36.515 1.00 83.00 420 THR A C 1
ATOM 3310 O O . THR A 1 420 ? 17.919 -6.156 -37.464 1.00 83.00 420 THR A O 1
ATOM 3313 N N . LEU A 1 421 ? 17.138 -8.000 -36.444 1.00 85.12 421 LEU A N 1
ATOM 3314 C CA . LEU A 1 421 ? 16.219 -8.395 -37.512 1.00 85.12 421 LEU A CA 1
ATOM 3315 C C . LEU A 1 421 ? 14.883 -7.650 -37.439 1.00 85.12 421 LEU A C 1
ATOM 3317 O O . LEU A 1 421 ? 14.311 -7.322 -38.477 1.00 85.12 421 LEU A O 1
ATOM 3321 N N . LEU A 1 422 ? 14.389 -7.345 -36.237 1.00 81.31 422 LEU A N 1
ATOM 3322 C CA . LEU A 1 422 ? 13.085 -6.698 -36.057 1.00 81.31 422 LEU A CA 1
ATOM 3323 C C . LEU A 1 422 ? 12.961 -5.351 -36.808 1.00 81.31 422 LEU A C 1
ATOM 3325 O O . LEU A 1 422 ? 11.978 -5.171 -37.529 1.00 81.31 422 LEU A O 1
ATOM 3329 N N . PRO A 1 423 ? 13.938 -4.424 -36.749 1.00 82.38 423 PRO A N 1
ATOM 3330 C CA . PRO A 1 423 ? 13.854 -3.156 -37.480 1.00 82.38 423 PRO A CA 1
ATOM 3331 C C . PRO A 1 423 ? 13.877 -3.346 -38.998 1.00 82.38 423 PRO A C 1
ATOM 3333 O O . PRO A 1 423 ? 13.227 -2.599 -39.727 1.00 82.38 423 PRO A O 1
ATOM 3336 N N . VAL A 1 424 ? 14.579 -4.379 -39.476 1.00 82.88 424 VAL A N 1
ATOM 3337 C CA . VAL A 1 424 ? 14.630 -4.746 -40.897 1.00 82.88 424 VAL A CA 1
ATOM 3338 C C . VAL A 1 424 ? 13.258 -5.223 -41.371 1.00 82.88 424 VAL A C 1
ATOM 3340 O O . VAL A 1 424 ? 12.786 -4.784 -42.419 1.00 82.88 424 VAL A O 1
ATOM 3343 N N . LEU A 1 425 ? 12.589 -6.068 -40.580 1.00 83.38 425 LEU A N 1
ATOM 3344 C CA . LEU A 1 425 ? 11.251 -6.585 -40.884 1.00 83.38 425 LEU A CA 1
AT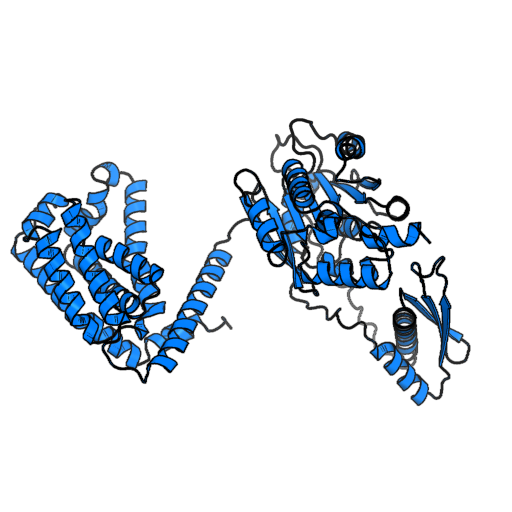OM 3345 C C . LEU A 1 425 ? 10.200 -5.471 -40.930 1.00 83.38 425 LEU A C 1
ATOM 3347 O O . LEU A 1 425 ? 9.374 -5.440 -41.840 1.00 83.38 425 LEU A O 1
ATOM 3351 N N . VAL A 1 426 ? 10.265 -4.529 -39.987 1.00 81.81 426 VAL A N 1
ATOM 3352 C CA . VAL A 1 426 ? 9.330 -3.392 -39.902 1.00 81.81 426 VAL A CA 1
ATOM 3353 C C . VAL A 1 426 ? 9.751 -2.232 -40.824 1.00 81.81 426 VAL A C 1
ATOM 3355 O O . VAL A 1 426 ? 9.015 -1.264 -40.986 1.00 81.81 426 VAL A O 1
ATOM 3358 N N . ARG A 1 427 ? 10.911 -2.335 -41.492 1.00 80.38 427 ARG A N 1
ATOM 3359 C CA . ARG A 1 427 ? 11.507 -1.306 -42.367 1.00 80.38 427 ARG A CA 1
ATOM 3360 C C . ARG A 1 427 ? 11.705 0.045 -41.671 1.00 80.38 427 ARG A C 1
ATOM 3362 O O . ARG A 1 427 ? 11.526 1.099 -42.279 1.00 80.38 427 ARG A O 1
ATOM 3369 N N . VAL A 1 428 ? 12.110 0.013 -40.404 1.00 78.06 428 VAL A N 1
ATOM 3370 C CA . VAL A 1 428 ? 12.394 1.207 -39.598 1.00 78.06 428 VAL A CA 1
ATOM 3371 C C . VAL A 1 428 ? 13.882 1.266 -39.282 1.00 78.06 428 VAL A C 1
ATOM 3373 O O . VAL A 1 428 ? 14.492 0.276 -38.882 1.00 78.06 428 VAL A O 1
ATOM 3376 N N . ARG A 1 429 ? 14.476 2.452 -39.428 1.00 75.94 429 ARG A N 1
ATOM 3377 C CA . ARG A 1 429 ? 15.838 2.719 -38.957 1.00 75.94 429 ARG A CA 1
ATOM 3378 C C . ARG A 1 429 ? 15.774 3.099 -37.485 1.00 75.94 429 ARG A C 1
ATOM 3380 O O . ARG A 1 429 ? 15.117 4.078 -37.140 1.00 75.94 429 ARG A O 1
ATOM 3387 N N . ILE A 1 430 ? 16.458 2.345 -36.631 1.00 76.06 430 ILE A N 1
ATOM 3388 C CA . ILE A 1 430 ? 16.540 2.643 -35.198 1.00 76.06 430 ILE A CA 1
ATOM 3389 C C . ILE A 1 430 ? 17.989 2.803 -34.753 1.00 76.06 430 ILE A C 1
ATOM 3391 O O . ILE A 1 430 ? 18.897 2.157 -35.282 1.00 76.06 430 ILE A O 1
ATOM 3395 N N . LEU A 1 431 ? 18.199 3.672 -33.764 1.00 80.88 431 LEU A N 1
ATOM 3396 C CA . LEU A 1 431 ? 19.514 3.893 -33.173 1.00 80.88 431 LEU A CA 1
ATOM 3397 C C . LEU A 1 431 ? 20.006 2.623 -32.462 1.00 80.88 431 LEU A C 1
ATOM 3399 O O . LEU A 1 431 ? 19.210 1.869 -31.896 1.00 80.88 431 LEU A O 1
ATOM 3403 N N . TYR A 1 432 ? 21.324 2.428 -32.446 1.00 86.69 432 TYR A N 1
ATOM 3404 C CA . TYR A 1 432 ? 21.984 1.333 -31.735 1.00 86.69 432 TYR A CA 1
ATOM 3405 C C . TYR A 1 432 ? 21.524 1.232 -30.268 1.00 86.69 432 TYR A C 1
ATOM 3407 O O . TYR A 1 432 ? 21.181 0.147 -29.801 1.00 86.69 432 TYR A O 1
ATOM 3415 N N . THR A 1 433 ? 21.393 2.373 -29.575 1.00 89.50 433 THR A N 1
ATOM 3416 C CA . THR A 1 433 ? 20.897 2.437 -28.191 1.00 89.50 433 THR A CA 1
ATOM 3417 C C . THR A 1 433 ? 19.502 1.828 -28.029 1.00 89.50 433 THR A C 1
ATOM 3419 O O . THR A 1 433 ? 19.261 1.133 -27.051 1.00 89.50 433 THR A O 1
ATOM 3422 N N . PHE A 1 434 ? 18.579 2.007 -28.980 1.00 88.00 434 PHE A N 1
ATOM 3423 C CA . PHE A 1 434 ? 17.233 1.424 -28.867 1.00 88.00 434 PHE A CA 1
ATOM 3424 C C . PHE A 1 434 ? 17.229 -0.092 -29.059 1.00 88.00 434 PHE A C 1
ATOM 3426 O O . PHE A 1 434 ? 16.471 -0.789 -28.386 1.00 88.00 434 PHE A O 1
ATOM 3433 N N . CYS A 1 435 ? 18.106 -0.611 -29.925 1.00 91.00 435 CYS A N 1
ATOM 3434 C CA . CYS A 1 435 ? 18.319 -2.053 -30.027 1.00 91.00 435 CYS A CA 1
ATOM 3435 C C . CYS A 1 435 ? 18.805 -2.610 -28.681 1.00 91.00 435 CYS A C 1
ATOM 3437 O O . CYS A 1 435 ? 18.284 -3.607 -28.188 1.00 91.00 435 CYS A O 1
ATOM 3439 N N . TRP A 1 436 ? 19.761 -1.921 -28.055 1.00 95.31 436 TRP A N 1
ATOM 3440 C CA . TRP A 1 436 ? 20.278 -2.289 -26.741 1.00 95.31 436 TRP A CA 1
ATOM 3441 C C . TRP A 1 436 ? 19.226 -2.197 -25.626 1.00 95.31 436 TRP A C 1
ATOM 3443 O O . TRP A 1 436 ? 19.179 -3.092 -24.785 1.00 95.31 436 TRP A O 1
ATOM 3453 N N . VAL A 1 437 ? 18.337 -1.197 -25.635 1.00 94.56 437 VAL A N 1
ATOM 3454 C CA . VAL A 1 437 ? 17.216 -1.124 -24.676 1.00 94.56 437 VAL A CA 1
ATOM 3455 C C . VAL A 1 437 ? 16.319 -2.350 -24.814 1.00 94.56 437 VAL A C 1
ATOM 3457 O O . VAL A 1 437 ? 16.042 -3.016 -23.820 1.00 94.56 437 VAL A O 1
ATOM 3460 N N . GLY A 1 438 ? 15.915 -2.690 -26.042 1.00 93.69 438 GLY A N 1
ATOM 3461 C CA . GLY A 1 438 ? 15.118 -3.892 -26.300 1.00 93.69 438 GLY A CA 1
ATOM 3462 C C . GLY A 1 438 ? 15.817 -5.168 -25.822 1.00 93.69 438 GLY A C 1
ATOM 3463 O O . GLY A 1 438 ? 15.183 -6.028 -25.214 1.00 93.69 438 GLY A O 1
ATOM 3464 N N . PHE A 1 439 ? 17.135 -5.260 -26.023 1.00 96.06 439 PHE A N 1
ATOM 3465 C CA . PHE A 1 439 ? 17.937 -6.401 -25.574 1.00 96.06 439 PHE A CA 1
ATOM 3466 C C . PHE A 1 439 ? 18.017 -6.486 -24.060 1.00 96.06 439 PHE A C 1
ATOM 3468 O O . PHE A 1 439 ? 17.817 -7.554 -23.494 1.00 96.06 439 PHE A O 1
ATOM 3475 N N . THR A 1 440 ? 18.240 -5.354 -23.402 1.00 96.50 440 THR A N 1
ATOM 3476 C CA . THR A 1 440 ? 18.309 -5.258 -21.944 1.00 96.50 440 THR A CA 1
ATOM 3477 C C . THR A 1 440 ? 16.990 -5.674 -21.304 1.00 96.50 440 THR A C 1
ATOM 3479 O O . THR A 1 440 ? 16.992 -6.419 -20.326 1.00 96.50 440 THR A O 1
ATOM 3482 N N . VAL A 1 441 ? 15.854 -5.249 -21.867 1.00 95.31 441 VAL A N 1
ATOM 3483 C CA . VAL A 1 441 ? 14.529 -5.684 -21.401 1.00 95.31 441 VAL A CA 1
ATOM 3484 C C . VAL A 1 441 ? 14.379 -7.194 -21.561 1.00 95.31 441 VAL A C 1
ATOM 3486 O O . VAL A 1 441 ? 13.980 -7.873 -20.618 1.00 95.31 441 VAL A O 1
ATOM 3489 N N . LEU A 1 442 ? 14.747 -7.739 -22.721 1.00 93.50 442 LEU A N 1
ATOM 3490 C CA . LEU A 1 442 ? 14.626 -9.170 -22.978 1.00 93.50 442 LEU A CA 1
ATOM 3491 C C . LEU A 1 442 ? 15.559 -10.005 -22.090 1.00 93.50 442 LEU A C 1
ATOM 3493 O O . LEU A 1 442 ? 15.165 -11.080 -21.649 1.00 93.50 442 LEU A O 1
ATOM 3497 N N . ALA A 1 443 ? 16.748 -9.495 -21.766 1.00 94.31 443 ALA A N 1
ATOM 3498 C CA . ALA A 1 443 ? 17.679 -10.115 -20.827 1.00 94.31 443 ALA A CA 1
ATOM 3499 C C . ALA A 1 443 ? 17.069 -10.251 -19.421 1.00 94.31 443 ALA A C 1
ATOM 3501 O O . ALA A 1 443 ? 17.184 -11.310 -18.812 1.00 94.31 443 ALA A O 1
ATOM 3502 N N . HIS A 1 444 ? 16.347 -9.228 -18.943 1.00 91.50 444 HIS A N 1
ATOM 3503 C CA . HIS A 1 444 ? 15.631 -9.295 -17.663 1.00 91.50 444 HIS A CA 1
ATOM 3504 C C . HIS A 1 444 ? 14.430 -10.243 -17.724 1.00 91.50 444 HIS A C 1
ATOM 3506 O O . HIS A 1 444 ? 14.248 -11.049 -16.821 1.00 91.50 444 HIS A O 1
ATOM 3512 N N . VAL A 1 445 ? 13.629 -10.182 -18.795 1.00 91.50 445 VAL A N 1
ATOM 3513 C CA . VAL A 1 445 ? 12.450 -11.055 -18.970 1.00 91.50 445 VAL A CA 1
ATOM 3514 C C . VAL A 1 445 ? 12.841 -12.529 -19.059 1.00 91.50 445 VAL A C 1
ATOM 3516 O O . VAL A 1 445 ? 12.098 -13.392 -18.606 1.00 91.50 445 VAL A O 1
ATOM 3519 N N . THR A 1 446 ? 13.994 -12.825 -19.658 1.00 88.69 446 THR A N 1
ATOM 3520 C CA . THR A 1 446 ? 14.494 -14.199 -19.802 1.00 88.69 446 THR A CA 1
ATOM 3521 C C . THR A 1 446 ? 15.339 -14.662 -18.619 1.00 88.69 446 THR A C 1
ATOM 3523 O O . THR A 1 446 ? 15.752 -15.817 -18.617 1.00 88.69 446 THR A O 1
ATOM 3526 N N . GLU A 1 447 ? 15.596 -13.786 -17.639 1.00 89.38 447 GLU A N 1
ATOM 3527 C CA . GLU A 1 447 ? 16.499 -14.021 -16.503 1.00 89.38 447 GLU A CA 1
ATOM 3528 C C . GLU A 1 447 ? 17.864 -14.618 -16.917 1.00 89.38 447 GLU A C 1
ATOM 3530 O O . GLU A 1 447 ? 18.466 -15.395 -16.181 1.00 89.38 447 GLU A O 1
ATOM 3535 N N . SER A 1 448 ? 18.355 -14.265 -18.111 1.00 91.69 448 SER A N 1
ATOM 3536 C CA . SER A 1 448 ? 19.597 -14.808 -18.671 1.00 91.69 448 SER A CA 1
ATOM 3537 C C . SER A 1 448 ? 20.805 -14.016 -18.175 1.00 91.69 448 SER A C 1
ATOM 3539 O O . SER A 1 448 ? 20.983 -12.845 -18.523 1.00 91.69 448 SER A O 1
ATOM 3541 N N . GLU A 1 449 ? 21.671 -14.659 -17.392 1.00 92.44 449 GLU A N 1
ATOM 3542 C CA . GLU A 1 449 ? 22.881 -14.035 -16.847 1.00 92.44 449 GLU A CA 1
ATOM 3543 C C . GLU A 1 449 ? 23.870 -13.648 -17.952 1.00 92.44 449 GLU A C 1
ATOM 3545 O O . GLU A 1 449 ? 24.439 -12.552 -17.927 1.00 92.44 449 GLU A O 1
ATOM 3550 N N . ALA A 1 450 ? 24.031 -14.492 -18.977 1.00 93.06 450 ALA A N 1
ATOM 3551 C CA . ALA A 1 450 ? 24.858 -14.173 -20.134 1.00 93.06 450 ALA A CA 1
ATOM 3552 C C . ALA A 1 450 ? 24.305 -12.972 -20.920 1.00 93.06 450 ALA A C 1
ATOM 3554 O O . ALA A 1 450 ? 25.082 -12.125 -21.375 1.00 93.06 450 ALA A O 1
ATOM 3555 N N . ALA A 1 451 ? 22.979 -12.858 -21.063 1.00 95.75 451 ALA A N 1
ATOM 3556 C CA . ALA A 1 451 ? 22.355 -11.713 -21.723 1.00 95.75 451 ALA A CA 1
ATOM 3557 C C . ALA A 1 451 ? 22.497 -10.429 -20.894 1.00 95.75 451 ALA A C 1
ATOM 3559 O O . ALA A 1 451 ? 22.781 -9.373 -21.458 1.00 95.75 451 ALA A O 1
ATOM 3560 N N . LEU A 1 452 ? 22.371 -10.514 -19.566 1.00 96.44 452 LEU A N 1
ATOM 3561 C CA . LEU A 1 452 ? 22.595 -9.391 -18.651 1.00 96.44 452 LEU A CA 1
ATOM 3562 C C . LEU A 1 452 ? 24.061 -8.930 -18.666 1.00 96.44 452 LEU A C 1
ATOM 3564 O O . LEU A 1 452 ? 24.319 -7.727 -18.710 1.00 96.44 452 LEU A O 1
ATOM 3568 N N . GLY A 1 453 ? 25.029 -9.850 -18.723 1.00 96.06 453 GLY A N 1
ATOM 3569 C CA . GLY A 1 453 ? 26.448 -9.516 -18.897 1.00 96.06 453 GLY A CA 1
ATOM 3570 C C . GLY A 1 453 ? 26.734 -8.810 -20.231 1.00 96.06 453 GLY A C 1
ATOM 3571 O O . GLY A 1 453 ? 27.399 -7.769 -20.257 1.00 96.06 453 GLY A O 1
ATOM 3572 N N . LEU A 1 454 ? 26.169 -9.310 -21.338 1.00 96.62 454 LEU A N 1
ATOM 3573 C CA . LEU A 1 454 ? 26.246 -8.655 -22.653 1.00 96.62 454 LEU A CA 1
ATOM 3574 C C . LEU A 1 454 ? 25.622 -7.251 -22.620 1.00 96.62 454 LEU A C 1
ATOM 3576 O O . LEU A 1 454 ? 26.238 -6.292 -23.089 1.00 96.62 454 LEU A O 1
ATOM 3580 N N . ALA A 1 455 ? 24.429 -7.116 -22.032 1.00 97.69 455 ALA A N 1
ATOM 3581 C CA . ALA A 1 455 ? 23.716 -5.848 -21.915 1.00 97.69 455 ALA A CA 1
ATOM 3582 C C . ALA A 1 455 ? 24.504 -4.826 -21.085 1.00 97.69 455 ALA A C 1
ATOM 3584 O O . ALA A 1 455 ? 24.599 -3.667 -21.486 1.00 97.69 455 ALA A O 1
ATOM 3585 N N . THR A 1 456 ? 25.126 -5.249 -19.984 1.00 97.75 456 THR A N 1
ATOM 3586 C CA . THR A 1 456 ? 25.984 -4.399 -19.145 1.00 97.75 456 THR A CA 1
ATOM 3587 C C . THR A 1 456 ? 27.184 -3.870 -19.918 1.00 97.75 456 THR A C 1
ATOM 3589 O O . THR A 1 456 ? 27.423 -2.662 -19.948 1.00 97.75 456 THR A O 1
ATOM 3592 N N . SER A 1 457 ? 27.913 -4.754 -20.606 1.00 96.88 457 SER A N 1
ATOM 3593 C CA . SER A 1 457 ? 29.089 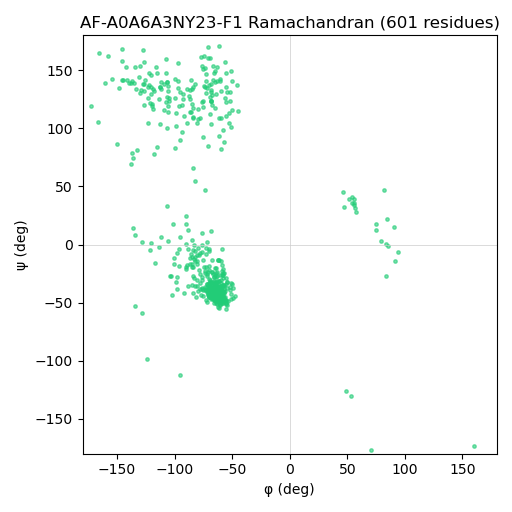-4.355 -21.382 1.00 96.88 457 SER A CA 1
ATOM 3594 C C . SER A 1 457 ? 28.721 -3.405 -22.526 1.00 96.88 457 SER A C 1
ATOM 3596 O O . SER A 1 457 ? 29.336 -2.349 -22.671 1.00 96.88 457 SER A O 1
ATOM 3598 N N . MET A 1 458 ? 27.664 -3.719 -23.282 1.00 96.88 458 MET A N 1
ATOM 3599 C CA . MET A 1 458 ? 27.153 -2.849 -24.346 1.00 96.88 458 MET A CA 1
ATOM 3600 C C . MET A 1 458 ? 26.635 -1.509 -23.813 1.00 96.88 458 MET A C 1
ATOM 3602 O O . MET A 1 458 ? 26.821 -0.480 -24.454 1.00 96.88 458 MET A O 1
ATOM 3606 N N . GLY A 1 459 ? 26.004 -1.491 -22.638 1.00 97.00 459 GLY A N 1
ATOM 3607 C CA . GLY A 1 459 ? 25.535 -0.257 -22.010 1.00 97.00 459 GLY A CA 1
ATOM 3608 C C . GLY A 1 459 ? 26.691 0.696 -21.722 1.00 97.00 459 GLY A C 1
ATOM 3609 O O . GLY A 1 459 ? 26.609 1.886 -22.030 1.00 97.00 459 GLY A O 1
ATOM 3610 N N . LEU A 1 460 ? 27.804 0.168 -21.206 1.00 97.06 460 LEU A N 1
ATOM 3611 C CA . LEU A 1 460 ? 29.019 0.944 -20.967 1.00 97.06 460 LEU A CA 1
ATOM 3612 C C . LEU A 1 460 ? 29.677 1.416 -22.272 1.00 97.06 460 LEU A C 1
ATOM 3614 O O . LEU A 1 460 ? 30.134 2.558 -22.331 1.00 97.06 460 LEU A O 1
ATOM 3618 N N . THR A 1 461 ? 29.697 0.604 -23.338 1.00 95.56 461 THR A N 1
ATOM 3619 C CA . THR A 1 461 ? 30.227 1.057 -24.641 1.00 95.56 461 THR A CA 1
ATOM 3620 C C . THR A 1 461 ? 29.371 2.160 -25.253 1.00 95.56 461 THR A C 1
ATOM 3622 O O . THR A 1 461 ? 29.918 3.128 -25.783 1.00 95.56 461 THR A O 1
ATOM 3625 N N . ILE A 1 462 ? 28.045 2.066 -25.124 1.00 94.50 462 ILE A N 1
ATOM 3626 C CA . ILE A 1 462 ? 27.096 3.102 -25.546 1.00 94.50 462 ILE A CA 1
ATOM 3627 C C . ILE A 1 462 ? 27.326 4.391 -24.764 1.00 94.50 462 ILE A C 1
ATOM 3629 O O . ILE A 1 462 ? 27.454 5.447 -25.380 1.00 94.50 462 ILE A O 1
ATOM 3633 N N . MET A 1 463 ? 27.425 4.313 -23.433 1.00 95.69 463 MET A N 1
ATOM 3634 C CA . MET A 1 463 ? 27.713 5.465 -22.575 1.00 95.69 463 MET A CA 1
ATOM 3635 C C . MET A 1 463 ? 29.013 6.153 -23.007 1.00 95.69 463 MET A C 1
ATOM 3637 O O . MET A 1 463 ? 29.023 7.356 -23.274 1.00 95.69 463 MET A O 1
ATOM 3641 N N . MET A 1 464 ? 30.099 5.389 -23.152 1.00 94.81 464 MET A N 1
ATOM 3642 C CA . MET A 1 464 ? 31.395 5.922 -23.576 1.00 94.81 464 MET A CA 1
ATOM 3643 C C . MET A 1 464 ? 31.329 6.533 -24.980 1.00 94.81 464 MET A C 1
ATOM 3645 O O . MET A 1 464 ? 31.798 7.650 -25.183 1.00 94.81 464 MET A O 1
ATOM 3649 N N . GLY A 1 465 ? 30.701 5.858 -25.945 1.00 92.31 465 GLY A N 1
ATOM 3650 C CA . GLY A 1 465 ? 30.525 6.372 -27.306 1.00 92.31 465 GLY A CA 1
ATOM 3651 C C . GLY A 1 465 ? 29.735 7.681 -27.345 1.00 92.31 465 GLY A C 1
ATOM 3652 O O . GLY A 1 465 ? 30.134 8.637 -28.014 1.00 92.31 465 GLY A O 1
ATOM 3653 N N . TRP A 1 466 ? 28.647 7.746 -26.584 1.00 92.19 466 TRP A N 1
ATOM 3654 C CA . TRP A 1 466 ? 27.748 8.890 -26.518 1.00 92.19 466 TRP A CA 1
ATOM 3655 C C . TRP A 1 466 ? 28.407 10.130 -25.897 1.00 92.19 466 TRP A C 1
ATOM 3657 O O . TRP A 1 466 ? 28.346 11.224 -26.467 1.00 92.19 466 TRP A O 1
ATOM 3667 N N . TYR A 1 467 ? 29.114 9.971 -24.775 1.00 92.25 467 TYR A N 1
ATOM 3668 C CA . TYR A 1 467 ? 29.814 11.086 -24.132 1.00 92.25 467 TYR A CA 1
ATOM 3669 C C . TYR A 1 467 ? 31.110 11.477 -24.850 1.00 92.25 467 TYR A C 1
ATOM 3671 O O . TYR A 1 467 ? 31.458 12.660 -24.863 1.00 92.25 467 TYR A O 1
ATOM 3679 N N . SER A 1 468 ? 31.768 10.549 -25.547 1.00 92.81 468 SER A N 1
ATOM 3680 C CA . SER A 1 468 ? 32.860 10.882 -26.467 1.00 92.81 468 SER A CA 1
ATOM 3681 C C . SER A 1 468 ? 32.371 11.710 -27.650 1.00 92.81 468 SER A C 1
ATOM 3683 O O . SER A 1 468 ? 33.018 12.693 -28.007 1.00 92.81 468 SER A O 1
ATOM 3685 N N . LEU A 1 469 ? 31.197 11.403 -28.215 1.00 90.38 469 LEU A N 1
ATOM 3686 C CA . LEU A 1 469 ? 30.579 12.251 -29.238 1.00 90.38 469 LEU A CA 1
ATOM 3687 C C . LEU A 1 469 ? 30.259 13.649 -28.691 1.00 90.38 469 LEU A C 1
ATOM 3689 O O . LEU A 1 469 ? 30.540 14.642 -29.357 1.00 90.38 469 LEU A O 1
ATOM 3693 N N . ARG A 1 470 ? 29.735 13.744 -27.463 1.00 90.75 470 ARG A N 1
ATOM 3694 C CA . ARG A 1 470 ? 29.485 15.030 -26.790 1.00 90.75 470 ARG A CA 1
ATOM 3695 C C . ARG A 1 470 ? 30.753 15.870 -26.630 1.00 90.75 470 ARG A C 1
ATOM 3697 O O . ARG A 1 470 ? 30.682 17.089 -26.780 1.00 90.75 470 ARG A O 1
ATOM 3704 N N . ALA A 1 471 ? 31.874 15.230 -26.297 1.00 90.69 471 ALA A N 1
ATOM 3705 C CA . ALA A 1 471 ? 33.160 15.888 -26.092 1.00 90.69 471 ALA A CA 1
ATOM 3706 C C . ALA A 1 471 ? 33.820 16.310 -27.414 1.00 90.69 471 ALA A C 1
ATOM 3708 O O . ALA A 1 471 ? 34.318 17.428 -27.520 1.00 90.69 471 ALA A O 1
ATOM 3709 N N . LEU A 1 472 ? 33.802 15.433 -28.421 1.00 89.50 472 LEU A N 1
ATOM 3710 C CA . LEU A 1 472 ? 34.451 15.657 -29.714 1.00 89.50 472 LEU A CA 1
ATOM 3711 C C . LEU A 1 472 ? 33.649 16.595 -30.622 1.00 89.50 472 LEU A C 1
ATOM 3713 O O . LEU A 1 472 ? 34.234 17.404 -31.337 1.00 89.50 472 LEU A O 1
ATOM 3717 N N . ASP A 1 473 ? 32.317 16.493 -30.610 1.00 89.56 473 ASP A N 1
ATOM 3718 C CA . ASP A 1 473 ? 31.442 17.307 -31.450 1.00 89.56 473 ASP A CA 1
ATOM 3719 C C . ASP A 1 473 ? 30.074 17.551 -30.801 1.00 89.56 473 ASP A C 1
ATOM 3721 O O . ASP A 1 473 ? 29.068 16.876 -31.056 1.00 89.56 473 ASP A O 1
ATOM 3725 N N . ARG A 1 474 ? 30.026 18.604 -29.983 1.00 88.06 474 ARG A N 1
ATOM 3726 C CA . ARG A 1 474 ? 28.813 19.020 -29.275 1.00 88.06 474 ARG A CA 1
ATOM 3727 C C . ARG A 1 474 ? 27.650 19.363 -30.212 1.00 88.06 474 ARG A C 1
ATOM 3729 O O . ARG A 1 474 ? 26.498 19.180 -29.824 1.00 88.06 474 ARG A O 1
ATOM 3736 N N . THR A 1 475 ? 27.917 19.864 -31.416 1.00 86.69 475 THR A N 1
ATOM 3737 C CA . THR A 1 475 ? 26.866 20.236 -32.376 1.00 86.69 475 THR A CA 1
ATOM 3738 C C . THR A 1 475 ? 26.178 18.995 -32.926 1.00 86.69 475 THR A C 1
ATOM 3740 O O . THR A 1 475 ? 24.951 18.932 -32.945 1.00 86.69 475 THR A O 1
ATOM 3743 N N . THR A 1 476 ? 26.957 17.983 -33.303 1.00 86.56 476 THR A N 1
ATOM 3744 C CA . THR A 1 476 ? 26.436 16.687 -33.755 1.00 86.56 476 THR A CA 1
ATOM 3745 C C . THR A 1 476 ? 25.678 15.986 -32.632 1.00 86.56 476 THR A C 1
ATOM 3747 O O . THR A 1 476 ? 24.560 15.522 -32.844 1.00 86.56 476 THR A O 1
ATOM 3750 N N . PHE A 1 477 ? 26.233 15.991 -31.418 1.00 89.00 477 PHE A N 1
ATOM 3751 C CA . PHE A 1 477 ? 25.562 15.481 -30.222 1.00 89.00 477 PHE A CA 1
ATOM 3752 C C . PHE A 1 477 ? 24.193 16.137 -29.997 1.00 89.00 477 PHE A C 1
ATOM 3754 O O . PHE A 1 477 ? 23.186 15.444 -29.868 1.00 89.00 477 PHE A O 1
ATOM 3761 N N . MET A 1 478 ? 24.133 17.475 -29.994 1.00 84.50 478 MET A N 1
ATOM 3762 C CA . MET A 1 478 ? 22.875 18.202 -29.796 1.00 84.50 478 MET A CA 1
ATOM 3763 C C . MET A 1 478 ? 21.889 17.957 -30.939 1.00 84.50 478 MET A C 1
ATOM 3765 O O . MET A 1 478 ? 20.694 17.843 -30.678 1.00 84.50 478 MET A O 1
ATOM 3769 N N . GLY A 1 479 ? 22.378 17.828 -32.176 1.00 84.12 479 GLY A N 1
ATOM 3770 C CA . GLY A 1 479 ? 21.563 17.480 -33.340 1.00 84.12 479 GLY A CA 1
ATOM 3771 C C . GLY A 1 479 ? 20.880 16.121 -33.190 1.00 84.12 479 GLY A C 1
ATOM 3772 O O . GLY A 1 479 ? 19.679 16.015 -33.411 1.00 84.12 479 GLY A O 1
ATOM 3773 N N . ILE A 1 480 ? 21.603 15.100 -32.724 1.00 84.00 480 ILE A N 1
ATOM 3774 C CA . ILE A 1 480 ? 21.029 13.765 -32.491 1.00 84.00 480 ILE A CA 1
ATOM 3775 C C . ILE A 1 480 ? 20.091 13.774 -31.280 1.00 84.00 480 ILE A C 1
ATOM 3777 O O . ILE A 1 480 ? 18.994 13.224 -31.350 1.00 84.00 480 ILE A O 1
ATOM 3781 N N . LEU A 1 481 ? 20.485 14.422 -30.179 1.00 84.31 481 LEU A N 1
ATOM 3782 C CA . LEU A 1 481 ? 19.685 14.481 -28.954 1.00 84.31 481 LEU A CA 1
ATOM 3783 C C . LEU A 1 481 ? 18.338 15.188 -29.175 1.00 84.31 481 LEU A C 1
ATOM 3785 O O . LEU A 1 481 ? 17.298 14.727 -28.707 1.00 84.31 481 LEU A O 1
ATOM 3789 N N . GLN A 1 482 ? 18.349 16.313 -29.887 1.00 81.19 482 GLN A N 1
ATOM 3790 C CA . GLN A 1 482 ? 17.157 17.131 -30.120 1.00 81.19 482 GLN A CA 1
ATOM 3791 C C . GLN A 1 482 ? 16.389 16.726 -31.380 1.00 81.19 482 GLN A C 1
ATOM 3793 O O . GLN A 1 482 ? 15.195 17.019 -31.471 1.00 81.19 482 GLN A O 1
ATOM 3798 N N . GLY A 1 483 ? 17.041 16.034 -32.321 1.00 74.50 483 GLY A N 1
ATOM 3799 C CA . GLY A 1 483 ? 16.470 15.632 -33.607 1.00 74.50 483 GLY A CA 1
ATOM 3800 C C . GLY A 1 483 ? 15.168 14.842 -33.476 1.00 74.50 483 GLY A C 1
ATOM 3801 O O . GLY A 1 483 ? 14.256 15.041 -34.271 1.00 74.50 483 GLY A O 1
ATOM 3802 N N . TRP A 1 484 ? 15.017 14.054 -32.408 1.00 69.69 484 TRP A N 1
ATOM 3803 C CA . TRP A 1 484 ? 13.795 13.294 -32.108 1.00 69.69 484 TRP A CA 1
ATOM 3804 C C . TRP A 1 484 ? 12.551 14.158 -31.897 1.00 69.69 484 TRP A C 1
ATOM 3806 O O . TRP A 1 484 ? 11.443 13.737 -32.216 1.00 69.69 484 TRP A O 1
ATOM 3816 N N . PHE A 1 485 ? 12.723 15.371 -31.374 1.00 73.06 485 PHE A N 1
ATOM 3817 C CA . PHE A 1 485 ? 11.622 16.301 -31.130 1.00 73.06 485 PHE A CA 1
ATOM 3818 C C . PHE A 1 485 ? 11.448 17.310 -32.274 1.00 73.06 485 PHE A C 1
ATOM 3820 O O . PHE A 1 485 ? 10.514 18.113 -32.239 1.00 73.06 485 PHE A O 1
ATOM 3827 N N . GLY A 1 486 ? 12.325 17.304 -33.286 1.00 76.00 486 GLY A N 1
ATOM 3828 C CA . GLY A 1 486 ? 12.269 18.227 -34.420 1.00 76.00 486 GLY A CA 1
ATOM 3829 C C . GLY A 1 486 ? 12.104 19.685 -33.973 1.00 76.00 486 GLY A C 1
ATOM 3830 O O . GLY A 1 486 ? 12.844 20.177 -33.119 1.00 76.00 486 GLY A O 1
ATOM 3831 N N . PHE A 1 487 ? 11.085 20.378 -34.496 1.00 75.06 487 PHE A N 1
ATOM 3832 C CA . PHE A 1 487 ? 10.764 21.763 -34.116 1.00 75.06 487 PHE A CA 1
ATOM 3833 C C . PHE A 1 487 ? 10.367 21.924 -32.634 1.00 75.06 487 PHE A C 1
ATOM 3835 O O . PHE A 1 487 ? 10.611 22.986 -32.056 1.00 75.06 487 PHE A O 1
ATOM 3842 N N . LEU A 1 488 ? 9.811 20.888 -31.991 1.00 79.31 488 LEU A N 1
ATOM 3843 C CA . LEU A 1 488 ? 9.366 20.949 -30.591 1.00 79.31 488 LEU A CA 1
ATOM 3844 C C . LEU A 1 488 ? 10.535 21.125 -29.613 1.00 79.31 488 LEU A C 1
ATOM 3846 O O . LEU A 1 488 ? 10.355 21.719 -28.551 1.00 79.31 488 LEU A O 1
ATOM 3850 N N . SER A 1 489 ? 11.748 20.707 -29.992 1.00 77.81 489 SER A N 1
ATOM 3851 C CA . SER A 1 489 ? 12.976 20.893 -29.199 1.00 77.81 489 SER A CA 1
ATOM 3852 C C . SER A 1 489 ? 13.308 22.366 -28.888 1.00 77.81 489 SER A C 1
ATOM 3854 O O . SER A 1 489 ? 14.057 22.663 -27.947 1.00 77.81 489 SER A O 1
ATOM 3856 N N . LYS A 1 490 ? 12.718 23.314 -29.635 1.00 78.62 490 LYS A N 1
ATOM 3857 C CA . LYS A 1 490 ? 12.831 24.757 -29.376 1.00 78.62 490 LYS A CA 1
ATOM 3858 C C . LYS A 1 490 ? 12.195 25.157 -28.046 1.00 78.62 490 LYS A C 1
ATOM 3860 O O . LYS A 1 490 ? 12.703 26.066 -27.389 1.00 78.62 490 LYS A O 1
ATOM 3865 N N . TYR A 1 491 ? 11.137 24.467 -27.625 1.00 86.19 491 TYR A N 1
ATOM 3866 C CA . TYR A 1 491 ? 10.429 24.766 -26.387 1.00 86.19 491 TYR A CA 1
ATOM 3867 C C . TYR A 1 491 ? 11.138 24.152 -25.176 1.00 86.19 491 TYR A C 1
ATOM 3869 O O . TYR A 1 491 ? 11.566 22.996 -25.178 1.00 86.19 491 TYR A O 1
ATOM 3877 N N . ARG A 1 492 ? 11.215 24.936 -24.094 1.00 86.06 492 ARG A N 1
ATOM 3878 C CA . ARG A 1 492 ? 11.857 24.551 -22.829 1.00 86.06 492 ARG A CA 1
ATOM 3879 C C . ARG A 1 492 ? 11.422 23.179 -22.274 1.00 86.06 492 ARG A C 1
ATOM 3881 O O . ARG A 1 492 ? 12.328 22.436 -21.902 1.00 86.06 492 ARG A O 1
ATOM 3888 N N . PRO A 1 493 ? 10.128 22.796 -22.222 1.00 86.56 493 PRO A N 1
ATOM 3889 C CA . PRO A 1 493 ? 9.731 21.495 -21.671 1.00 86.56 493 PRO A CA 1
ATOM 3890 C C . PRO A 1 493 ? 10.288 20.308 -22.465 1.00 86.56 493 PRO A C 1
ATOM 3892 O O . PRO A 1 493 ? 10.810 19.376 -21.867 1.00 86.56 493 PRO A O 1
ATOM 3895 N N . PHE A 1 494 ? 10.267 20.361 -23.799 1.00 83.69 494 PHE A N 1
ATOM 3896 C CA . PHE A 1 494 ? 10.801 19.284 -24.639 1.00 83.69 494 PHE A CA 1
ATOM 3897 C C . PHE A 1 494 ? 12.325 19.198 -24.571 1.00 83.69 494 PHE A C 1
ATOM 3899 O O . PHE A 1 494 ? 12.885 18.108 -24.601 1.00 83.69 494 PHE A O 1
ATOM 3906 N N . ARG A 1 495 ? 13.009 20.335 -24.409 1.00 81.00 495 ARG A N 1
ATOM 3907 C CA . ARG A 1 495 ? 14.456 20.349 -24.163 1.00 81.00 495 ARG A CA 1
ATOM 3908 C C . ARG A 1 495 ? 14.816 19.728 -22.813 1.00 81.00 495 ARG A C 1
ATOM 3910 O O . ARG A 1 495 ? 15.787 18.984 -22.732 1.00 81.00 495 ARG A O 1
ATOM 3917 N N . LEU A 1 496 ? 14.049 20.036 -21.766 1.00 85.62 496 LEU A N 1
ATOM 3918 C CA . LEU A 1 496 ? 14.222 19.415 -20.452 1.00 85.62 496 LEU A CA 1
ATOM 3919 C C . LEU A 1 496 ? 13.965 17.911 -20.531 1.00 85.62 496 LEU A C 1
ATOM 3921 O O . LEU A 1 496 ? 14.809 17.145 -20.087 1.00 85.62 496 LEU A O 1
ATOM 3925 N N . LEU A 1 497 ? 12.876 17.498 -21.183 1.00 86.62 497 LEU A N 1
ATOM 3926 C CA . LEU A 1 497 ? 12.557 16.090 -21.403 1.00 86.62 497 LEU A CA 1
ATOM 3927 C C . LEU A 1 497 ? 13.681 15.357 -22.146 1.00 86.62 497 LEU A C 1
ATOM 3929 O O . LEU A 1 497 ? 14.100 14.295 -21.701 1.00 86.62 497 LEU A O 1
ATOM 3933 N N . ALA A 1 498 ? 14.212 15.933 -23.228 1.00 84.94 498 ALA A N 1
ATOM 3934 C CA . ALA A 1 498 ? 15.331 15.352 -23.968 1.00 84.94 498 ALA A CA 1
ATOM 3935 C C . ALA A 1 498 ? 16.565 15.156 -23.075 1.00 84.94 498 ALA A C 1
ATOM 3937 O O . ALA A 1 498 ? 17.148 14.078 -23.068 1.00 84.94 498 ALA A O 1
ATOM 3938 N N . ASN A 1 499 ? 16.924 16.160 -22.270 1.00 86.50 499 ASN A N 1
ATOM 3939 C CA . ASN A 1 499 ? 18.054 16.065 -21.343 1.00 86.50 499 ASN A CA 1
ATOM 3940 C C . ASN A 1 499 ? 17.811 15.054 -20.208 1.00 86.50 499 ASN A C 1
ATOM 3942 O O . ASN A 1 499 ? 18.748 14.398 -19.760 1.00 86.50 499 ASN A O 1
ATOM 3946 N N . SER A 1 500 ? 16.573 14.924 -19.730 1.00 87.88 500 SER A N 1
ATOM 3947 C CA . SER A 1 500 ? 16.210 13.923 -18.724 1.00 87.88 500 SER A CA 1
ATOM 3948 C C . SER A 1 500 ? 16.294 12.507 -19.289 1.00 87.88 500 SER A C 1
ATOM 3950 O O . SER A 1 500 ? 16.857 11.630 -18.639 1.00 87.88 500 SER A O 1
ATOM 3952 N N . VAL A 1 501 ? 15.788 12.287 -20.508 1.00 87.38 501 VAL A N 1
ATOM 3953 C CA . VAL A 1 501 ? 15.914 11.003 -21.216 1.00 87.38 501 VAL A CA 1
ATOM 3954 C C . VAL A 1 501 ? 17.381 10.689 -21.495 1.00 87.38 501 VAL A C 1
ATOM 3956 O O . VAL A 1 501 ? 17.788 9.551 -21.297 1.00 87.38 501 VAL A O 1
ATOM 3959 N N . ASP A 1 502 ? 18.180 11.683 -21.890 1.00 88.88 502 ASP A N 1
ATOM 3960 C CA . ASP A 1 502 ? 19.622 11.535 -22.091 1.00 88.88 502 ASP A CA 1
ATOM 3961 C C . ASP A 1 502 ? 20.330 11.002 -20.843 1.00 88.88 502 ASP A C 1
ATOM 3963 O O . ASP A 1 502 ? 20.986 9.962 -20.890 1.00 88.88 502 ASP A O 1
ATOM 3967 N N . LEU A 1 503 ? 20.143 11.696 -19.715 1.00 90.88 503 LEU A N 1
ATOM 3968 C CA . LEU A 1 503 ? 20.743 11.330 -18.437 1.00 90.88 503 LEU A CA 1
ATOM 3969 C C . LEU A 1 503 ? 20.308 9.927 -17.999 1.00 90.88 503 LEU A C 1
ATOM 3971 O O . LEU A 1 503 ? 21.142 9.117 -17.596 1.00 90.88 503 LEU A O 1
ATOM 3975 N N . LEU A 1 504 ? 19.012 9.628 -18.104 1.00 91.25 504 LEU A N 1
ATOM 3976 C CA . LEU A 1 504 ? 18.474 8.339 -17.689 1.00 91.25 504 LEU A CA 1
ATOM 3977 C C . LEU A 1 504 ? 19.021 7.202 -18.564 1.00 91.25 504 LEU A C 1
ATOM 3979 O O . LEU A 1 504 ? 19.530 6.211 -18.044 1.00 91.25 504 LEU A O 1
ATOM 3983 N N . LEU A 1 505 ? 18.936 7.353 -19.885 1.00 92.00 505 LEU A N 1
ATOM 3984 C CA . LEU A 1 505 ? 19.217 6.290 -20.845 1.00 92.00 505 LEU A CA 1
ATOM 3985 C C . LEU A 1 505 ? 20.713 6.046 -21.053 1.00 92.00 505 LEU A C 1
ATOM 3987 O O . LEU A 1 505 ? 21.131 4.894 -21.119 1.00 92.00 505 LEU A O 1
ATOM 3991 N N . HIS A 1 506 ? 21.514 7.106 -21.179 1.00 93.31 506 HIS A N 1
ATOM 3992 C CA . HIS A 1 506 ? 22.928 6.989 -21.539 1.00 93.31 506 HIS A CA 1
ATOM 3993 C C . HIS A 1 506 ? 23.871 7.031 -20.337 1.00 93.31 506 HIS A C 1
ATOM 3995 O O . HIS A 1 506 ? 25.056 6.778 -20.524 1.00 93.31 506 HIS A O 1
ATOM 4001 N N . MET A 1 507 ? 23.379 7.319 -19.124 1.00 94.25 507 MET A N 1
ATOM 4002 C CA . MET A 1 507 ? 24.207 7.331 -17.914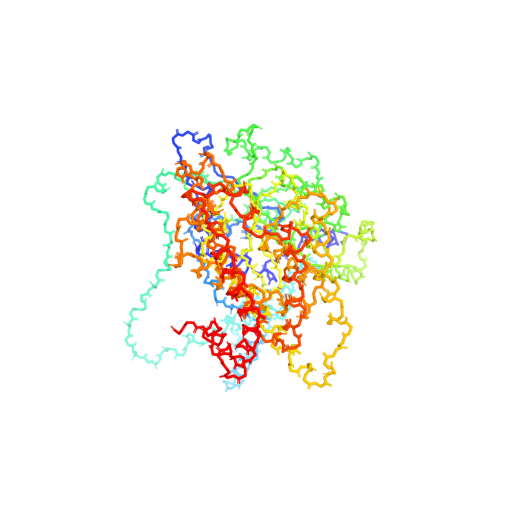 1.00 94.25 507 MET A CA 1
ATOM 4003 C C . MET A 1 507 ? 23.625 6.491 -16.782 1.00 94.25 507 MET A C 1
ATOM 4005 O O . MET A 1 507 ? 24.277 5.541 -16.358 1.00 94.25 507 MET A O 1
ATOM 4009 N N . CYS A 1 508 ? 22.405 6.777 -16.313 1.00 94.06 508 CYS A N 1
ATOM 4010 C CA . CYS A 1 508 ? 21.840 6.047 -15.176 1.00 94.06 508 CYS A CA 1
ATOM 4011 C C . CYS A 1 508 ? 21.698 4.550 -15.478 1.00 94.06 508 CYS A C 1
ATOM 4013 O O . CYS A 1 508 ? 22.267 3.746 -14.752 1.00 94.06 508 CYS A O 1
ATOM 4015 N N . VAL A 1 509 ? 21.011 4.155 -16.557 1.00 95.12 509 VAL A N 1
ATOM 4016 C CA . VAL A 1 509 ? 20.788 2.728 -16.866 1.00 95.12 509 VAL A CA 1
ATOM 4017 C C . VAL A 1 509 ? 22.107 1.952 -17.049 1.00 95.12 509 VAL A C 1
ATOM 4019 O O . VAL A 1 509 ? 22.258 0.928 -16.384 1.00 95.12 509 VAL A O 1
ATOM 4022 N N . PRO A 1 510 ? 23.095 2.407 -17.851 1.00 97.00 510 PRO A N 1
ATOM 4023 C CA . PRO A 1 510 ? 24.391 1.732 -17.951 1.00 97.00 510 PRO A CA 1
ATOM 4024 C C . PRO A 1 510 ? 25.123 1.571 -16.615 1.00 97.00 510 PRO A C 1
ATOM 4026 O O . PRO A 1 510 ? 25.668 0.501 -16.347 1.00 97.00 510 PRO A O 1
ATOM 4029 N N . LEU A 1 511 ? 25.116 2.602 -15.762 1.00 95.56 511 LEU A N 1
ATOM 4030 C CA . LEU A 1 511 ? 25.752 2.538 -14.445 1.00 95.56 511 LEU A CA 1
ATOM 4031 C C . LEU A 1 511 ? 25.005 1.606 -13.489 1.00 95.56 511 LEU A C 1
ATOM 4033 O O . LEU A 1 511 ? 25.655 0.885 -12.741 1.00 95.56 511 LEU A O 1
ATOM 4037 N N . MET A 1 512 ? 23.672 1.561 -13.547 1.00 94.19 512 MET A N 1
ATOM 4038 C CA . MET A 1 512 ? 22.875 0.611 -12.767 1.00 94.19 512 MET A CA 1
ATOM 4039 C C . MET A 1 512 ? 23.155 -0.833 -13.184 1.00 94.19 512 MET A C 1
ATOM 4041 O O . MET A 1 512 ? 23.344 -1.692 -12.328 1.00 94.19 512 MET A O 1
ATOM 4045 N N . LEU A 1 513 ? 23.236 -1.104 -14.489 1.00 96.19 513 LEU A N 1
ATOM 4046 C CA . LEU A 1 513 ? 23.602 -2.430 -14.984 1.00 96.19 513 LEU A CA 1
ATOM 4047 C C . LEU A 1 513 ? 25.023 -2.811 -14.570 1.00 96.19 513 LEU A C 1
ATOM 4049 O O . LEU A 1 513 ? 25.243 -3.936 -14.141 1.00 96.19 513 LEU A O 1
ATOM 4053 N N . ALA A 1 514 ? 25.978 -1.881 -14.640 1.00 95.69 514 ALA A N 1
ATOM 4054 C CA . ALA A 1 514 ? 27.330 -2.121 -14.147 1.00 95.69 514 ALA A CA 1
ATOM 4055 C C . ALA A 1 514 ? 27.330 -2.392 -12.635 1.00 95.69 514 ALA A C 1
ATOM 4057 O O . ALA A 1 514 ? 27.941 -3.350 -12.178 1.00 95.69 514 ALA A O 1
ATOM 4058 N N . PHE A 1 515 ? 26.590 -1.615 -11.850 1.00 94.69 515 PHE A N 1
ATOM 4059 C CA . PHE A 1 515 ? 26.471 -1.844 -10.415 1.00 94.69 515 PHE A CA 1
ATOM 4060 C C . PHE A 1 515 ? 25.898 -3.234 -10.093 1.00 94.69 515 PHE A C 1
ATOM 4062 O O . PHE A 1 515 ? 26.438 -3.931 -9.241 1.00 94.69 515 PHE A O 1
ATOM 4069 N N . CYS A 1 516 ? 24.858 -3.677 -10.802 1.00 93.62 516 CYS A N 1
ATOM 4070 C CA . CYS A 1 516 ? 24.201 -4.956 -10.526 1.00 93.62 516 CYS A CA 1
ATOM 4071 C C . CYS A 1 516 ? 24.896 -6.176 -11.147 1.00 93.62 516 CYS A C 1
ATOM 4073 O O . CYS A 1 516 ? 24.876 -7.249 -10.555 1.00 93.62 516 CYS A O 1
ATOM 4075 N N . TYR A 1 517 ? 25.477 -6.036 -12.339 1.00 95.44 517 TYR A N 1
ATOM 4076 C CA . TYR A 1 517 ? 25.781 -7.168 -13.220 1.00 95.44 517 TYR A CA 1
ATOM 4077 C C . TYR A 1 517 ? 27.189 -7.126 -13.837 1.00 95.44 517 TYR A C 1
ATOM 4079 O O . TYR A 1 517 ? 27.489 -7.960 -14.695 1.00 95.44 517 TYR A O 1
ATOM 4087 N N . LEU A 1 518 ? 28.085 -6.211 -13.429 1.00 94.88 518 LEU A N 1
ATOM 4088 C CA . LEU A 1 518 ? 29.490 -6.248 -13.877 1.00 94.88 518 LEU A CA 1
ATOM 4089 C C . LEU A 1 518 ? 30.159 -7.622 -13.659 1.00 94.88 518 LEU A C 1
ATOM 4091 O O . LEU A 1 518 ? 30.863 -8.059 -14.576 1.00 94.88 518 LEU A O 1
ATOM 4095 N N . PRO A 1 519 ? 29.904 -8.349 -12.545 1.00 93.88 519 PRO A N 1
ATOM 4096 C CA . PRO A 1 519 ? 30.468 -9.681 -12.331 1.00 93.88 519 PRO A CA 1
ATOM 4097 C C . PRO A 1 519 ? 30.033 -10.728 -13.357 1.00 93.88 519 PRO A C 1
ATOM 4099 O O . PRO A 1 519 ? 30.651 -11.783 -13.438 1.00 93.88 519 PRO A O 1
ATOM 4102 N N . LEU A 1 520 ? 29.006 -10.467 -14.173 1.00 93.44 520 LEU A N 1
ATOM 4103 C CA . LEU A 1 520 ? 28.549 -11.377 -15.229 1.00 93.44 520 LEU A CA 1
ATOM 4104 C C . LEU A 1 520 ? 29.296 -11.181 -16.558 1.00 93.44 520 LEU A C 1
ATOM 4106 O O . LEU A 1 520 ? 29.190 -12.015 -17.457 1.00 93.44 520 LEU A O 1
ATOM 4110 N N . VAL A 1 521 ? 30.074 -10.104 -16.714 1.00 95.00 521 VAL A N 1
ATOM 4111 C CA . VAL A 1 521 ? 30.805 -9.822 -17.960 1.00 95.00 521 VAL A CA 1
ATOM 4112 C C . VAL A 1 521 ? 31.956 -10.823 -18.146 1.00 95.00 521 VAL A C 1
ATOM 4114 O O . VAL A 1 521 ? 32.677 -11.164 -17.206 1.00 95.00 521 VAL A O 1
ATOM 4117 N N . ARG A 1 522 ? 32.141 -11.329 -19.373 1.00 92.50 522 ARG A N 1
ATOM 4118 C CA . ARG A 1 522 ? 33.167 -12.329 -19.733 1.00 92.50 522 ARG A CA 1
ATOM 4119 C C . ARG A 1 522 ? 33.883 -11.941 -21.028 1.00 92.50 522 ARG A C 1
ATOM 4121 O O . ARG A 1 522 ? 33.284 -11.332 -21.906 1.00 92.50 522 ARG A O 1
ATOM 4128 N N . PHE A 1 523 ? 35.133 -12.378 -21.210 1.00 91.94 523 PHE A N 1
ATOM 4129 C CA . PHE A 1 523 ? 35.917 -12.068 -22.421 1.00 91.94 523 PHE A CA 1
ATOM 4130 C C . PHE A 1 523 ? 35.276 -12.547 -23.730 1.00 91.94 523 PHE A C 1
ATOM 4132 O O . PHE A 1 523 ? 35.395 -11.876 -24.753 1.00 91.94 523 PHE A O 1
ATOM 4139 N N . TRP A 1 524 ? 34.583 -13.692 -23.719 1.00 92.88 524 TRP A N 1
ATOM 4140 C CA . TRP A 1 524 ? 33.960 -14.232 -24.933 1.00 92.88 524 TRP A CA 1
ATOM 4141 C C . TRP A 1 524 ? 32.868 -13.309 -25.489 1.00 92.88 524 TRP A C 1
ATOM 4143 O O . TRP A 1 524 ? 32.607 -13.341 -26.689 1.00 92.88 524 TRP A O 1
ATOM 4153 N N . MET A 1 525 ? 32.278 -12.451 -24.646 1.00 95.00 525 MET A N 1
ATOM 4154 C CA . MET A 1 525 ? 31.218 -11.511 -25.014 1.00 95.00 525 MET A CA 1
ATOM 4155 C C . MET A 1 525 ? 31.691 -10.436 -26.005 1.00 95.00 525 MET A C 1
ATOM 4157 O O . MET A 1 525 ? 30.873 -9.885 -26.738 1.00 95.00 525 MET A O 1
ATOM 4161 N N . THR A 1 526 ? 33.000 -10.185 -26.118 1.00 95.44 526 THR A N 1
ATOM 4162 C CA . THR A 1 526 ? 33.567 -9.239 -27.095 1.00 95.44 526 THR A CA 1
ATOM 4163 C C . THR A 1 526 ? 33.205 -9.603 -28.538 1.00 95.44 526 THR A C 1
ATOM 4165 O O . THR A 1 526 ? 32.824 -8.738 -29.327 1.00 95.44 526 THR A O 1
ATOM 4168 N N . ALA A 1 527 ? 33.293 -10.886 -28.899 1.00 95.25 527 ALA A N 1
ATOM 4169 C CA . ALA A 1 527 ? 33.033 -11.345 -30.262 1.00 95.25 527 ALA A CA 1
ATOM 4170 C C . ALA A 1 527 ? 31.581 -11.088 -30.729 1.00 95.25 527 ALA A C 1
ATOM 4172 O O . ALA A 1 527 ? 31.410 -10.435 -31.763 1.00 95.25 527 ALA A O 1
ATOM 4173 N N . PRO A 1 528 ? 30.527 -11.527 -30.008 1.00 95.19 528 PRO A N 1
ATOM 4174 C CA . PRO A 1 528 ? 29.151 -11.254 -30.410 1.00 95.19 528 PRO A CA 1
ATOM 4175 C C . PRO A 1 528 ? 28.805 -9.759 -30.384 1.00 95.19 528 PRO A C 1
ATOM 4177 O O . PRO A 1 528 ? 28.068 -9.325 -31.265 1.00 95.19 528 PRO A O 1
ATOM 4180 N N . ILE A 1 529 ? 29.368 -8.952 -29.472 1.00 95.69 529 ILE A N 1
ATOM 4181 C CA . ILE A 1 529 ? 29.162 -7.489 -29.461 1.00 95.69 529 ILE A CA 1
ATOM 4182 C C . ILE A 1 529 ? 29.714 -6.848 -30.743 1.00 95.69 529 ILE A C 1
ATOM 4184 O O . ILE A 1 529 ? 29.025 -6.060 -31.394 1.00 95.69 529 ILE A O 1
ATOM 4188 N N . LEU A 1 530 ? 30.934 -7.210 -31.153 1.00 95.31 530 LEU A N 1
ATOM 4189 C CA . LEU A 1 530 ? 31.532 -6.699 -32.391 1.00 95.31 530 LEU A CA 1
ATOM 4190 C C . LEU A 1 530 ? 30.726 -7.113 -33.626 1.00 95.31 530 LEU A C 1
ATOM 4192 O O . LEU A 1 530 ? 30.481 -6.286 -34.506 1.00 95.31 530 LEU A O 1
ATOM 4196 N N . ILE A 1 531 ? 30.281 -8.371 -33.683 1.00 94.56 531 ILE A N 1
ATOM 4197 C CA . ILE A 1 531 ? 29.439 -8.869 -34.778 1.00 94.56 531 ILE A CA 1
ATOM 4198 C C . ILE A 1 531 ? 28.110 -8.110 -34.808 1.00 94.56 531 ILE A C 1
ATOM 4200 O O . ILE A 1 531 ? 27.710 -7.631 -35.868 1.00 94.56 531 ILE A O 1
ATOM 4204 N N . PHE A 1 532 ? 27.457 -7.943 -33.657 1.00 93.69 532 PHE A N 1
ATOM 4205 C CA . PHE A 1 532 ? 26.203 -7.205 -33.529 1.00 93.69 532 PHE A CA 1
ATOM 4206 C C . PHE A 1 532 ? 26.341 -5.758 -34.020 1.00 93.69 532 PHE A C 1
ATOM 4208 O O . PHE A 1 532 ? 25.518 -5.307 -34.813 1.00 93.69 532 PHE A O 1
ATOM 4215 N N . SER A 1 533 ? 27.417 -5.063 -33.639 1.00 91.19 533 SER A N 1
ATOM 4216 C CA . SER A 1 533 ? 27.749 -3.724 -34.143 1.00 91.19 533 SER A CA 1
ATOM 4217 C C . SER A 1 533 ? 27.834 -3.688 -35.672 1.00 91.19 533 SER A C 1
ATOM 4219 O O . SER A 1 533 ? 27.182 -2.862 -36.317 1.00 91.19 533 SER A O 1
ATOM 4221 N N . GLN A 1 534 ? 28.543 -4.637 -36.291 1.00 90.31 534 GLN A N 1
ATOM 4222 C CA . GLN A 1 534 ? 28.640 -4.685 -37.754 1.00 90.31 534 GLN A CA 1
ATOM 4223 C C . GLN A 1 534 ? 27.306 -5.029 -38.430 1.00 90.31 534 GLN A C 1
ATOM 4225 O O . GLN A 1 534 ? 26.983 -4.459 -39.477 1.00 90.31 534 GLN A O 1
ATOM 4230 N N . LEU A 1 535 ? 26.519 -5.933 -37.840 1.00 90.00 535 LEU A N 1
ATOM 4231 C CA . LEU A 1 535 ? 25.191 -6.292 -38.335 1.00 90.00 535 LEU A CA 1
ATOM 4232 C C . LEU A 1 535 ? 24.229 -5.107 -38.256 1.00 90.00 535 LEU A C 1
ATOM 4234 O O . LEU A 1 535 ? 23.545 -4.831 -39.238 1.00 90.00 535 LEU A O 1
ATOM 4238 N N . TRP A 1 536 ? 24.220 -4.361 -37.150 1.00 89.62 536 TRP A N 1
ATOM 4239 C CA . TRP A 1 536 ? 23.399 -3.160 -37.013 1.00 89.62 536 TRP A CA 1
ATOM 4240 C C . TRP A 1 536 ? 23.749 -2.119 -38.085 1.00 89.62 536 TRP A C 1
ATOM 4242 O O . TRP A 1 536 ? 22.851 -1.628 -38.768 1.00 89.62 536 TRP A O 1
ATOM 4252 N N . ILE A 1 537 ? 25.039 -1.847 -38.325 1.00 86.44 537 ILE A N 1
ATOM 4253 C CA . ILE A 1 537 ? 25.464 -0.909 -39.379 1.00 86.44 537 ILE A CA 1
ATOM 4254 C C . ILE A 1 537 ? 24.951 -1.363 -40.752 1.00 86.44 537 ILE A C 1
ATOM 4256 O O . ILE A 1 537 ? 24.381 -0.571 -41.506 1.00 86.44 537 ILE A O 1
ATOM 4260 N N . LYS A 1 538 ? 25.157 -2.641 -41.086 1.00 86.00 538 LYS A N 1
ATOM 4261 C CA . LYS A 1 538 ? 24.848 -3.184 -42.413 1.00 86.00 538 LYS A CA 1
ATOM 4262 C C . LYS A 1 538 ? 23.345 -3.317 -42.665 1.00 86.00 538 LYS A C 1
ATOM 4264 O O . LYS A 1 538 ? 22.900 -3.033 -43.772 1.00 86.00 538 LYS A O 1
ATOM 4269 N N . LEU A 1 539 ? 22.588 -3.767 -41.668 1.00 83.50 539 LEU A N 1
ATOM 4270 C CA . LEU A 1 539 ? 21.183 -4.150 -41.818 1.00 83.50 539 LEU A CA 1
ATOM 4271 C C . LEU A 1 539 ? 20.214 -3.043 -41.391 1.00 83.50 539 LEU A C 1
ATOM 4273 O O . LEU A 1 539 ? 19.194 -2.846 -42.044 1.00 83.50 539 LEU A O 1
ATOM 4277 N N . VAL A 1 540 ? 20.530 -2.306 -40.323 1.00 80.00 540 VAL A N 1
ATOM 4278 C CA . VAL A 1 540 ? 19.614 -1.331 -39.705 1.00 80.00 540 VAL A CA 1
ATOM 4279 C C . VAL A 1 540 ? 19.981 0.101 -40.091 1.00 80.00 540 VAL A C 1
ATOM 4281 O O . VAL A 1 540 ? 19.109 0.889 -40.455 1.00 80.00 540 VAL A O 1
ATOM 4284 N N . ALA A 1 541 ? 21.271 0.446 -40.079 1.00 74.50 541 ALA A N 1
ATOM 4285 C CA . ALA A 1 541 ? 21.745 1.786 -40.429 1.00 74.50 541 ALA A CA 1
ATOM 4286 C C . ALA A 1 541 ? 21.944 1.999 -41.942 1.00 74.50 541 ALA A C 1
ATOM 4288 O O . ALA A 1 541 ? 22.406 3.061 -42.347 1.00 74.50 541 ALA A O 1
ATOM 4289 N N . GLY A 1 542 ? 21.609 1.022 -42.792 1.00 72.12 542 GLY A N 1
ATOM 4290 C CA . GLY A 1 542 ? 21.676 1.158 -44.254 1.00 72.12 542 GLY A CA 1
ATOM 4291 C C . GLY A 1 542 ? 23.088 1.117 -44.855 1.00 72.12 542 GLY A C 1
ATOM 4292 O O . GLY A 1 542 ? 23.277 1.556 -45.985 1.00 72.12 542 GLY A O 1
ATOM 4293 N N . GLY A 1 543 ? 24.085 0.611 -44.122 1.00 68.88 543 GLY A N 1
ATOM 4294 C CA . GLY A 1 543 ? 25.441 0.344 -44.615 1.00 68.88 543 GLY A CA 1
ATOM 4295 C C . GLY A 1 543 ? 26.407 1.536 -44.624 1.00 68.88 543 GLY A C 1
ATOM 4296 O O . GLY A 1 543 ? 27.609 1.317 -44.469 1.00 68.88 543 GLY A O 1
ATOM 4297 N N . ASP A 1 544 ? 25.917 2.775 -44.738 1.00 71.25 544 ASP A N 1
ATOM 4298 C CA . ASP A 1 544 ? 26.730 4.001 -44.667 1.00 71.25 544 ASP A CA 1
ATOM 4299 C C . ASP A 1 544 ? 26.225 4.941 -43.559 1.00 71.25 544 ASP A C 1
ATOM 4301 O O . ASP A 1 544 ? 25.229 5.652 -43.715 1.00 71.25 544 ASP A O 1
ATOM 4305 N N . LEU A 1 545 ? 26.959 4.979 -42.439 1.00 68.69 545 LEU A N 1
ATOM 4306 C CA . LEU A 1 545 ? 26.678 5.880 -41.315 1.00 68.69 545 LEU A CA 1
ATOM 4307 C C . LEU A 1 545 ? 26.699 7.362 -41.719 1.00 68.69 545 LEU A C 1
ATOM 4309 O O . LEU A 1 545 ? 26.031 8.163 -41.073 1.00 68.69 545 LEU A O 1
ATOM 4313 N N . CYS A 1 546 ? 27.443 7.740 -42.764 1.00 61.31 546 CYS A N 1
ATOM 4314 C CA . CYS A 1 546 ? 27.542 9.129 -43.204 1.00 61.31 546 CYS A CA 1
ATOM 4315 C C . CYS A 1 546 ? 26.270 9.626 -43.885 1.00 61.31 546 CYS A C 1
ATOM 4317 O O . CYS A 1 546 ? 25.883 10.779 -43.684 1.00 61.31 546 CYS A O 1
ATOM 4319 N N . LEU A 1 547 ? 25.638 8.775 -44.694 1.00 58.34 547 LEU A N 1
ATOM 4320 C CA . LEU A 1 547 ? 24.358 9.089 -45.326 1.00 58.34 547 LEU A CA 1
ATOM 4321 C C . LEU A 1 547 ? 23.259 9.068 -44.262 1.00 58.34 547 LEU A C 1
ATOM 4323 O O . LEU A 1 547 ? 22.547 10.045 -44.065 1.00 58.34 547 LEU A O 1
ATOM 4327 N N . THR A 1 548 ? 23.211 8.002 -43.466 1.00 64.19 548 THR A N 1
ATOM 4328 C CA . THR A 1 548 ? 22.168 7.829 -42.454 1.00 64.19 548 THR A CA 1
ATOM 4329 C C . THR A 1 548 ? 22.236 8.871 -41.340 1.00 64.19 548 THR A C 1
ATOM 4331 O O . THR A 1 548 ? 21.200 9.377 -40.929 1.00 64.19 548 THR A O 1
ATOM 4334 N N . GLY A 1 549 ? 23.423 9.240 -40.861 1.00 67.19 549 GLY A N 1
ATOM 4335 C CA . GLY A 1 549 ? 23.569 10.205 -39.773 1.00 67.19 549 GLY A CA 1
ATOM 4336 C C . GLY A 1 549 ? 23.172 11.630 -40.166 1.00 67.19 549 GLY A C 1
ATOM 4337 O O . GLY A 1 549 ? 22.420 12.277 -39.439 1.00 67.19 549 GLY A O 1
ATOM 4338 N N . ASN A 1 550 ? 23.642 12.116 -41.320 1.00 73.06 550 ASN A N 1
ATOM 4339 C CA . ASN A 1 550 ? 23.320 13.469 -41.783 1.00 73.06 550 ASN A CA 1
ATOM 4340 C C . ASN A 1 550 ? 21.851 13.598 -42.225 1.00 73.06 550 ASN A C 1
ATOM 4342 O O . ASN A 1 550 ? 21.223 14.607 -41.903 1.00 73.06 550 ASN A O 1
ATOM 4346 N N . ASP A 1 551 ? 21.300 12.583 -42.901 1.00 68.19 551 ASP A N 1
ATOM 4347 C CA . ASP A 1 551 ? 19.938 12.634 -43.446 1.00 68.19 551 ASP A CA 1
ATOM 4348 C C . ASP A 1 551 ? 18.863 12.443 -42.366 1.00 68.19 551 ASP A C 1
ATOM 4350 O O . ASP A 1 551 ? 17.831 13.104 -42.410 1.00 68.19 551 ASP A O 1
ATOM 4354 N N . VAL A 1 552 ? 19.094 11.567 -41.376 1.00 70.25 552 VAL A N 1
ATOM 4355 C CA . VAL A 1 552 ? 18.103 11.277 -40.319 1.00 70.25 552 VAL A CA 1
ATOM 4356 C C . VAL A 1 552 ? 18.038 12.393 -39.277 1.00 70.25 552 VAL A C 1
ATOM 4358 O O . VAL A 1 552 ? 16.956 12.715 -38.793 1.00 70.25 552 VAL A O 1
ATOM 4361 N N . TYR A 1 553 ? 19.179 12.988 -38.921 1.00 70.75 553 TYR A N 1
ATOM 4362 C CA . TYR A 1 553 ? 19.258 13.964 -37.827 1.00 70.75 553 TYR A CA 1
ATOM 4363 C C . TYR A 1 553 ? 19.426 15.412 -38.296 1.00 70.75 553 TYR A C 1
ATOM 4365 O O . TYR A 1 553 ? 19.565 16.302 -37.459 1.00 70.75 553 TYR A O 1
ATOM 4373 N N . HIS A 1 554 ? 19.416 15.655 -39.613 1.00 71.12 554 HIS A N 1
ATOM 4374 C CA . HIS A 1 554 ? 19.542 16.985 -40.222 1.00 71.12 554 HIS A CA 1
ATOM 4375 C C . HIS A 1 554 ? 20.682 17.826 -39.611 1.00 71.12 554 HIS A C 1
ATOM 4377 O O . HIS A 1 554 ? 20.513 19.002 -39.281 1.00 71.12 554 HIS A O 1
ATOM 4383 N N . ILE A 1 555 ? 21.854 17.210 -39.423 1.00 78.25 555 ILE A N 1
ATOM 4384 C CA . ILE A 1 555 ? 23.008 17.854 -38.782 1.00 78.25 555 ILE A CA 1
ATOM 4385 C C . ILE A 1 555 ? 23.544 18.959 -39.700 1.00 78.25 555 ILE A C 1
ATOM 4387 O O . ILE A 1 555 ? 23.926 18.692 -40.839 1.00 78.25 555 ILE A O 1
ATOM 4391 N N . TYR A 1 556 ? 23.613 20.195 -39.194 1.00 74.94 556 TYR A N 1
ATOM 4392 C CA . TYR A 1 556 ? 24.141 21.339 -39.939 1.00 74.94 556 TYR A CA 1
ATOM 4393 C C . TYR A 1 556 ? 25.357 21.983 -39.240 1.00 74.94 556 TYR A C 1
ATOM 4395 O O . TYR A 1 556 ? 25.271 22.316 -38.054 1.00 74.94 556 TYR A O 1
ATOM 4403 N N . PRO A 1 557 ? 26.485 22.201 -39.951 1.00 83.94 557 PRO A N 1
ATOM 4404 C CA . PRO A 1 557 ? 26.770 21.719 -41.310 1.00 83.94 557 PRO A CA 1
ATOM 4405 C C . PRO A 1 557 ? 26.894 20.181 -41.361 1.00 83.94 557 PRO A C 1
ATOM 4407 O O . PRO A 1 557 ? 27.261 19.575 -40.349 1.00 83.94 557 PRO A O 1
ATOM 4410 N N . PRO A 1 558 ? 26.621 19.532 -42.508 1.00 85.50 558 PRO A N 1
ATOM 4411 C CA . PRO A 1 558 ? 26.725 18.080 -42.626 1.00 85.50 558 PRO A CA 1
ATOM 4412 C C . PRO A 1 558 ? 28.155 17.618 -42.348 1.00 85.50 558 PRO A C 1
ATOM 4414 O O . PRO A 1 558 ? 29.128 18.265 -42.745 1.00 85.50 558 PRO A O 1
ATOM 4417 N N . ARG A 1 559 ? 28.301 16.491 -41.649 1.00 87.06 559 ARG A N 1
ATOM 4418 C CA . ARG A 1 559 ? 29.617 15.952 -41.299 1.00 87.06 559 ARG A CA 1
ATOM 4419 C C . ARG A 1 559 ? 30.197 15.110 -42.435 1.00 87.06 559 ARG A C 1
ATOM 4421 O O . ARG A 1 559 ? 29.470 14.291 -43.003 1.00 87.06 559 ARG A O 1
ATOM 4428 N N . PRO A 1 560 ? 31.491 15.280 -42.769 1.00 89.56 560 PRO A N 1
ATOM 4429 C CA . PRO A 1 560 ? 32.118 14.558 -43.872 1.00 89.56 560 PRO A CA 1
ATOM 4430 C C . PRO A 1 560 ? 32.262 13.064 -43.556 1.00 89.56 560 PRO A C 1
ATOM 4432 O O . PRO A 1 560 ? 32.312 12.662 -42.395 1.00 89.56 560 PRO A O 1
ATOM 4435 N N . LYS A 1 561 ? 32.440 12.226 -44.586 1.00 85.81 561 LYS A N 1
ATOM 4436 C CA . LYS A 1 561 ? 32.642 10.770 -44.425 1.00 85.81 561 LYS A CA 1
ATOM 4437 C C . LYS A 1 561 ? 33.758 10.410 -43.438 1.00 85.81 561 LYS A C 1
ATOM 4439 O O . LYS A 1 561 ? 33.622 9.453 -42.682 1.00 85.81 561 LYS A O 1
ATOM 4444 N N . ALA A 1 562 ? 34.838 11.195 -43.406 1.00 88.75 562 ALA A N 1
ATOM 4445 C CA . ALA A 1 562 ? 35.951 10.998 -42.478 1.00 88.75 562 ALA A CA 1
ATOM 4446 C C . ALA A 1 562 ? 35.522 11.062 -40.998 1.00 88.75 562 ALA A C 1
ATOM 4448 O O . ALA A 1 562 ? 36.020 10.282 -40.190 1.00 88.75 562 ALA A O 1
ATOM 4449 N N . PHE A 1 563 ? 34.564 11.932 -40.656 1.00 89.44 563 PHE A N 1
ATOM 4450 C CA . PHE A 1 563 ? 34.013 12.037 -39.304 1.00 89.44 563 PHE A CA 1
ATOM 4451 C C . PHE A 1 563 ? 33.292 10.746 -38.903 1.00 89.44 563 PHE A C 1
ATOM 4453 O O . PHE A 1 563 ? 33.599 10.150 -37.877 1.00 89.44 563 PHE A O 1
ATOM 4460 N N . TRP A 1 564 ? 32.388 10.256 -39.752 1.00 84.88 564 TRP A N 1
ATOM 4461 C CA . TRP A 1 564 ? 31.620 9.040 -39.479 1.00 84.88 564 TRP A CA 1
ATOM 4462 C C . TRP A 1 564 ? 32.489 7.777 -39.452 1.00 84.88 564 TRP A C 1
ATOM 4464 O O . TRP A 1 564 ? 32.239 6.867 -38.663 1.00 84.88 564 TRP A O 1
ATOM 4474 N N . LEU A 1 565 ? 33.562 7.742 -40.249 1.00 87.12 565 LEU A N 1
ATOM 4475 C CA . LEU A 1 565 ? 34.590 6.705 -40.154 1.00 87.12 565 LEU A CA 1
ATOM 4476 C C . LEU A 1 565 ? 35.327 6.748 -38.810 1.00 87.12 565 LEU A C 1
ATOM 4478 O O . LEU A 1 565 ? 35.611 5.692 -38.249 1.00 87.12 565 LEU A O 1
ATOM 4482 N N . ALA A 1 566 ? 35.629 7.938 -38.283 1.00 89.19 566 ALA A N 1
ATOM 4483 C CA . ALA A 1 566 ? 36.236 8.083 -36.963 1.00 89.19 566 ALA A CA 1
ATOM 4484 C C . ALA A 1 566 ? 35.282 7.627 -35.848 1.00 89.19 566 ALA A C 1
ATOM 4486 O O . ALA A 1 566 ? 35.693 6.840 -35.000 1.00 89.19 566 ALA A O 1
ATOM 4487 N N . VAL A 1 567 ? 34.003 8.021 -35.900 1.00 87.38 567 VAL A N 1
ATOM 4488 C CA . VAL A 1 567 ? 32.966 7.563 -34.953 1.00 87.38 567 VAL A CA 1
ATOM 4489 C C . VAL A 1 567 ? 32.868 6.035 -34.945 1.00 87.38 567 VAL A C 1
ATOM 4491 O O . VAL A 1 567 ? 32.939 5.425 -33.881 1.00 87.38 567 VAL A O 1
ATOM 4494 N N . ARG A 1 568 ? 32.815 5.399 -36.124 1.00 86.81 568 ARG A N 1
ATOM 4495 C CA . ARG A 1 568 ? 32.805 3.931 -36.249 1.00 86.81 568 ARG A CA 1
ATOM 4496 C C . ARG A 1 568 ? 34.062 3.279 -35.666 1.00 86.81 568 ARG A C 1
ATOM 4498 O O . ARG A 1 568 ? 33.975 2.230 -35.037 1.00 86.81 568 ARG A O 1
ATOM 4505 N N . LYS A 1 569 ? 35.243 3.868 -35.879 1.00 90.19 569 LYS A N 1
ATOM 4506 C CA . LYS A 1 569 ? 36.500 3.355 -35.305 1.00 90.19 569 LYS A CA 1
ATOM 4507 C C . LYS A 1 569 ? 36.504 3.453 -33.781 1.00 90.19 569 LYS A C 1
ATOM 4509 O O . LYS A 1 569 ? 36.922 2.505 -33.131 1.00 90.19 569 LYS A O 1
ATOM 4514 N N . ILE A 1 570 ? 36.031 4.566 -33.224 1.00 90.75 570 ILE A N 1
ATOM 4515 C CA . ILE A 1 570 ? 35.920 4.765 -31.772 1.00 90.75 570 ILE A CA 1
ATOM 4516 C C . ILE A 1 570 ? 34.965 3.732 -31.166 1.00 90.75 570 ILE A C 1
ATOM 4518 O O . ILE A 1 570 ? 35.317 3.075 -30.191 1.00 90.75 570 ILE A O 1
ATOM 4522 N N . GLU A 1 571 ? 33.797 3.536 -31.777 1.00 89.62 571 GLU A N 1
ATOM 4523 C CA . GLU A 1 571 ? 32.823 2.526 -31.354 1.00 89.62 571 GLU A CA 1
ATOM 4524 C C . GLU A 1 571 ? 33.423 1.109 -31.365 1.00 89.62 571 GLU A C 1
ATOM 4526 O O . GLU A 1 571 ? 33.307 0.382 -30.381 1.00 89.62 571 GLU A O 1
ATOM 4531 N N . LEU A 1 572 ? 34.130 0.732 -32.437 1.00 91.62 572 LEU A N 1
ATOM 4532 C CA . LEU A 1 572 ? 34.841 -0.549 -32.531 1.00 91.62 572 LEU A CA 1
ATOM 4533 C C . LEU A 1 572 ? 35.900 -0.714 -31.437 1.00 91.62 572 LEU A C 1
ATOM 4535 O O . LEU A 1 572 ? 35.999 -1.786 -30.842 1.00 91.62 572 LEU A O 1
ATOM 4539 N N . ILE A 1 573 ? 36.675 0.340 -31.161 1.00 95.12 573 ILE A N 1
ATOM 4540 C CA . ILE A 1 573 ? 37.671 0.334 -30.086 1.00 95.12 573 ILE A CA 1
ATOM 4541 C C . ILE A 1 573 ? 36.981 0.098 -28.742 1.00 95.12 573 ILE A C 1
ATOM 4543 O O . ILE A 1 573 ? 37.438 -0.754 -27.988 1.00 95.12 573 ILE A O 1
ATOM 4547 N N . TYR A 1 574 ? 35.877 0.788 -28.444 1.00 95.50 574 TYR A N 1
ATOM 4548 C CA . TYR A 1 574 ? 35.142 0.582 -27.194 1.00 95.50 574 TYR A CA 1
ATOM 4549 C C . TYR A 1 574 ? 34.528 -0.812 -27.096 1.00 95.50 574 TYR A C 1
ATOM 4551 O O . TYR A 1 574 ? 34.715 -1.477 -26.082 1.00 95.50 574 TYR A O 1
ATOM 4559 N N . ASN A 1 575 ? 33.871 -1.299 -28.147 1.00 94.44 575 ASN A N 1
ATOM 4560 C CA . ASN A 1 575 ? 33.307 -2.651 -28.175 1.00 94.44 575 ASN A CA 1
ATOM 4561 C C . ASN A 1 575 ? 34.377 -3.743 -28.006 1.00 94.44 575 ASN A C 1
ATOM 4563 O O . ASN A 1 575 ? 34.071 -4.820 -27.501 1.00 94.44 575 ASN A O 1
ATOM 4567 N N . PHE A 1 576 ? 35.628 -3.469 -28.388 1.00 95.19 576 PHE A N 1
ATOM 4568 C CA . PHE A 1 576 ? 36.758 -4.367 -28.160 1.00 95.19 576 PHE A CA 1
ATOM 4569 C C . PHE A 1 576 ? 37.341 -4.255 -26.740 1.00 95.19 576 PHE A C 1
ATOM 4571 O O . PHE A 1 576 ? 37.621 -5.274 -26.110 1.00 95.19 576 PHE A O 1
ATOM 4578 N N . THR A 1 577 ? 37.536 -3.037 -26.223 1.00 95.38 577 THR A N 1
ATOM 4579 C CA . THR A 1 577 ? 38.273 -2.802 -24.968 1.00 95.38 577 THR A CA 1
ATOM 4580 C C . THR A 1 577 ? 37.402 -2.848 -23.716 1.00 95.38 577 THR A C 1
ATOM 4582 O O . THR A 1 577 ? 37.858 -3.338 -22.686 1.00 95.38 577 THR A O 1
ATOM 4585 N N . VAL A 1 578 ? 36.150 -2.388 -23.766 1.00 95.50 578 VAL A N 1
ATOM 4586 C CA . VAL A 1 578 ? 35.279 -2.288 -22.582 1.00 95.50 578 VAL A CA 1
ATOM 4587 C C . VAL A 1 578 ? 34.986 -3.646 -21.937 1.00 95.50 578 VAL A C 1
ATOM 4589 O O . VAL A 1 578 ? 35.126 -3.717 -20.717 1.00 95.50 578 VAL A O 1
ATOM 4592 N N . PRO A 1 579 ? 34.650 -4.735 -22.665 1.00 94.62 579 PRO A N 1
ATOM 4593 C CA . PRO A 1 579 ? 34.458 -6.039 -22.026 1.00 94.62 579 PRO A CA 1
ATOM 4594 C C . PRO A 1 579 ? 35.705 -6.498 -21.256 1.00 94.62 579 PRO A C 1
ATOM 4596 O O . PRO A 1 579 ? 35.596 -6.980 -20.132 1.00 94.62 579 PRO A O 1
ATOM 4599 N N . MET A 1 580 ? 36.897 -6.281 -21.828 1.00 93.94 580 MET A N 1
ATOM 4600 C CA . MET A 1 580 ? 38.173 -6.594 -21.180 1.00 93.94 580 MET A CA 1
ATOM 4601 C C . MET A 1 580 ? 38.364 -5.772 -19.900 1.00 93.94 580 MET A C 1
ATOM 4603 O O . MET A 1 580 ? 38.683 -6.329 -18.853 1.00 93.94 580 MET A O 1
ATOM 4607 N N . LEU A 1 581 ? 38.130 -4.459 -19.968 1.00 95.62 581 LEU A N 1
ATOM 4608 C CA . LEU A 1 581 ? 38.252 -3.561 -18.820 1.00 95.62 581 LEU A CA 1
ATOM 4609 C C . LEU A 1 581 ? 37.250 -3.895 -17.709 1.00 95.62 581 LEU A C 1
ATOM 4611 O O . LEU A 1 581 ? 37.614 -3.820 -16.542 1.00 95.62 581 LEU A O 1
ATOM 4615 N N . CYS A 1 582 ? 36.028 -4.310 -18.052 1.00 95.50 582 CYS A N 1
ATOM 4616 C CA . CYS A 1 582 ? 35.023 -4.751 -17.080 1.00 95.50 582 CYS A CA 1
ATOM 4617 C C . CYS A 1 582 ? 35.500 -5.983 -16.303 1.00 95.50 582 CYS A C 1
ATOM 4619 O O . CYS A 1 582 ? 35.431 -5.998 -15.076 1.00 95.50 582 CYS A O 1
ATOM 4621 N N . VAL A 1 583 ? 36.037 -6.987 -17.008 1.00 93.75 583 VAL A N 1
ATOM 4622 C CA . VAL A 1 583 ? 36.578 -8.201 -16.377 1.00 93.75 583 VAL A CA 1
ATOM 4623 C C . VAL A 1 583 ? 37.766 -7.864 -15.475 1.00 93.75 583 VAL A C 1
ATOM 4625 O O . VAL A 1 583 ? 37.809 -8.319 -14.335 1.00 93.75 583 VAL A O 1
ATOM 4628 N N . LEU A 1 584 ? 38.699 -7.032 -15.949 1.00 94.06 584 LEU A N 1
ATOM 4629 C CA . LEU A 1 584 ? 39.857 -6.609 -15.157 1.00 94.06 584 LEU A CA 1
ATOM 4630 C C . LEU A 1 584 ? 39.449 -5.789 -13.926 1.00 94.06 584 LEU A C 1
ATOM 4632 O O . LEU A 1 584 ? 40.000 -5.998 -12.851 1.00 94.06 584 LEU A O 1
ATOM 4636 N N . ALA A 1 585 ? 38.470 -4.890 -14.057 1.00 92.44 585 ALA A N 1
ATOM 4637 C CA . ALA A 1 585 ? 37.949 -4.106 -12.940 1.00 92.44 585 ALA A CA 1
ATOM 4638 C C . ALA A 1 585 ? 37.282 -4.996 -11.880 1.00 92.44 585 ALA A C 1
ATOM 4640 O O . ALA A 1 585 ? 37.488 -4.780 -10.686 1.00 92.44 585 ALA A O 1
ATOM 4641 N N . ASN A 1 586 ? 36.532 -6.018 -12.307 1.00 91.62 586 ASN A N 1
ATOM 4642 C CA . ASN A 1 586 ? 35.938 -6.994 -11.396 1.00 91.62 586 ASN A CA 1
ATOM 4643 C C . ASN A 1 586 ? 37.018 -7.809 -10.665 1.00 91.62 586 ASN A C 1
ATOM 4645 O O . ASN A 1 586 ? 37.010 -7.890 -9.442 1.00 91.62 586 ASN A O 1
ATOM 4649 N N . GLN A 1 587 ? 38.004 -8.335 -11.400 1.00 90.81 587 GLN A N 1
ATOM 4650 C CA . GLN A 1 587 ? 39.123 -9.103 -10.834 1.00 90.81 587 GLN A CA 1
ATOM 4651 C C . GLN A 1 587 ? 40.004 -8.280 -9.886 1.00 90.81 587 GLN A C 1
ATOM 4653 O O . GLN A 1 587 ? 40.532 -8.816 -8.917 1.00 90.81 587 GLN A O 1
ATOM 4658 N N . ALA A 1 588 ? 40.149 -6.980 -10.143 1.00 92.62 588 ALA A N 1
ATOM 4659 C CA . ALA A 1 588 ? 40.862 -6.052 -9.272 1.00 92.62 588 ALA A CA 1
ATOM 4660 C C . ALA A 1 588 ? 40.059 -5.644 -8.018 1.00 92.62 588 ALA A C 1
ATOM 4662 O O . ALA A 1 588 ? 40.549 -4.845 -7.223 1.00 92.62 588 ALA A O 1
ATOM 4663 N N . GLY A 1 589 ? 38.832 -6.150 -7.840 1.00 90.62 589 GLY A N 1
ATOM 4664 C CA . GLY A 1 589 ? 37.976 -5.851 -6.688 1.00 90.62 589 GLY A CA 1
ATOM 4665 C C . GLY A 1 589 ? 37.333 -4.461 -6.718 1.00 90.62 589 GLY A C 1
ATOM 4666 O O . GLY A 1 589 ? 36.786 -4.021 -5.709 1.00 90.62 589 GLY A O 1
ATOM 4667 N N . VAL A 1 590 ? 37.372 -3.753 -7.854 1.00 91.06 590 VAL A N 1
ATOM 4668 C CA . VAL A 1 590 ? 36.806 -2.395 -7.977 1.00 91.06 590 VAL A CA 1
ATOM 4669 C C . VAL A 1 590 ? 35.288 -2.419 -7.799 1.00 91.06 590 VAL A C 1
ATOM 4671 O O . VAL A 1 590 ? 34.731 -1.548 -7.136 1.00 91.06 590 VAL A O 1
ATOM 4674 N N . HIS A 1 591 ? 34.618 -3.421 -8.370 1.00 92.12 591 HIS A N 1
ATOM 4675 C CA . HIS A 1 591 ? 33.169 -3.591 -8.232 1.00 92.12 591 HIS A CA 1
ATOM 4676 C C . HIS A 1 591 ? 32.768 -3.897 -6.788 1.00 92.12 591 HIS A C 1
ATOM 4678 O O . HIS A 1 591 ? 31.924 -3.196 -6.234 1.00 92.12 591 HIS A O 1
ATOM 4684 N N . GLU A 1 592 ? 33.457 -4.846 -6.152 1.00 88.56 592 GLU A N 1
ATOM 4685 C CA . GLU A 1 592 ? 33.257 -5.187 -4.739 1.00 88.56 592 GLU A CA 1
ATOM 4686 C C . GLU A 1 592 ? 33.459 -3.981 -3.816 1.00 88.56 592 GLU A C 1
ATOM 4688 O O . GLU A 1 592 ? 32.673 -3.765 -2.897 1.00 88.56 592 GLU A O 1
ATOM 4693 N N . LEU A 1 593 ? 34.466 -3.140 -4.069 1.00 89.69 593 LEU A N 1
ATOM 4694 C CA . LEU A 1 593 ? 34.667 -1.910 -3.301 1.00 89.69 593 LEU A CA 1
ATOM 4695 C C . LEU A 1 593 ? 33.437 -0.987 -3.381 1.00 89.69 593 LEU A C 1
ATOM 4697 O O . LEU A 1 593 ? 32.944 -0.528 -2.353 1.00 89.69 593 LEU A O 1
ATOM 4701 N N . VAL A 1 594 ? 32.922 -0.743 -4.592 1.00 87.94 594 VAL A N 1
ATOM 4702 C CA . VAL A 1 594 ? 31.757 0.129 -4.822 1.00 87.94 594 VAL A CA 1
ATOM 4703 C C . VAL A 1 594 ? 30.494 -0.444 -4.176 1.00 87.94 594 VAL A C 1
ATOM 4705 O O . VAL A 1 594 ? 29.748 0.294 -3.531 1.00 87.94 594 VAL A O 1
ATOM 4708 N N . VAL A 1 595 ? 30.265 -1.751 -4.312 1.00 87.75 595 VAL A N 1
ATOM 4709 C CA . VAL A 1 595 ? 29.129 -2.445 -3.691 1.00 87.75 595 VAL A CA 1
ATOM 4710 C C . VAL A 1 595 ? 29.197 -2.346 -2.170 1.00 87.75 595 VAL A C 1
ATOM 4712 O O . VAL A 1 595 ? 28.210 -1.971 -1.542 1.00 87.75 595 VAL A O 1
ATOM 4715 N N . ASN A 1 596 ? 30.354 -2.611 -1.563 1.00 87.31 596 ASN A N 1
ATOM 4716 C CA . ASN A 1 596 ? 30.495 -2.566 -0.108 1.00 87.31 596 ASN A CA 1
ATOM 4717 C C . ASN A 1 596 ? 30.284 -1.150 0.453 1.00 87.31 596 ASN A C 1
ATOM 4719 O O . ASN A 1 596 ? 29.652 -1.007 1.496 1.00 87.31 596 ASN A O 1
ATOM 4723 N N . CYS A 1 597 ? 30.714 -0.100 -0.256 1.00 85.81 597 CYS A N 1
ATOM 4724 C CA . CYS A 1 597 ? 30.389 1.281 0.117 1.00 85.81 597 CYS A CA 1
ATOM 4725 C C . CYS A 1 597 ? 28.882 1.588 0.054 1.00 85.81 597 CYS A C 1
ATOM 4727 O O . CYS A 1 597 ? 28.405 2.413 0.824 1.00 85.81 597 CYS A O 1
ATOM 4729 N N . PHE A 1 598 ? 28.133 0.946 -0.846 1.00 82.06 598 PHE A N 1
ATOM 4730 C CA . PHE A 1 598 ? 26.681 1.127 -0.971 1.00 82.06 598 PHE A CA 1
ATOM 4731 C C . PHE A 1 598 ? 25.877 0.325 0.069 1.00 82.06 598 PHE A C 1
ATOM 4733 O O . PHE A 1 598 ? 24.787 0.740 0.470 1.00 82.06 598 PHE A O 1
ATOM 4740 N N . LEU A 1 599 ? 26.400 -0.829 0.495 1.00 76.56 599 LEU A N 1
ATOM 4741 C CA . LEU A 1 599 ? 25.746 -1.737 1.444 1.00 76.56 599 LEU A CA 1
ATOM 4742 C C . LEU A 1 599 ? 26.014 -1.401 2.918 1.00 76.56 599 LEU A C 1
ATOM 4744 O O . LEU A 1 599 ? 25.304 -1.907 3.786 1.00 76.56 599 LEU A O 1
ATOM 4748 N N . GLN A 1 600 ? 27.026 -0.586 3.229 1.00 67.69 600 GLN A N 1
ATOM 4749 C CA . GLN A 1 600 ? 27.286 -0.174 4.608 1.00 67.69 600 GLN A CA 1
ATOM 4750 C C . GLN A 1 600 ? 26.153 0.728 5.129 1.00 67.69 600 GLN A C 1
ATOM 4752 O O . GLN A 1 600 ? 25.819 1.718 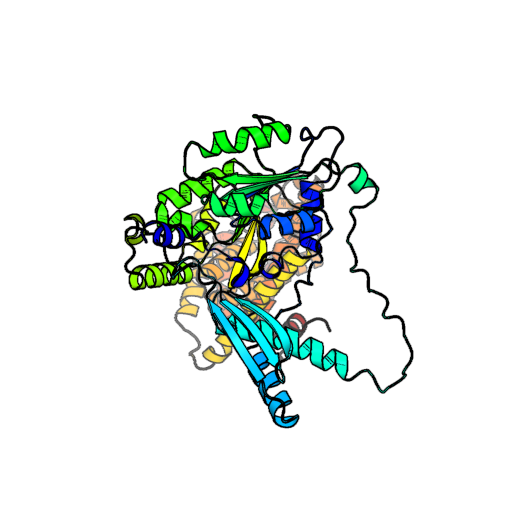4.474 1.00 67.69 600 GLN A O 1
ATOM 4757 N N . PRO A 1 601 ? 25.566 0.432 6.305 1.00 45.84 601 PRO A N 1
ATOM 4758 C CA . PRO A 1 601 ? 24.673 1.374 6.958 1.00 45.84 601 PRO A CA 1
ATOM 4759 C C . PRO A 1 601 ? 25.479 2.620 7.330 1.00 45.84 601 PRO A C 1
ATOM 4761 O O . PRO A 1 601 ? 26.557 2.506 7.916 1.00 45.84 601 PRO A O 1
ATOM 4764 N N . SER A 1 602 ? 24.970 3.796 6.960 1.00 38.00 602 SER A N 1
ATOM 4765 C CA . SER A 1 602 ? 25.500 5.079 7.420 1.00 38.00 602 SER A CA 1
ATOM 4766 C C . SER A 1 602 ? 25.625 5.032 8.944 1.00 38.00 602 SER A C 1
ATOM 4768 O O . SER A 1 602 ? 24.617 4.836 9.624 1.00 38.00 602 SER A O 1
ATOM 4770 N N . ALA A 1 603 ? 26.859 5.118 9.443 1.00 30.55 603 ALA A N 1
ATOM 4771 C CA . ALA A 1 603 ? 27.168 5.107 10.870 1.00 30.55 603 ALA A CA 1
ATOM 4772 C C . ALA A 1 603 ? 26.591 6.324 11.602 1.00 30.55 603 ALA A C 1
ATOM 4774 O O . ALA A 1 603 ? 26.517 7.407 10.970 1.00 30.55 603 ALA A O 1
#

Mean predicted aligned error: 18.12 Å

pLDDT: mean 81.41, std 16.85, range [25.14, 98.25]